Protein AF-A0A350QZM6-F1 (afdb_monomer_lite)

Foldseek 3Di:
DPPVVVLVVLVVVLPDDPQLVVQLVPEDPVLNVVLSVDDSVLSNLQSPQPPDHNQLSVLLVVEDPVLNVLLSLAHSVSSSVVSVVSDDNVVSVVCSDPVNSVCRPPCNPPPNDPPDPLRVLVVVLCVLCVVQVNNVLVVVLCVVVVNDDDDPVSSLLSVLLSLAAGAAELLVPVPGFGDKDKPVSQLPRPNRPLQNVQVVVCVVVVVDDDIAIETEYQEYEYEAQSVQCVLVNDDDDPHEYEYEHAAEYEYYAEYEHAPDQRSEYEYEYEYAHYYYYDALYEYEHQRYEYEYEYQDEAEYHNYEDAYEAEYEYEYQAEYEYHLYEYHHAAEYEYYHAAEYEYANYYYPHAYQEYEYDYQFYEYYNDEHEQNHQYEYAWAVKADVQFHFAAEQPDPPVNRGRTYHDHYNYYYNNQDCRDPVSCVVGVPSYGIHHDPPD

Radius of gyration: 38.15 Å; chains: 1; bounding box: 66×37×126 Å

pLDDT: mean 85.32, std 14.43, range [37.59, 98.81]

Sequence (437 aa):
MGRLDEMTAVLAKYDLDGRQADLFFSLSAQAQEKLLGESPEVTARVLRMDGLSKANAYTFFTYSDDTRAKILALTDEAAVQALEQGLAESLLTRTLTESNLQGSAPDRLPGNSAPETADKKLLGLVAKLKESGNAFILEELEASSSGAALTDDQIAIAEVADVLASDYSLTGAAGTGPTELKSSQVIGNPFYKEISALYRKLETDQLVAGETTFVGGANLVVPANAQALSPYLSGAGGKTVVLSASGTLVMEGDLSWGDQAADKARLVVMSAGEAKFSPGMTLSSATSDLVLSSRSDLSLDAVKLLVSQEATVQGMRDVSLQNVDFGANAKATVRAARNLNVDGMTFSRPPASVLMEATTLRLSNVNFPATSTIRLNSLKGPIDGKYPNFGTAIPAAQQVGRVNFIQNVSSGGNPINTRHAFDHFGGNLKIGRTGQP

Structure (mmCIF, N/CA/C/O backbone):
data_AF-A0A350QZM6-F1
#
_entry.id   AF-A0A350QZM6-F1
#
loop_
_atom_site.group_PDB
_atom_site.id
_atom_site.type_symbol
_atom_site.label_atom_id
_atom_site.label_alt_id
_atom_site.label_comp_id
_atom_site.label_asym_id
_atom_site.label_entity_id
_atom_site.label_seq_id
_atom_site.pdbx_PDB_ins_code
_atom_site.Cartn_x
_atom_site.Cartn_y
_atom_site.Cartn_z
_atom_site.occupancy
_atom_site.B_iso_or_equiv
_atom_site.auth_seq_id
_atom_site.auth_comp_id
_atom_site.auth_asym_id
_atom_site.auth_atom_id
_atom_site.pdbx_PDB_model_num
ATOM 1 N N . MET A 1 1 ? -28.811 10.700 97.708 1.00 41.97 1 MET A N 1
ATOM 2 C CA . MET A 1 1 ? -29.535 11.076 96.475 1.00 41.97 1 MET A CA 1
ATOM 3 C C . MET A 1 1 ? -28.968 12.407 95.999 1.00 41.97 1 MET A C 1
ATOM 5 O O . MET A 1 1 ? -29.336 13.411 96.577 1.00 41.97 1 MET A O 1
ATOM 9 N N . GLY A 1 2 ? -27.994 12.422 95.080 1.00 42.34 2 GLY A N 1
ATOM 10 C CA . GLY A 1 2 ? -27.328 13.688 94.706 1.00 42.34 2 GLY A CA 1
ATOM 11 C C . GLY A 1 2 ? -26.380 13.674 93.498 1.00 42.34 2 GLY A C 1
ATOM 12 O O . GLY A 1 2 ? -25.942 14.734 93.092 1.00 42.34 2 GLY A O 1
ATOM 13 N N . ARG A 1 3 ? -26.071 12.515 92.893 1.00 44.81 3 ARG A N 1
ATOM 14 C CA . ARG A 1 3 ? -25.295 12.444 91.632 1.00 44.81 3 ARG A CA 1
ATOM 15 C C . ARG A 1 3 ? -26.158 12.307 90.373 1.00 44.81 3 ARG A C 1
ATOM 17 O O . ARG A 1 3 ? -25.735 12.736 89.308 1.00 44.81 3 ARG A O 1
ATOM 24 N N . LEU A 1 4 ? -27.358 11.727 90.491 1.00 47.09 4 LEU A N 1
ATOM 25 C CA . LEU A 1 4 ? -28.274 11.575 89.354 1.00 47.09 4 LEU A CA 1
ATOM 26 C C . LEU A 1 4 ? -28.870 12.918 88.895 1.00 47.09 4 LEU A C 1
ATOM 28 O O . LEU A 1 4 ? -29.010 13.112 87.694 1.00 47.09 4 LEU A O 1
ATOM 32 N N . ASP A 1 5 ? -29.158 13.857 89.804 1.00 52.06 5 ASP A N 1
ATOM 33 C CA . ASP A 1 5 ? -29.774 15.150 89.446 1.00 52.06 5 ASP A CA 1
ATOM 34 C C . ASP A 1 5 ? -28.839 16.069 88.638 1.00 52.06 5 ASP A C 1
ATOM 36 O O . ASP A 1 5 ? -29.277 16.700 87.678 1.00 52.06 5 ASP A O 1
ATOM 40 N N . GLU A 1 6 ? -27.538 16.108 88.953 1.00 55.41 6 GLU A N 1
ATOM 41 C CA . GLU A 1 6 ? -26.574 16.934 88.206 1.00 55.41 6 GLU A CA 1
ATOM 42 C C . GLU A 1 6 ? -26.288 16.374 86.804 1.00 55.41 6 GLU A C 1
ATOM 44 O O . GLU A 1 6 ? -26.274 17.125 85.829 1.00 55.41 6 GLU A O 1
ATOM 49 N N . MET A 1 7 ? -26.121 15.052 86.666 1.00 56.84 7 MET A N 1
ATOM 50 C CA . MET A 1 7 ? -25.910 14.414 85.356 1.00 56.84 7 MET A CA 1
ATOM 51 C C . MET A 1 7 ? -27.143 14.521 84.452 1.00 56.84 7 MET A C 1
ATOM 53 O O . MET A 1 7 ? -26.997 14.738 83.251 1.00 56.84 7 MET A O 1
ATOM 57 N N . THR A 1 8 ? -28.352 14.438 85.012 1.00 56.44 8 THR A N 1
ATOM 58 C CA . THR A 1 8 ? -29.599 14.591 84.241 1.00 56.44 8 THR A CA 1
ATOM 59 C C . THR A 1 8 ? -29.735 16.011 83.672 1.00 56.44 8 THR A C 1
ATOM 61 O O . THR A 1 8 ? -30.160 16.182 82.530 1.00 56.44 8 THR A O 1
ATOM 64 N N . ALA A 1 9 ? -29.278 17.034 84.404 1.00 57.19 9 ALA A N 1
ATOM 65 C CA . ALA A 1 9 ? -29.249 18.418 83.922 1.00 57.19 9 ALA A CA 1
ATOM 66 C C . ALA A 1 9 ? -28.199 18.668 82.819 1.00 57.19 9 ALA A C 1
ATOM 68 O O . ALA A 1 9 ? -28.403 19.519 81.951 1.00 57.19 9 ALA A O 1
ATOM 69 N N . VAL A 1 10 ? -27.080 17.933 82.825 1.00 57.78 10 VAL A N 1
ATOM 70 C CA . VAL A 1 10 ? -26.064 17.995 81.759 1.00 57.78 10 VAL A CA 1
ATOM 71 C C . VAL A 1 10 ? -26.573 17.319 80.484 1.00 57.78 10 VAL A C 1
ATOM 73 O O . VAL A 1 10 ? -26.396 17.867 79.398 1.00 57.78 10 VAL A O 1
ATOM 76 N N . LEU A 1 11 ? -27.274 16.189 80.613 1.00 60.28 11 LEU A N 1
ATOM 77 C CA . LEU A 1 11 ? -27.829 15.443 79.479 1.00 60.28 11 LEU A CA 1
ATOM 78 C C . LEU A 1 11 ? -28.974 16.173 78.766 1.00 60.28 11 LEU A C 1
ATOM 80 O O . LEU A 1 11 ? -29.120 16.042 77.552 1.00 60.28 11 LEU A O 1
ATOM 84 N N . ALA A 1 12 ? -29.730 17.006 79.490 1.00 61.91 12 ALA A N 1
ATOM 85 C CA . ALA A 1 12 ? -30.802 17.832 78.931 1.00 61.91 12 ALA A CA 1
ATOM 86 C C . ALA A 1 12 ? -30.328 18.807 77.830 1.00 61.91 12 ALA A C 1
ATOM 88 O O . ALA A 1 12 ? -31.142 19.300 77.054 1.00 61.91 12 ALA A O 1
ATOM 89 N N . LYS A 1 13 ? -29.017 19.076 77.730 1.00 65.38 13 LYS A N 1
ATOM 90 C CA . LYS A 1 13 ? -28.426 19.935 76.690 1.00 65.38 13 LYS A CA 1
ATOM 91 C C . LYS A 1 13 ? -28.277 19.255 75.325 1.00 65.38 13 LYS A C 1
ATOM 93 O O . LYS A 1 13 ? -28.030 19.955 74.349 1.00 65.38 13 LYS A O 1
ATOM 98 N N . TYR A 1 14 ? -28.402 17.929 75.252 1.00 65.69 14 TYR A N 1
ATOM 99 C CA . TYR A 1 14 ? -28.117 17.149 74.039 1.00 65.69 14 TYR A CA 1
ATOM 100 C C . TYR A 1 14 ? -29.374 16.620 73.327 1.00 65.69 14 TYR A C 1
ATOM 102 O O . TYR A 1 14 ? -29.242 15.881 72.352 1.00 65.69 14 TYR A O 1
ATOM 110 N N . ASP A 1 15 ? -30.570 17.009 73.791 1.00 65.44 15 ASP A N 1
ATOM 111 C CA . ASP A 1 15 ? -31.874 16.618 73.220 1.00 65.44 15 ASP A CA 1
ATOM 112 C C . ASP A 1 15 ? -31.976 15.100 72.975 1.00 65.44 15 ASP A C 1
ATOM 114 O O . ASP A 1 15 ? -32.235 14.630 71.866 1.00 65.44 15 ASP A O 1
ATOM 118 N N . LEU A 1 16 ? -31.641 14.326 74.013 1.00 68.56 16 LEU A N 1
ATOM 119 C CA . LEU A 1 16 ? -31.624 12.866 73.964 1.00 68.56 16 LEU A CA 1
ATOM 120 C C . LEU A 1 16 ? -33.025 12.306 74.200 1.00 68.56 16 LEU A C 1
ATOM 122 O O . LEU A 1 16 ? -33.733 12.748 75.108 1.00 68.56 16 LEU A O 1
ATOM 126 N N . ASP A 1 17 ? -33.401 11.285 73.432 1.00 69.56 17 ASP A N 1
ATOM 127 C CA . ASP A 1 17 ? -34.626 10.534 73.703 1.00 69.56 17 ASP A CA 1
ATOM 128 C C . ASP A 1 17 ? -34.464 9.578 74.904 1.00 69.56 17 ASP A C 1
ATOM 130 O O . ASP A 1 17 ? -33.368 9.356 75.427 1.00 69.56 17 ASP A O 1
ATOM 134 N N . GLY A 1 18 ? -35.576 8.989 75.358 1.00 66.88 18 GLY A N 1
ATOM 135 C CA . GLY A 1 18 ? -35.571 8.091 76.517 1.00 66.88 18 GLY A CA 1
ATOM 136 C C . GLY A 1 18 ? -34.646 6.876 76.360 1.00 66.88 18 GLY A C 1
ATOM 137 O O . GLY A 1 18 ? -34.012 6.471 77.328 1.00 66.88 18 GLY A O 1
ATOM 138 N N . ARG A 1 19 ? -34.493 6.332 75.144 1.00 69.94 19 ARG A N 1
ATOM 139 C CA . ARG A 1 19 ? -33.606 5.183 74.892 1.00 69.94 19 ARG A CA 1
ATOM 140 C C . ARG A 1 19 ? -32.137 5.594 74.935 1.00 69.94 19 ARG A C 1
ATOM 142 O O . ARG A 1 19 ? -31.308 4.845 75.442 1.00 69.94 19 ARG A O 1
ATOM 149 N N . GLN A 1 20 ? -31.817 6.779 74.428 1.00 73.12 20 GLN A N 1
ATOM 150 C CA . GLN A 1 20 ? -30.462 7.333 74.418 1.00 73.12 20 GLN A CA 1
ATOM 151 C C . GLN A 1 20 ? -29.996 7.701 75.831 1.00 73.12 20 GLN A C 1
ATOM 153 O O . GLN A 1 20 ? -28.849 7.437 76.201 1.00 73.12 20 GLN A O 1
ATOM 158 N N . ALA A 1 21 ? -30.899 8.254 76.645 1.00 72.12 21 ALA A N 1
ATOM 159 C CA . ALA A 1 21 ? -30.647 8.506 78.058 1.00 72.12 21 ALA A CA 1
ATOM 160 C C . ALA A 1 21 ? -30.411 7.194 78.828 1.00 72.12 21 ALA A C 1
ATOM 162 O O . ALA A 1 21 ? -29.424 7.080 79.559 1.00 72.12 21 ALA A O 1
ATOM 163 N N . ASP A 1 22 ? -31.252 6.178 78.610 1.00 74.44 22 ASP A N 1
ATOM 164 C CA . ASP A 1 22 ? -31.091 4.854 79.223 1.00 74.44 22 ASP A CA 1
ATOM 165 C C . ASP A 1 22 ? -29.765 4.190 78.816 1.00 74.44 22 ASP A C 1
ATOM 167 O O . ASP A 1 22 ? -29.056 3.634 79.662 1.00 74.44 22 ASP A O 1
ATOM 171 N N . LEU A 1 23 ? -29.377 4.302 77.539 1.00 76.19 23 LEU A N 1
ATOM 172 C CA . LEU A 1 23 ? -28.091 3.809 77.049 1.00 76.19 23 LEU A CA 1
ATOM 173 C C . LEU A 1 23 ? -26.933 4.502 77.768 1.00 76.19 23 LEU A C 1
ATOM 175 O O . LEU A 1 23 ? -26.068 3.808 78.302 1.00 76.19 23 LEU A O 1
ATOM 179 N N . PHE A 1 24 ? -26.938 5.835 77.856 1.00 78.38 24 PHE A N 1
ATOM 180 C CA . PHE A 1 24 ? -25.908 6.600 78.560 1.00 78.38 24 PHE A CA 1
ATOM 181 C C . PHE A 1 24 ? -25.760 6.160 80.023 1.00 78.38 24 PHE A C 1
ATOM 183 O O . PHE A 1 24 ? -24.652 5.857 80.477 1.00 78.38 24 PHE A O 1
ATOM 190 N N . PHE A 1 25 ? -26.870 6.054 80.761 1.00 79.00 25 PHE A N 1
ATOM 191 C CA . PHE A 1 25 ? -26.841 5.632 82.163 1.00 79.00 25 PHE A CA 1
ATOM 192 C C . PHE A 1 25 ? -26.424 4.166 82.346 1.00 79.00 25 PHE A C 1
ATOM 194 O O . PHE A 1 25 ? -25.905 3.807 83.404 1.00 79.00 25 PHE A O 1
ATOM 201 N N . SER A 1 26 ? -26.580 3.329 81.317 1.00 75.81 26 SER A N 1
ATOM 202 C CA . SER A 1 26 ? -26.128 1.932 81.334 1.00 75.81 26 SER A CA 1
ATOM 203 C C . SER A 1 26 ? -24.606 1.759 81.164 1.00 75.81 26 SER A C 1
ATOM 205 O O . SER A 1 26 ? -24.067 0.694 81.511 1.00 75.81 26 SER A O 1
ATOM 207 N N . LEU A 1 27 ? -23.904 2.780 80.648 1.00 76.75 27 LEU A N 1
ATOM 208 C CA . LEU A 1 27 ? -22.450 2.780 80.451 1.00 76.75 27 LEU A CA 1
ATOM 209 C C . LEU A 1 27 ? -21.685 2.782 81.788 1.00 76.75 27 LEU A C 1
ATOM 211 O O . LEU A 1 27 ? -22.236 3.035 82.857 1.00 76.75 27 LEU A O 1
ATOM 215 N N . SER A 1 28 ? -20.388 2.461 81.751 1.00 77.69 28 SER A N 1
ATOM 216 C CA . SER A 1 28 ? -19.534 2.581 82.940 1.00 77.69 28 SER A CA 1
ATOM 217 C C . SER A 1 28 ? -19.307 4.054 83.302 1.00 77.69 28 SER A C 1
ATOM 219 O O . SER A 1 28 ? -19.299 4.913 82.423 1.00 77.69 28 SER A O 1
ATOM 221 N N . ALA A 1 29 ? -19.046 4.350 84.581 1.00 77.56 29 ALA A N 1
ATOM 222 C CA . ALA A 1 29 ? -18.769 5.719 85.036 1.00 77.56 29 ALA A CA 1
ATOM 223 C C . ALA A 1 29 ? -17.615 6.381 84.253 1.00 77.56 29 ALA A C 1
ATOM 225 O O . ALA A 1 29 ? -17.680 7.560 83.925 1.00 77.56 29 ALA A O 1
ATOM 226 N N . GLN A 1 30 ? -16.599 5.596 83.882 1.00 74.50 30 GLN A N 1
ATOM 227 C CA . GLN A 1 30 ? -15.475 6.058 83.068 1.00 74.50 30 GLN A CA 1
ATOM 228 C C . GLN A 1 30 ? -15.884 6.385 81.621 1.00 74.50 30 GLN A C 1
ATOM 230 O O . GLN A 1 30 ? -15.379 7.341 81.042 1.00 74.50 30 GLN A O 1
ATOM 235 N N . ALA A 1 31 ? -16.788 5.605 81.021 1.00 72.62 31 ALA A N 1
ATOM 236 C CA . ALA A 1 31 ? -17.292 5.876 79.675 1.00 72.62 31 ALA A CA 1
ATOM 237 C C . ALA A 1 31 ? -18.240 7.086 79.655 1.00 72.62 31 ALA A C 1
ATOM 239 O O . ALA A 1 31 ? -18.191 7.877 78.721 1.00 72.62 31 ALA A O 1
ATOM 240 N N . GLN A 1 32 ? -19.046 7.267 80.706 1.00 77.88 32 GLN A N 1
ATOM 241 C CA . GLN A 1 32 ? -19.887 8.455 80.885 1.00 77.88 32 GLN A CA 1
ATOM 242 C C . GLN A 1 32 ? -19.039 9.725 80.994 1.00 77.88 32 GLN A C 1
ATOM 244 O O . GLN A 1 32 ? -19.317 10.703 80.309 1.00 77.88 32 GLN A O 1
ATOM 249 N N . GLU A 1 33 ? -17.978 9.697 81.805 1.00 79.94 33 GLU A N 1
ATOM 250 C CA . GLU A 1 33 ? -17.049 10.823 81.953 1.00 79.94 33 GLU A CA 1
ATOM 251 C C . GLU A 1 33 ? -16.338 11.157 80.635 1.00 79.94 33 GLU A C 1
ATOM 253 O O . GLU A 1 33 ? -16.301 12.319 80.240 1.00 79.94 33 GLU A O 1
ATOM 258 N N . LYS A 1 34 ? -15.843 10.142 79.911 1.00 78.31 34 LYS A N 1
ATOM 259 C CA . LYS A 1 34 ? -15.218 10.342 78.596 1.00 78.31 34 LYS A CA 1
ATOM 260 C C . LYS A 1 34 ? -16.188 10.930 77.574 1.00 78.31 34 LYS A C 1
ATOM 262 O O . LYS A 1 34 ? -15.826 11.880 76.895 1.00 78.31 34 LYS A O 1
ATOM 267 N N . LEU A 1 35 ? -17.414 10.414 77.491 1.00 77.31 35 LEU A N 1
ATOM 268 C CA . LEU A 1 35 ? -18.426 10.913 76.558 1.00 77.31 35 LEU A CA 1
ATOM 269 C C . LEU A 1 35 ? -18.842 12.362 76.870 1.00 77.31 35 LEU A C 1
ATOM 271 O O . LEU A 1 35 ? -19.131 13.119 75.950 1.00 77.31 35 LEU A O 1
ATOM 275 N N . LEU A 1 36 ? -18.868 12.756 78.147 1.00 77.75 36 LEU A N 1
ATOM 276 C CA . LEU A 1 36 ? -19.141 14.138 78.561 1.00 77.75 36 LEU A CA 1
ATOM 277 C C . LEU A 1 36 ? -17.954 15.089 78.327 1.00 77.75 36 LEU A C 1
ATOM 279 O O . LEU A 1 36 ? -18.146 16.303 78.337 1.00 77.75 36 LEU A O 1
ATOM 283 N N . GLY A 1 37 ? -16.747 14.551 78.138 1.00 76.31 37 GLY A N 1
ATOM 284 C CA . GLY A 1 37 ? -15.552 15.308 77.763 1.00 76.31 37 GLY A CA 1
ATOM 285 C C . GLY A 1 37 ? -15.412 15.570 76.259 1.00 76.31 37 GLY A C 1
ATOM 286 O O . GLY A 1 37 ? -14.549 16.353 75.870 1.00 76.31 37 GLY A O 1
ATOM 287 N N . GLU A 1 38 ? -16.235 14.932 75.424 1.00 79.62 38 GLU A N 1
ATOM 288 C CA . GLU A 1 38 ? -16.268 15.133 73.970 1.00 79.62 38 GLU A CA 1
ATOM 289 C C . GLU A 1 38 ? -17.079 16.378 73.574 1.00 79.62 38 GLU A C 1
ATOM 291 O O . GLU A 1 38 ? -17.797 16.975 74.383 1.00 79.62 38 GLU A O 1
ATOM 296 N N . SER A 1 39 ? -16.987 16.777 72.299 1.00 78.75 39 SER A N 1
ATOM 297 C CA . SER A 1 39 ? -17.841 17.848 71.779 1.00 78.75 39 SER A CA 1
ATOM 298 C C . SER A 1 39 ?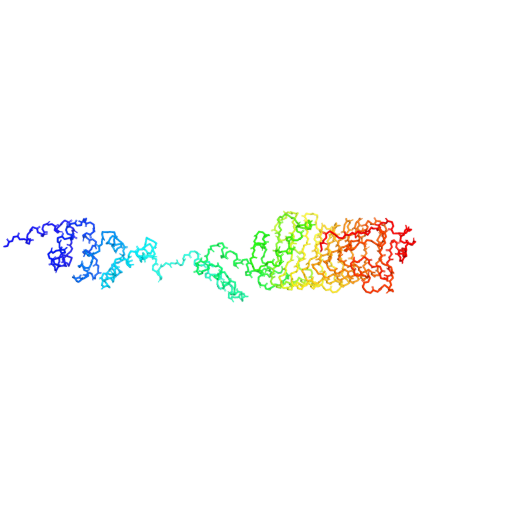 -19.320 17.424 71.783 1.00 78.75 39 SER A C 1
ATOM 300 O O . SER A 1 39 ? -19.626 16.241 71.598 1.00 78.75 39 SER A O 1
ATOM 302 N N . PRO A 1 40 ? -20.266 18.371 71.928 1.00 72.50 40 PRO A N 1
ATOM 303 C CA . PRO A 1 40 ? -21.692 18.058 71.919 1.00 72.50 40 PRO A CA 1
ATOM 304 C C . PRO A 1 40 ? -22.175 17.274 70.700 1.00 72.50 40 PRO A C 1
ATOM 306 O O . PRO A 1 40 ? -23.048 16.415 70.820 1.00 72.50 40 PRO A O 1
ATOM 309 N N . GLU A 1 41 ? -21.591 17.542 69.535 1.00 75.38 41 GLU A N 1
ATOM 310 C CA . GLU A 1 41 ? -21.907 16.871 68.279 1.00 75.38 41 GLU A CA 1
ATOM 311 C C . GLU A 1 41 ? -21.466 15.404 68.306 1.00 75.38 41 GLU A C 1
ATOM 313 O O . GLU A 1 41 ? -22.219 14.527 67.883 1.00 75.38 41 GLU A O 1
ATOM 318 N N . VAL A 1 42 ? -20.277 15.126 68.850 1.00 79.81 42 VAL A N 1
ATOM 319 C CA . VAL A 1 42 ? -19.735 13.769 69.004 1.00 79.81 42 VAL A CA 1
ATOM 320 C C . VAL A 1 42 ? -20.552 12.982 70.022 1.00 79.81 42 VAL A C 1
ATOM 322 O O . VAL A 1 42 ? -20.984 11.865 69.730 1.00 79.81 42 VAL A O 1
ATOM 325 N N . THR A 1 43 ? -20.835 13.577 71.183 1.00 78.44 43 THR A N 1
ATOM 326 C CA . THR A 1 43 ? -21.667 12.966 72.226 1.00 78.44 43 THR A CA 1
ATOM 327 C C . THR A 1 43 ? -23.045 12.586 71.686 1.00 78.44 43 THR A C 1
ATOM 329 O O . THR A 1 43 ? -23.488 11.450 71.862 1.00 78.44 43 THR A O 1
ATOM 332 N N . ALA A 1 44 ? -23.703 13.504 70.970 1.00 77.00 44 ALA A N 1
ATOM 333 C CA . ALA A 1 44 ? -25.003 13.245 70.367 1.00 77.00 44 ALA A CA 1
ATOM 334 C C . ALA A 1 44 ? -24.925 12.181 69.260 1.00 77.00 44 ALA A C 1
ATOM 336 O O . ALA A 1 44 ? -25.769 11.290 69.215 1.00 77.00 44 ALA A O 1
ATOM 337 N N . ARG A 1 45 ? -23.910 12.229 68.386 1.00 83.75 45 ARG A N 1
ATOM 338 C CA . ARG A 1 45 ? -23.729 11.261 67.290 1.00 83.75 45 ARG A CA 1
ATOM 339 C C . ARG A 1 45 ? -23.536 9.835 67.800 1.00 83.75 45 ARG A C 1
ATOM 341 O O . ARG A 1 45 ? -24.133 8.923 67.234 1.00 83.75 45 ARG A O 1
ATOM 348 N N . VAL A 1 46 ? -22.718 9.652 68.839 1.00 83.06 46 VAL A N 1
ATOM 349 C CA . VAL A 1 46 ? -22.455 8.339 69.448 1.00 83.06 46 VAL A CA 1
ATOM 350 C C . VAL A 1 46 ? -23.724 7.792 70.092 1.00 83.06 46 VAL A C 1
ATOM 352 O O . VAL A 1 46 ? -24.090 6.653 69.837 1.00 83.06 46 VAL A O 1
ATOM 355 N N . LEU A 1 47 ? -24.432 8.601 70.885 1.00 81.06 47 LEU A N 1
ATOM 356 C CA . LEU A 1 47 ? -25.646 8.144 71.569 1.00 81.06 47 LEU A CA 1
ATOM 357 C C . LEU A 1 47 ? -26.812 7.868 70.616 1.00 81.06 47 LEU A C 1
ATOM 359 O O . LEU A 1 47 ? -27.648 7.027 70.926 1.00 81.06 47 LEU A O 1
ATOM 363 N N . ARG A 1 48 ? -26.857 8.546 69.465 1.00 82.56 48 ARG A N 1
ATOM 364 C CA . ARG A 1 48 ? -27.860 8.329 68.411 1.00 82.56 48 ARG A CA 1
ATOM 365 C C . ARG A 1 48 ? -27.566 7.134 67.508 1.00 82.56 48 ARG A C 1
ATOM 367 O O . ARG A 1 48 ? -28.399 6.835 66.667 1.00 82.56 48 ARG A O 1
ATOM 374 N N . MET A 1 49 ? -26.401 6.501 67.639 1.00 84.12 49 MET A N 1
ATOM 375 C CA . MET A 1 49 ? -25.993 5.416 66.753 1.00 84.12 49 MET A CA 1
ATOM 376 C C . MET A 1 49 ? -26.878 4.183 66.961 1.00 84.12 49 MET A C 1
ATOM 378 O O . MET A 1 49 ? -26.847 3.552 68.024 1.00 84.12 49 MET A O 1
ATOM 382 N N . ASP A 1 50 ? -27.647 3.829 65.934 1.00 79.00 50 ASP A N 1
ATOM 383 C CA . ASP A 1 50 ? -28.533 2.670 65.973 1.00 79.00 50 ASP A CA 1
ATOM 384 C C . ASP A 1 50 ? -27.726 1.370 66.133 1.00 79.00 50 ASP A C 1
ATOM 386 O O . ASP A 1 50 ? -26.812 1.080 65.365 1.00 79.00 50 ASP A O 1
ATOM 390 N N . GLY A 1 51 ? -28.065 0.570 67.150 1.00 74.81 51 GLY A N 1
ATOM 391 C CA . GLY A 1 51 ? -27.389 -0.701 67.448 1.00 74.81 51 GLY A CA 1
ATOM 392 C C . GLY A 1 51 ? -26.180 -0.596 68.385 1.00 74.81 51 GLY A C 1
ATOM 393 O O . GLY A 1 51 ? -25.570 -1.617 68.708 1.00 74.81 51 GLY A O 1
ATOM 394 N N . LEU A 1 52 ? -25.842 0.599 68.885 1.00 80.12 52 LEU A N 1
ATOM 395 C CA . LEU A 1 52 ? -24.752 0.756 69.846 1.00 80.12 52 LEU A CA 1
ATOM 396 C C . LEU A 1 52 ? -25.056 0.028 71.168 1.00 80.12 52 LEU A C 1
ATOM 398 O O . LEU A 1 52 ? -26.019 0.330 71.873 1.00 80.12 52 LEU A O 1
ATOM 402 N N . SER A 1 53 ? -24.193 -0.921 71.533 1.00 76.81 53 SER A N 1
ATOM 403 C CA . SER A 1 53 ? -24.292 -1.678 72.783 1.00 76.81 53 SER A CA 1
ATOM 404 C C . SER A 1 53 ? -23.292 -1.190 73.834 1.00 76.81 53 SER A C 1
ATOM 406 O O . SER A 1 53 ? -22.276 -0.563 73.524 1.00 76.81 53 SER A O 1
ATOM 408 N N . LYS A 1 54 ? -23.524 -1.559 75.100 1.00 72.19 54 LYS A N 1
ATOM 409 C CA . LYS A 1 54 ? -22.598 -1.279 76.211 1.00 72.19 54 LYS A CA 1
ATOM 410 C C . LYS A 1 54 ? -21.179 -1.809 75.966 1.00 72.19 54 LYS A C 1
ATOM 412 O O . LYS A 1 54 ? -20.218 -1.172 76.391 1.00 72.19 54 LYS A O 1
ATOM 417 N N . ALA A 1 55 ? -21.047 -2.967 75.316 1.00 68.25 55 ALA A N 1
ATOM 418 C CA . ALA A 1 55 ? -19.747 -3.571 75.026 1.00 68.25 55 ALA A CA 1
ATOM 419 C C . ALA A 1 55 ? -18.975 -2.752 73.978 1.00 68.25 55 ALA A C 1
ATOM 421 O O . ALA A 1 55 ? -17.789 -2.482 74.155 1.00 68.25 55 ALA A O 1
ATOM 422 N N . ASN A 1 56 ? -19.675 -2.272 72.951 1.00 76.94 56 ASN A N 1
ATOM 423 C CA . ASN A 1 56 ? -19.074 -1.601 71.796 1.00 76.94 56 ASN A CA 1
ATOM 424 C C . ASN A 1 56 ? -18.804 -0.112 72.071 1.00 76.94 56 ASN A C 1
ATOM 426 O O . ASN A 1 56 ? -17.828 0.453 71.578 1.00 76.94 56 ASN A O 1
ATOM 430 N N . ALA A 1 57 ? -19.621 0.514 72.924 1.00 75.12 57 ALA A N 1
ATOM 431 C CA . ALA A 1 57 ? -19.418 1.888 73.377 1.00 75.12 57 ALA A CA 1
ATOM 432 C C . ALA A 1 57 ? -18.090 2.061 74.131 1.00 75.12 57 ALA A C 1
ATOM 434 O O . ALA A 1 57 ? -17.442 3.096 74.006 1.00 75.12 57 ALA A O 1
ATOM 435 N N . TYR A 1 58 ? -17.648 1.048 74.888 1.00 74.19 58 TYR A N 1
ATOM 436 C CA . TYR A 1 58 ? -16.346 1.102 75.555 1.00 74.19 58 TYR A CA 1
ATOM 437 C C . TYR A 1 58 ? -15.190 1.046 74.548 1.00 74.19 58 TYR A C 1
ATOM 439 O O . TYR A 1 58 ? -14.257 1.840 74.660 1.00 74.19 58 TYR A O 1
ATOM 447 N N . THR A 1 59 ? -15.279 0.167 73.543 1.00 79.38 59 THR A N 1
ATOM 448 C CA . THR A 1 59 ? -14.281 0.031 72.470 1.00 79.38 59 THR A CA 1
ATOM 449 C C . THR A 1 59 ? -14.043 1.355 71.748 1.00 79.38 59 THR A C 1
ATOM 451 O O . THR A 1 59 ? -12.892 1.728 71.528 1.00 79.38 59 THR A O 1
ATOM 454 N N . PHE A 1 60 ? -15.102 2.122 71.471 1.00 83.81 60 PHE A N 1
ATOM 455 C CA . PHE A 1 60 ? -14.996 3.434 70.825 1.00 83.81 60 PHE A CA 1
ATOM 456 C C . PHE A 1 60 ? -14.004 4.359 71.546 1.00 83.81 60 PHE A C 1
ATOM 458 O O . PHE A 1 60 ? -13.133 4.949 70.916 1.00 83.81 60 PHE A O 1
ATOM 465 N N . PHE A 1 61 ? -14.050 4.401 72.880 1.00 80.00 61 PHE A N 1
ATOM 466 C CA . PHE A 1 61 ? -13.177 5.243 73.706 1.00 80.00 61 PHE A CA 1
ATOM 467 C C . PHE A 1 61 ? -11.766 4.696 73.947 1.00 80.00 61 PHE A C 1
ATOM 469 O O . PHE A 1 61 ? -10.999 5.301 74.711 1.00 80.00 61 PHE A O 1
ATOM 476 N N . THR A 1 62 ? -11.435 3.541 73.370 1.00 81.56 62 THR A N 1
ATOM 477 C CA . THR A 1 62 ? -10.067 3.005 73.378 1.00 81.56 62 THR A CA 1
ATOM 478 C C . THR A 1 62 ? -9.242 3.488 72.187 1.00 81.56 62 THR A C 1
ATOM 480 O O . THR A 1 62 ? -8.018 3.458 72.263 1.00 81.56 62 THR A O 1
ATOM 483 N N . TYR A 1 63 ? -9.896 3.985 71.134 1.00 83.19 63 TYR A N 1
ATOM 484 C CA . TYR A 1 63 ? -9.247 4.542 69.950 1.00 83.19 63 TYR A CA 1
ATOM 485 C C . TYR A 1 63 ? -8.849 6.008 70.137 1.00 83.19 63 TYR A C 1
ATOM 487 O O . TYR A 1 63 ? -9.477 6.724 70.920 1.00 83.19 63 TYR A O 1
ATOM 495 N N . SER A 1 64 ? -7.835 6.472 69.397 1.00 83.50 64 SER A N 1
ATOM 496 C CA . SER A 1 64 ? -7.451 7.889 69.366 1.00 83.50 64 SER A CA 1
ATOM 497 C C . SER A 1 64 ? -8.525 8.771 68.726 1.00 83.50 64 SER A C 1
ATOM 499 O O . SER A 1 64 ? -9.405 8.292 68.011 1.00 83.50 64 SER A O 1
ATOM 501 N N . ASP A 1 65 ? -8.439 10.077 68.973 1.00 81.31 65 ASP A N 1
ATOM 502 C CA . ASP A 1 65 ? -9.425 11.067 68.525 1.00 81.31 65 ASP A CA 1
ATOM 503 C C . ASP A 1 65 ? -9.606 11.054 66.993 1.00 81.31 65 ASP A C 1
ATOM 505 O O . ASP A 1 65 ? -10.733 11.115 66.503 1.00 81.31 65 ASP A O 1
ATOM 509 N N . ASP A 1 66 ? -8.515 10.877 66.236 1.00 77.69 66 ASP A N 1
ATOM 510 C CA . ASP A 1 66 ? -8.532 10.777 64.767 1.00 77.69 66 ASP A CA 1
ATOM 511 C C . ASP A 1 66 ? -9.286 9.527 64.281 1.00 77.69 66 ASP A C 1
ATOM 513 O O . ASP A 1 66 ? -10.137 9.592 63.391 1.00 77.69 66 ASP A O 1
ATOM 517 N N . THR A 1 67 ? -9.028 8.380 64.910 1.00 80.19 67 THR A N 1
ATOM 518 C CA . THR A 1 67 ? -9.717 7.126 64.587 1.00 80.19 67 THR A CA 1
ATOM 519 C C . THR A 1 67 ? -11.197 7.199 64.962 1.00 80.19 67 THR A C 1
ATOM 521 O O . THR A 1 67 ? -12.046 6.751 64.191 1.00 80.19 67 THR A O 1
ATOM 524 N N . ARG A 1 68 ? -11.533 7.811 66.106 1.00 86.00 68 ARG A N 1
ATOM 525 C CA . ARG A 1 68 ? -12.928 8.032 66.516 1.00 86.00 68 ARG A CA 1
ATOM 526 C C . ARG A 1 68 ? -13.668 8.902 65.502 1.00 86.00 68 ARG A C 1
ATOM 528 O O . ARG A 1 68 ? -14.756 8.520 65.082 1.00 86.00 68 ARG A O 1
ATOM 535 N N . ALA A 1 69 ? -13.066 9.995 65.032 1.00 82.38 69 ALA A N 1
ATOM 536 C CA . ALA A 1 69 ? -13.662 10.844 63.999 1.00 82.38 69 ALA A CA 1
ATOM 537 C C . ALA A 1 69 ? -13.955 10.072 62.697 1.00 82.38 69 ALA A C 1
ATOM 539 O O . ALA A 1 69 ? -15.036 10.211 62.125 1.00 82.38 69 ALA A O 1
ATOM 540 N N . LYS A 1 70 ? -13.035 9.196 62.269 1.00 81.69 70 LYS A N 1
ATOM 541 C CA . LYS A 1 70 ? -13.218 8.331 61.089 1.00 81.69 70 LYS A CA 1
ATOM 542 C C . LYS A 1 70 ? -14.333 7.302 61.268 1.00 81.69 70 LYS A C 1
ATOM 544 O O . LYS A 1 70 ? -15.085 7.067 60.330 1.00 81.69 70 LYS A O 1
ATOM 549 N N . ILE A 1 71 ? -14.469 6.716 62.459 1.00 83.25 71 ILE A N 1
ATOM 550 C CA . ILE A 1 71 ? -15.570 5.791 62.775 1.00 83.25 71 ILE A CA 1
ATOM 551 C C . ILE A 1 71 ? -16.916 6.525 62.730 1.00 83.25 71 ILE A C 1
ATOM 553 O O . ILE A 1 71 ? -17.879 5.999 62.184 1.00 83.25 71 ILE A O 1
ATOM 557 N N . LEU A 1 72 ? -16.995 7.752 63.254 1.00 85.00 72 LEU A N 1
ATOM 558 C CA . LEU A 1 72 ? -18.240 8.533 63.261 1.00 85.00 72 LEU A CA 1
ATOM 559 C C . LEU A 1 72 ? -18.685 9.014 61.875 1.00 85.00 72 LEU A C 1
ATOM 561 O O . LEU A 1 72 ? -19.865 9.330 61.703 1.00 85.00 72 LEU A O 1
ATOM 565 N N . ALA A 1 73 ? -17.762 9.060 60.910 1.00 81.56 73 ALA A N 1
ATOM 566 C CA . ALA A 1 73 ? -18.050 9.359 59.510 1.00 81.56 73 ALA A CA 1
ATOM 567 C C . ALA A 1 73 ? -18.702 8.180 58.757 1.00 81.56 73 ALA A C 1
ATOM 569 O O . ALA A 1 73 ? -19.182 8.366 57.641 1.00 81.56 73 ALA A O 1
ATOM 570 N N . LEU A 1 74 ? -18.726 6.980 59.348 1.00 81.38 74 LEU A N 1
ATOM 571 C CA . LEU A 1 74 ? -19.418 5.816 58.797 1.00 81.38 74 LEU A CA 1
ATOM 572 C C . LEU A 1 74 ? -20.933 5.881 59.050 1.00 81.38 74 LEU A C 1
ATOM 574 O O . LEU A 1 74 ? -21.423 6.613 59.919 1.00 81.38 74 LEU A O 1
ATOM 578 N N . THR A 1 75 ? -21.677 5.058 58.307 1.00 82.75 75 THR A N 1
ATOM 579 C CA . THR A 1 75 ? -23.074 4.738 58.632 1.00 82.75 75 THR A CA 1
ATOM 580 C C . THR A 1 75 ? -23.157 4.016 59.979 1.00 82.75 75 THR A C 1
ATOM 582 O O . THR A 1 75 ? -22.195 3.378 60.404 1.00 82.75 75 THR A O 1
ATOM 585 N N . ASP A 1 76 ? -24.306 4.102 60.651 1.00 81.50 76 ASP A N 1
ATOM 586 C CA . ASP A 1 76 ? -24.510 3.517 61.987 1.00 81.50 76 ASP A CA 1
ATOM 587 C C . ASP A 1 76 ? -24.171 2.026 62.020 1.00 81.50 76 ASP A C 1
ATOM 589 O O . ASP A 1 76 ? -23.394 1.588 62.864 1.00 81.50 76 ASP A O 1
ATOM 593 N N . GLU A 1 77 ? -24.657 1.266 61.038 1.00 80.31 77 GLU A N 1
ATOM 594 C CA . GLU A 1 77 ? -24.391 -0.169 60.927 1.00 80.31 77 GLU A CA 1
ATOM 595 C C . GLU A 1 77 ? -22.891 -0.477 60.777 1.00 80.31 77 GLU A C 1
ATOM 597 O O . GLU A 1 77 ? -22.356 -1.337 61.479 1.00 80.31 77 GLU A O 1
ATOM 602 N N . ALA A 1 78 ? -22.183 0.255 59.911 1.00 78.12 78 ALA A N 1
ATOM 603 C CA . ALA A 1 78 ? -20.755 0.047 59.680 1.00 78.12 78 ALA A CA 1
ATOM 604 C C . ALA A 1 78 ? -19.902 0.487 60.881 1.00 78.12 78 ALA A C 1
ATOM 606 O O . ALA A 1 78 ? -18.925 -0.181 61.229 1.00 78.12 78 ALA A O 1
ATOM 607 N N . ALA A 1 79 ? -20.283 1.582 61.543 1.00 83.12 79 ALA A N 1
ATOM 608 C CA . ALA A 1 79 ? -19.638 2.040 62.765 1.00 83.12 79 ALA A CA 1
ATOM 609 C C . ALA A 1 79 ? -19.800 1.008 63.892 1.00 83.12 79 ALA A C 1
ATOM 611 O O . ALA A 1 79 ? -18.815 0.644 64.535 1.00 83.12 79 ALA A O 1
ATOM 612 N N . VAL A 1 80 ? -21.012 0.478 64.093 1.00 84.00 80 VAL A N 1
ATOM 613 C CA . VAL A 1 80 ? -21.275 -0.555 65.104 1.00 84.00 80 VAL A CA 1
ATOM 614 C C . VAL A 1 80 ? -20.494 -1.830 64.802 1.00 84.00 80 VAL A C 1
ATOM 616 O O . VAL A 1 80 ? -19.824 -2.333 65.700 1.00 84.00 80 VAL A O 1
ATOM 619 N N . GLN A 1 81 ? -20.477 -2.311 63.555 1.00 80.69 81 GLN A N 1
ATOM 620 C CA . GLN A 1 81 ? -19.689 -3.494 63.184 1.00 80.69 81 GLN A CA 1
ATOM 621 C C . GLN A 1 81 ? -18.185 -3.300 63.422 1.00 80.69 81 GLN A C 1
ATOM 623 O O . GLN A 1 81 ? -17.519 -4.204 63.930 1.00 80.69 81 GLN A O 1
ATOM 628 N N . ALA A 1 82 ? -17.636 -2.124 63.103 1.00 79.94 82 ALA A N 1
ATOM 629 C CA . ALA A 1 82 ? -16.229 -1.823 63.365 1.00 79.94 82 ALA A CA 1
ATOM 630 C C . ALA A 1 82 ? -15.906 -1.864 64.871 1.00 79.94 82 ALA A C 1
ATOM 632 O O . ALA A 1 82 ? -14.853 -2.371 65.268 1.00 79.94 82 ALA A O 1
ATOM 633 N N . LEU A 1 83 ? -16.827 -1.375 65.709 1.00 85.06 83 LEU A N 1
ATOM 634 C CA . LEU A 1 83 ? -16.701 -1.404 67.166 1.00 85.06 83 LEU A CA 1
ATOM 635 C C . LEU A 1 83 ? -16.895 -2.807 67.760 1.00 85.06 83 LEU A C 1
ATOM 637 O O . LEU A 1 83 ? -16.213 -3.148 68.726 1.00 85.06 83 LEU A O 1
ATOM 641 N N . GLU A 1 84 ? -17.777 -3.626 67.183 1.00 83.31 84 GLU A N 1
ATOM 642 C CA . GLU A 1 84 ? -17.993 -5.029 67.574 1.00 83.31 84 GLU A CA 1
ATOM 643 C C . GLU A 1 84 ? -16.780 -5.903 67.298 1.00 83.31 84 GLU A C 1
ATOM 645 O O . GLU A 1 84 ? -16.407 -6.741 68.118 1.00 83.31 84 GLU A O 1
ATOM 650 N N . GLN A 1 85 ? -16.145 -5.697 66.146 1.00 80.06 85 GLN A N 1
ATOM 651 C CA . GLN A 1 85 ? -14.976 -6.473 65.748 1.00 80.06 85 GLN A CA 1
ATOM 652 C C . GLN A 1 85 ? -13.731 -6.138 66.578 1.00 80.06 85 GLN A C 1
ATOM 654 O O . GLN A 1 85 ? -12.765 -6.902 66.545 1.00 80.06 85 GLN A O 1
ATOM 659 N N . GLY A 1 86 ? -13.729 -5.018 67.314 1.00 77.38 86 GLY A N 1
ATOM 660 C CA . GLY A 1 86 ? -12.621 -4.628 68.190 1.00 77.38 86 GLY A CA 1
ATOM 661 C C . GLY A 1 86 ? -11.282 -4.543 67.454 1.00 77.38 86 GLY A C 1
ATOM 662 O O . GLY A 1 86 ? -10.248 -4.945 67.991 1.00 77.38 86 GLY A O 1
ATOM 663 N N . LEU A 1 87 ? -11.302 -4.083 66.198 1.00 78.44 87 LEU A N 1
ATOM 664 C CA . LEU A 1 87 ? -10.135 -4.092 65.319 1.00 78.44 87 LEU A CA 1
ATOM 665 C C . LEU A 1 87 ? -8.987 -3.257 65.898 1.00 78.44 87 LEU A C 1
ATOM 667 O O . LEU A 1 87 ? -9.200 -2.229 66.541 1.00 78.44 87 LEU A O 1
ATOM 671 N N . ALA A 1 88 ? -7.748 -3.668 65.625 1.00 76.81 88 ALA A N 1
ATOM 672 C CA . ALA A 1 88 ? -6.579 -2.879 65.998 1.00 76.81 88 ALA A CA 1
ATOM 673 C C . ALA A 1 88 ? -6.596 -1.513 65.290 1.00 76.81 88 ALA A C 1
ATOM 675 O O . ALA A 1 88 ? -6.895 -1.419 64.099 1.00 76.81 88 ALA A O 1
ATOM 676 N N . GLU A 1 89 ? -6.204 -0.453 65.997 1.00 78.00 89 GLU A N 1
ATOM 677 C CA . GLU A 1 89 ? -6.230 0.920 65.475 1.00 78.00 89 GLU A CA 1
ATOM 678 C C . GLU A 1 89 ? -5.401 1.099 64.188 1.00 78.00 89 GLU A C 1
ATOM 680 O O . GLU A 1 89 ? -5.788 1.821 63.269 1.00 78.00 89 GLU A O 1
ATOM 685 N N . SER A 1 90 ? -4.290 0.372 64.064 1.00 69.00 90 SER A N 1
ATOM 686 C CA . SER A 1 90 ? -3.455 0.362 62.856 1.00 69.00 90 SER A CA 1
ATOM 687 C C . SER A 1 90 ? -4.156 -0.231 61.627 1.00 69.00 90 SER A C 1
ATOM 689 O O . SER A 1 90 ? -3.809 0.113 60.498 1.00 69.00 90 SER A O 1
ATOM 691 N N . LEU A 1 91 ? -5.141 -1.112 61.823 1.00 68.88 91 LEU A N 1
ATOM 692 C CA . LEU A 1 91 ? -5.960 -1.665 60.744 1.00 68.88 91 LEU A CA 1
ATOM 693 C C . LEU A 1 91 ? -7.085 -0.700 60.373 1.00 68.88 91 LEU A C 1
ATOM 695 O O . LEU A 1 91 ? -7.313 -0.466 59.186 1.00 68.88 91 LEU A O 1
ATOM 699 N N . LEU A 1 92 ? -7.730 -0.082 61.366 1.00 74.12 92 LEU A N 1
ATOM 700 C CA . LEU A 1 92 ? -8.771 0.922 61.136 1.00 74.12 92 LEU A CA 1
ATOM 701 C C . LEU A 1 92 ? -8.222 2.136 60.384 1.00 74.12 92 LEU A C 1
ATOM 703 O O . LEU A 1 92 ? -8.807 2.554 59.395 1.00 74.12 92 LEU A O 1
ATOM 707 N N . THR A 1 93 ? -7.056 2.648 60.771 1.00 70.62 93 THR A N 1
ATOM 708 C CA . THR A 1 93 ? -6.425 3.804 60.107 1.00 70.62 93 THR A CA 1
ATOM 709 C C . THR A 1 93 ? -5.976 3.519 58.672 1.00 70.62 93 THR A C 1
ATOM 711 O O . THR A 1 93 ? -5.991 4.425 57.843 1.00 70.62 93 THR A O 1
ATOM 714 N N . ARG A 1 94 ? -5.619 2.267 58.350 1.00 66.69 94 ARG A N 1
ATOM 715 C CA . ARG A 1 94 ? -5.306 1.832 56.975 1.00 66.69 94 ARG A CA 1
ATOM 716 C C . ARG A 1 94 ? -6.546 1.603 56.116 1.00 66.69 94 ARG A C 1
ATOM 718 O O . ARG A 1 94 ? -6.463 1.740 54.901 1.00 66.69 94 ARG A O 1
ATOM 725 N N . THR A 1 95 ? -7.660 1.230 56.736 1.00 66.81 95 THR A N 1
ATOM 726 C CA . THR A 1 95 ? -8.894 0.854 56.030 1.00 66.81 95 THR A CA 1
ATOM 727 C C . THR A 1 95 ? -9.834 2.046 55.867 1.00 66.81 95 THR A C 1
ATOM 729 O O . THR A 1 95 ? -10.443 2.209 54.818 1.00 66.81 95 THR A O 1
ATOM 732 N N . LEU A 1 96 ? -9.910 2.929 56.862 1.00 74.62 96 LEU A N 1
ATOM 733 C CA . LEU A 1 96 ? -10.748 4.129 56.874 1.00 74.62 96 LEU A CA 1
ATOM 734 C C . LEU A 1 96 ? -9.971 5.340 56.342 1.00 74.62 96 LEU A C 1
ATOM 736 O O . LEU A 1 96 ? -9.769 6.340 57.034 1.00 74.62 96 LEU A O 1
ATOM 740 N N . THR A 1 97 ? -9.481 5.224 55.108 1.00 72.00 97 THR A N 1
ATOM 741 C CA . THR A 1 97 ? -8.913 6.362 54.377 1.00 72.00 97 THR A CA 1
ATOM 742 C C . THR A 1 97 ? -10.031 7.290 53.908 1.00 72.00 97 THR A C 1
ATOM 744 O O . THR A 1 97 ? -11.174 6.869 53.738 1.00 72.00 97 THR A O 1
ATOM 747 N N . GLU A 1 98 ? -9.706 8.558 53.656 1.00 66.19 98 GLU A N 1
ATOM 748 C CA . GLU A 1 98 ? -10.672 9.550 53.164 1.00 66.19 98 GLU A CA 1
ATOM 749 C C . GLU A 1 98 ? -11.380 9.083 51.878 1.00 66.19 98 GLU A C 1
ATOM 751 O O . GLU A 1 98 ? -12.592 9.232 51.742 1.00 66.19 98 GLU A O 1
ATOM 756 N N . SER A 1 99 ? -10.649 8.402 50.989 1.00 61.00 99 SER A N 1
ATOM 757 C CA . SER A 1 99 ? -11.203 7.800 49.772 1.00 61.00 99 SER A CA 1
ATOM 758 C C . SER A 1 99 ? -12.213 6.682 50.066 1.00 61.00 99 SER A C 1
ATOM 760 O O . SER A 1 99 ? -13.252 6.623 49.411 1.00 61.00 99 SER A O 1
ATOM 762 N N . ASN A 1 100 ? -11.951 5.820 51.054 1.00 64.25 100 ASN A N 1
ATOM 763 C CA . ASN A 1 100 ? -12.851 4.717 51.409 1.00 64.25 100 ASN A CA 1
ATOM 764 C C . ASN A 1 100 ? -14.103 5.211 52.151 1.00 64.25 100 ASN A C 1
ATOM 766 O O . ASN A 1 100 ? -15.194 4.675 51.950 1.00 64.25 100 ASN A O 1
ATOM 770 N N . LEU A 1 101 ? -13.968 6.266 52.961 1.00 65.62 101 LEU A N 1
ATOM 771 C CA . LEU A 1 101 ? -15.095 6.921 53.630 1.00 65.62 101 LEU A CA 1
ATOM 772 C C . LEU A 1 101 ? -16.031 7.593 52.615 1.00 65.62 101 LEU A C 1
ATOM 774 O O . LEU A 1 101 ? -17.243 7.411 52.689 1.00 65.62 101 LEU A O 1
ATOM 778 N N . GLN A 1 102 ? -15.483 8.279 51.605 1.00 64.50 102 GLN A N 1
ATOM 779 C CA . GLN A 1 102 ? -16.274 8.856 50.510 1.00 64.50 102 GLN A CA 1
ATOM 780 C C . GLN A 1 102 ? -16.950 7.802 49.616 1.00 64.50 102 GLN A C 1
ATOM 782 O O . GLN A 1 102 ? -17.978 8.093 49.000 1.00 64.50 102 GLN A O 1
ATOM 787 N N . GLY A 1 103 ? -16.383 6.596 49.517 1.00 59.91 103 GLY A N 1
ATOM 788 C CA . GLY A 1 103 ? -16.978 5.467 48.794 1.00 59.91 103 GLY A CA 1
ATOM 789 C C . GLY A 1 103 ? -18.098 4.748 49.557 1.00 59.91 103 GLY A C 1
ATOM 790 O O . GLY A 1 103 ? -18.885 4.043 48.939 1.00 59.91 103 GLY A O 1
ATOM 791 N N . SER A 1 104 ? -18.199 4.944 50.877 1.00 56.56 104 SER A N 1
ATOM 792 C CA . SER A 1 104 ? -19.156 4.246 51.757 1.00 56.56 104 SER A CA 1
ATOM 793 C C . SER A 1 104 ? -20.424 5.056 52.058 1.00 56.56 104 SER A C 1
ATOM 795 O O . SER A 1 104 ? -21.227 4.665 52.908 1.00 56.56 104 SER A O 1
ATOM 797 N N . ALA A 1 105 ? -20.600 6.205 51.401 1.00 59.72 105 ALA A N 1
ATOM 798 C CA . ALA A 1 105 ? -21.768 7.053 51.591 1.00 59.72 105 ALA A CA 1
ATOM 799 C C . ALA A 1 105 ? -23.058 6.328 51.121 1.00 59.72 105 ALA A C 1
ATOM 801 O O . ALA A 1 105 ? -23.012 5.586 50.134 1.00 59.72 105 ALA A O 1
ATOM 802 N N . PRO A 1 106 ? -24.211 6.499 51.806 1.00 54.09 106 PRO A N 1
ATOM 803 C CA . PRO A 1 106 ? -25.440 5.738 51.532 1.00 54.09 106 PRO A CA 1
ATOM 804 C C . PRO A 1 106 ? -25.968 5.859 50.090 1.00 54.09 106 PRO A C 1
ATOM 806 O O . PRO A 1 106 ? -26.671 4.979 49.599 1.00 54.09 106 PRO A O 1
ATOM 809 N N . ASP A 1 107 ? -25.628 6.949 49.408 1.00 54.28 107 ASP A N 1
ATOM 810 C CA . ASP A 1 107 ? -25.940 7.276 48.015 1.00 54.28 107 ASP A CA 1
ATOM 811 C C . ASP A 1 107 ? -25.026 6.575 46.984 1.00 54.28 107 ASP A C 1
ATOM 813 O O . ASP A 1 107 ? -25.301 6.606 45.780 1.00 54.28 107 ASP A O 1
ATOM 817 N N . ARG A 1 108 ? -23.976 5.891 47.453 1.00 50.81 108 ARG A N 1
ATOM 818 C CA . ARG A 1 108 ? -22.974 5.163 46.652 1.00 50.81 108 ARG A CA 1
ATOM 819 C C . ARG A 1 108 ? -22.949 3.653 46.920 1.00 50.81 108 ARG A C 1
ATOM 821 O O . ARG A 1 108 ? -22.049 2.955 46.459 1.00 50.81 108 ARG A O 1
ATOM 828 N N . LEU A 1 109 ? -23.950 3.131 47.634 1.00 48.69 109 LEU A N 1
ATOM 829 C CA . LEU A 1 109 ? -24.145 1.689 47.796 1.00 48.69 109 LEU A CA 1
ATOM 830 C C . LEU A 1 109 ? -24.455 1.028 46.433 1.00 48.69 109 LEU A C 1
ATOM 832 O O . LEU A 1 109 ? -25.317 1.536 45.703 1.00 48.69 109 LEU A O 1
ATOM 836 N N . PRO A 1 110 ? -23.836 -0.124 46.092 1.00 42.19 110 PRO A N 1
ATOM 837 C CA . PRO A 1 110 ? -24.142 -0.850 44.862 1.00 42.19 110 PRO A CA 1
ATOM 838 C C . PRO A 1 110 ? -25.601 -1.324 44.892 1.00 42.19 110 PRO A C 1
ATOM 840 O O . PRO A 1 110 ? -25.947 -2.279 45.584 1.00 42.19 110 PRO A O 1
ATOM 843 N N . GLY A 1 111 ? -26.473 -0.616 44.172 1.00 45.06 111 GLY A N 1
ATOM 844 C CA . GLY A 1 111 ? -27.904 -0.921 44.090 1.00 45.06 111 GLY A CA 1
ATOM 845 C C . GLY A 1 111 ? -28.817 0.294 43.921 1.00 45.06 111 GLY A C 1
ATOM 846 O O . GLY A 1 111 ? -29.890 0.136 43.349 1.00 45.06 111 GLY A O 1
ATOM 847 N N . ASN A 1 112 ? -28.398 1.495 44.347 1.00 38.25 112 ASN A N 1
ATOM 848 C CA . ASN A 1 112 ? -29.236 2.708 44.273 1.00 38.25 112 ASN A CA 1
ATOM 849 C C . ASN A 1 112 ? -28.651 3.869 43.459 1.00 38.25 112 ASN A C 1
ATOM 85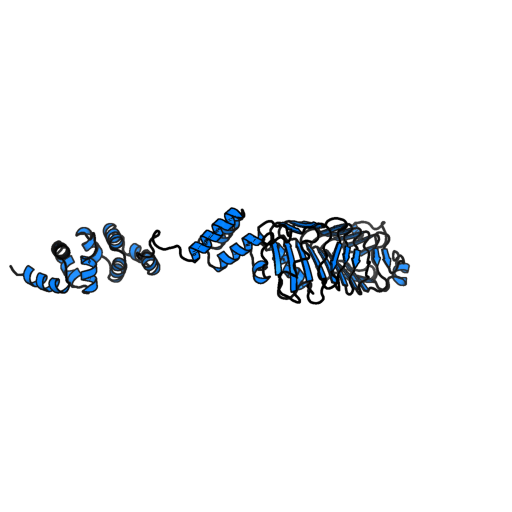1 O O . ASN A 1 112 ? -29.359 4.836 43.177 1.00 38.25 112 ASN A O 1
ATOM 855 N N . SER A 1 113 ? -27.400 3.780 43.025 1.00 39.75 113 SER A N 1
ATOM 856 C CA . SER A 1 113 ? -26.846 4.717 42.055 1.00 39.75 113 SER A CA 1
ATOM 857 C C . SER A 1 113 ? -27.217 4.211 40.660 1.00 39.75 113 SER A C 1
ATOM 859 O O . SER A 1 113 ? -26.838 3.104 40.273 1.00 39.75 113 SER A O 1
ATOM 861 N N . ALA A 1 114 ? -27.973 4.994 39.882 1.00 41.00 114 ALA A N 1
ATOM 862 C CA . ALA A 1 114 ? -27.989 4.779 38.436 1.00 41.00 114 ALA A CA 1
ATOM 863 C C . ALA A 1 114 ? -26.518 4.746 37.982 1.00 41.00 114 ALA A C 1
ATOM 865 O O . ALA A 1 114 ? -25.786 5.635 38.418 1.00 41.00 114 ALA A O 1
ATOM 866 N N . PRO A 1 115 ? -26.073 3.756 37.179 1.00 43.34 115 PRO A N 1
ATOM 867 C CA . PRO A 1 115 ? -24.653 3.599 36.885 1.00 43.34 115 PRO A CA 1
ATOM 868 C C . PRO A 1 115 ? -24.096 4.935 36.406 1.00 43.34 115 PRO A C 1
ATOM 870 O O . PRO A 1 115 ? -24.739 5.600 35.573 1.00 43.34 115 PRO A O 1
ATOM 873 N N . GLU A 1 116 ? -22.962 5.345 36.985 1.00 54.47 116 GLU A N 1
ATOM 874 C CA . GLU A 1 116 ? -22.277 6.563 36.570 1.00 54.47 116 GLU A CA 1
ATOM 875 C C . GLU A 1 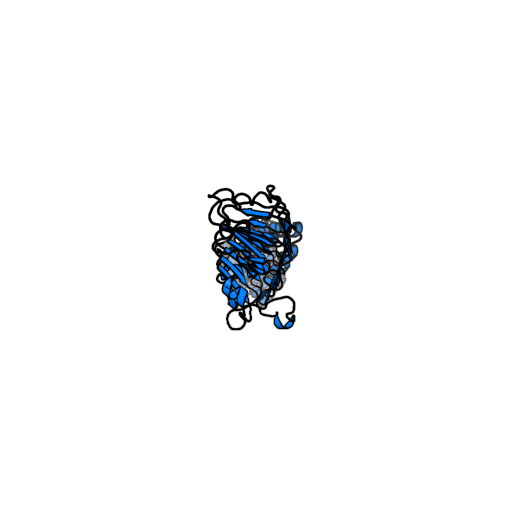116 ? -22.086 6.508 35.046 1.00 54.47 116 GLU A C 1
ATOM 877 O O . GLU A 1 116 ? -22.055 5.441 34.425 1.00 54.47 116 GLU A O 1
ATOM 882 N N . THR A 1 117 ? -22.028 7.659 34.382 1.00 57.81 117 THR A N 1
ATOM 883 C CA . THR A 1 117 ? -21.921 7.703 32.914 1.00 57.81 117 THR A CA 1
ATOM 884 C C . THR A 1 117 ? -20.732 6.889 32.385 1.00 57.81 117 THR A C 1
ATOM 886 O O . THR A 1 117 ? -20.843 6.319 31.301 1.00 57.81 117 THR A O 1
ATOM 889 N N . ALA A 1 118 ? -19.650 6.774 33.163 1.00 58.16 118 ALA A N 1
ATOM 890 C CA . ALA A 1 118 ? -18.503 5.910 32.887 1.00 58.16 118 ALA A CA 1
ATOM 891 C C . ALA A 1 118 ? -18.860 4.410 32.916 1.00 58.16 118 ALA A C 1
ATOM 893 O O . ALA A 1 118 ? -18.560 3.701 31.955 1.00 58.16 118 ALA A O 1
ATOM 894 N N . ASP A 1 119 ? -19.596 3.943 33.929 1.00 66.69 119 ASP A N 1
ATOM 895 C CA . ASP A 1 119 ? -20.069 2.553 34.019 1.00 66.69 119 ASP A CA 1
ATOM 896 C C . ASP A 1 119 ? -21.016 2.203 32.867 1.00 66.69 119 ASP A C 1
ATOM 898 O O . ASP A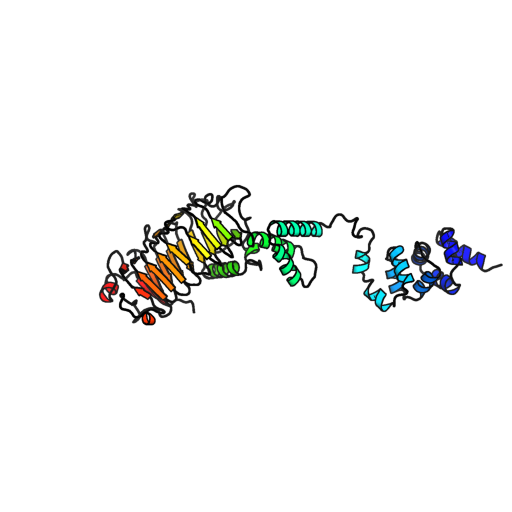 1 119 ? -20.947 1.112 32.303 1.00 66.69 119 ASP A O 1
ATOM 902 N N . LYS A 1 120 ? -21.873 3.143 32.445 1.00 74.00 120 LYS A N 1
ATOM 903 C CA . LYS A 1 120 ? -22.741 2.943 31.272 1.00 74.00 120 LYS A CA 1
ATOM 904 C C . LYS A 1 120 ? -21.949 2.814 29.972 1.00 74.00 120 LYS A C 1
ATOM 906 O O . LYS A 1 120 ? -22.292 1.966 29.150 1.00 74.00 120 LYS A O 1
ATOM 911 N N . LYS A 1 121 ? -20.911 3.636 29.775 1.00 77.62 121 LYS A N 1
ATOM 912 C CA . LYS A 1 121 ? -20.029 3.540 28.600 1.00 77.62 121 LYS A CA 1
ATOM 913 C C . LYS A 1 121 ? -19.261 2.224 28.592 1.00 77.62 121 LYS A C 1
ATOM 915 O O . LYS A 1 121 ? -19.248 1.550 27.569 1.00 77.62 121 LYS A O 1
ATOM 920 N N . LEU A 1 122 ? -18.682 1.833 29.729 1.00 80.69 122 LEU A N 1
ATOM 921 C CA . LEU A 1 122 ? -17.948 0.578 29.856 1.00 80.69 122 LEU A CA 1
ATOM 922 C C . LEU A 1 122 ? -18.857 -0.630 29.596 1.00 80.69 122 LEU A C 1
ATOM 924 O O . LEU A 1 122 ? -18.502 -1.501 28.811 1.00 80.69 122 LEU A O 1
ATOM 928 N N . LEU A 1 123 ? -20.062 -0.661 30.174 1.00 80.44 123 LEU A N 1
ATOM 929 C CA . LEU A 1 123 ? -21.041 -1.720 29.906 1.00 80.44 123 LEU A CA 1
ATOM 930 C C . LEU A 1 123 ? -21.466 -1.758 28.430 1.00 80.44 123 LEU A C 1
ATOM 932 O O . LEU A 1 123 ? -21.590 -2.842 27.859 1.00 80.44 123 LEU A O 1
ATOM 936 N N . GLY A 1 124 ? -21.655 -0.591 27.804 1.00 83.19 124 GLY A N 1
ATOM 937 C CA . GLY A 1 124 ? -21.942 -0.476 26.373 1.00 83.19 124 GLY A CA 1
ATOM 938 C C . GLY A 1 124 ? -20.805 -1.017 25.502 1.00 83.19 124 GLY A C 1
ATOM 939 O O . GLY A 1 124 ? -21.053 -1.802 24.588 1.00 83.19 124 GLY A O 1
ATOM 940 N N . LEU A 1 125 ? -19.559 -0.670 25.829 1.00 86.56 125 LEU A N 1
ATOM 941 C CA . LEU A 1 125 ? -18.361 -1.186 25.170 1.00 86.56 125 LEU A CA 1
ATOM 942 C C . LEU A 1 125 ? -18.243 -2.708 25.332 1.00 86.56 125 LEU A C 1
ATOM 944 O O . LEU A 1 125 ? -18.029 -3.407 24.347 1.00 86.56 125 LEU A O 1
ATOM 948 N N . VAL A 1 126 ? -18.431 -3.240 26.544 1.00 83.50 126 VAL A N 1
ATOM 949 C CA . VAL A 1 126 ? -18.391 -4.689 26.813 1.00 83.50 126 VAL A CA 1
ATOM 950 C C . VAL A 1 126 ? -19.439 -5.430 25.985 1.00 83.50 126 VAL A C 1
ATOM 952 O O . VAL A 1 126 ? -19.142 -6.486 25.427 1.00 83.50 126 VAL A O 1
ATOM 955 N N . ALA A 1 127 ? -20.660 -4.898 25.893 1.00 84.38 127 ALA A N 1
ATOM 956 C CA . ALA A 1 127 ? -21.707 -5.485 25.063 1.00 84.38 127 ALA A CA 1
ATOM 957 C C . ALA A 1 127 ? -21.307 -5.484 23.580 1.00 84.38 127 ALA A C 1
ATOM 959 O O . ALA A 1 127 ? -21.375 -6.529 22.934 1.00 84.38 127 ALA A O 1
ATOM 960 N N . LYS A 1 128 ? -20.807 -4.347 23.079 1.00 88.12 128 LYS A N 1
ATOM 961 C CA . LYS A 1 128 ? -20.361 -4.189 21.690 1.00 88.12 128 LYS A CA 1
ATOM 962 C C . LYS A 1 128 ? -19.225 -5.150 21.333 1.00 88.12 128 LYS A C 1
ATOM 964 O O . LYS A 1 128 ? -19.315 -5.844 20.331 1.00 88.12 128 LYS A O 1
ATOM 969 N N . LEU A 1 129 ? -18.203 -5.251 22.185 1.00 89.19 129 LEU A N 1
ATOM 970 C CA . LEU A 1 129 ? -17.053 -6.138 21.980 1.00 89.19 129 LEU A CA 1
ATOM 971 C C . LEU A 1 129 ? -17.431 -7.621 22.019 1.00 89.19 129 LEU A C 1
ATOM 973 O O . LEU A 1 129 ? -16.825 -8.439 21.333 1.00 89.19 129 LEU A O 1
ATOM 977 N N . LYS A 1 130 ? -18.432 -7.996 22.820 1.00 84.06 130 LYS A N 1
ATOM 978 C CA . LYS A 1 130 ? -18.969 -9.363 22.803 1.00 84.06 130 LYS A CA 1
ATOM 979 C C . LYS A 1 130 ? -19.731 -9.648 21.513 1.00 84.06 130 LYS A C 1
ATOM 981 O O . LYS A 1 130 ? -19.588 -10.737 20.970 1.00 84.06 130 LYS A O 1
ATOM 986 N N . GLU A 1 131 ? -20.521 -8.689 21.038 1.00 88.31 131 GLU A N 1
ATOM 987 C CA . GLU A 1 131 ? -21.286 -8.810 19.794 1.00 88.31 131 GLU A CA 1
ATOM 988 C C . GLU A 1 131 ? -20.375 -8.893 18.562 1.00 88.31 131 GLU A C 1
ATOM 990 O O . GLU A 1 131 ? -20.600 -9.733 17.694 1.00 88.31 131 GLU A O 1
ATOM 995 N N . SER A 1 132 ? -19.314 -8.085 18.512 1.00 86.75 132 SER A N 1
ATOM 996 C CA . SER A 1 132 ? -18.325 -8.100 17.428 1.00 86.75 132 SER A CA 1
ATOM 997 C C . SER A 1 132 ? -17.332 -9.265 17.507 1.00 86.75 132 SER A C 1
ATOM 999 O O . SER A 1 132 ? -16.586 -9.498 16.559 1.00 86.75 132 SER A O 1
ATOM 1001 N N . GLY A 1 133 ? -17.305 -10.008 18.620 1.00 88.00 133 GLY A N 1
ATOM 1002 C CA . GLY A 1 133 ? -16.329 -11.074 18.862 1.00 88.00 133 GLY A CA 1
ATOM 1003 C C . GLY A 1 133 ? -14.940 -10.573 19.281 1.00 88.00 133 GLY A C 1
ATOM 1004 O O . GLY A 1 133 ? -14.015 -11.373 19.409 1.00 88.00 133 GLY A O 1
ATOM 1005 N N . ASN A 1 134 ? -14.791 -9.277 19.562 1.00 91.56 134 ASN A N 1
ATOM 1006 C CA . ASN A 1 134 ? -13.531 -8.620 19.912 1.00 91.56 134 ASN A CA 1
ATOM 1007 C C . ASN A 1 134 ? -13.297 -8.491 21.431 1.00 91.56 134 ASN A C 1
ATOM 1009 O O . ASN A 1 134 ? -12.610 -7.579 21.890 1.00 91.56 134 ASN A O 1
ATOM 1013 N N . ALA A 1 135 ? -13.843 -9.402 22.244 1.00 88.06 135 ALA A N 1
ATOM 1014 C CA . ALA A 1 135 ? -13.725 -9.353 23.709 1.00 88.06 135 ALA A CA 1
ATOM 1015 C C . ALA A 1 135 ? -12.267 -9.347 24.219 1.00 88.06 135 ALA A C 1
ATOM 1017 O O . ALA A 1 135 ? -11.991 -8.769 25.269 1.00 88.06 135 ALA A O 1
ATOM 1018 N N . PHE A 1 136 ? -11.331 -9.903 23.441 1.00 87.50 136 PHE A N 1
ATOM 1019 C CA . PHE A 1 136 ? -9.893 -9.892 23.737 1.00 87.50 136 PHE A CA 1
ATOM 1020 C C . PHE A 1 136 ? -9.311 -8.473 23.903 1.00 87.50 136 PHE A C 1
ATOM 1022 O O . PHE A 1 136 ? -8.290 -8.299 24.562 1.00 87.50 136 PHE A O 1
ATOM 1029 N N . ILE A 1 137 ? -9.951 -7.446 23.327 1.00 90.06 137 ILE A N 1
ATOM 1030 C CA . ILE A 1 137 ? -9.518 -6.046 23.450 1.00 90.06 137 ILE A CA 1
ATOM 1031 C C . ILE A 1 137 ? -9.584 -5.580 24.907 1.00 90.06 137 ILE A C 1
ATOM 1033 O O . ILE A 1 137 ? -8.691 -4.863 25.358 1.00 90.06 137 ILE A O 1
ATOM 1037 N N . LEU A 1 138 ? -10.612 -5.998 25.655 1.00 84.75 138 LEU A N 1
ATOM 1038 C CA . LEU A 1 138 ? -10.725 -5.668 27.078 1.00 84.75 138 LEU A CA 1
ATOM 1039 C C . LEU A 1 138 ? -9.640 -6.362 27.886 1.00 84.75 138 LEU A C 1
ATOM 1041 O O . LEU A 1 138 ? -8.990 -5.707 28.691 1.00 84.75 138 LEU A O 1
ATOM 1045 N N . GLU A 1 139 ? -9.406 -7.648 27.624 1.00 81.94 139 GLU A N 1
ATOM 1046 C CA . GLU A 1 139 ? -8.381 -8.429 28.322 1.00 81.94 139 GLU A CA 1
ATOM 1047 C C . GLU A 1 139 ? -6.992 -7.789 28.161 1.00 81.94 139 GLU A C 1
ATOM 1049 O O . GLU A 1 139 ? -6.265 -7.610 29.138 1.00 81.94 139 GLU A O 1
ATOM 1054 N N . GLU A 1 140 ? -6.646 -7.360 26.945 1.00 83.94 140 GLU A N 1
ATOM 1055 C CA . GLU A 1 140 ? -5.366 -6.705 26.651 1.00 83.94 140 GLU A CA 1
ATOM 1056 C C . GLU A 1 140 ? -5.252 -5.313 27.310 1.00 83.94 140 GLU A C 1
ATOM 1058 O O . GLU A 1 140 ? -4.179 -4.916 27.784 1.00 83.94 140 GLU A O 1
ATOM 1063 N N . LEU A 1 141 ? -6.352 -4.554 27.378 1.00 82.12 141 LEU A N 1
ATOM 1064 C CA . LEU A 1 141 ? -6.370 -3.237 28.024 1.00 82.12 141 LEU A CA 1
ATOM 1065 C C . LEU A 1 141 ? -6.333 -3.329 29.553 1.00 82.12 141 LEU A C 1
ATOM 1067 O O . LEU A 1 141 ? -5.622 -2.541 30.174 1.00 82.12 141 LEU A O 1
ATOM 1071 N N . GLU A 1 142 ? -7.026 -4.295 30.155 1.00 79.25 142 GLU A N 1
ATOM 1072 C CA . GLU A 1 142 ? -6.980 -4.578 31.597 1.00 79.25 142 GLU A CA 1
ATOM 1073 C C . GLU A 1 142 ? -5.598 -5.082 32.027 1.00 79.25 142 GLU A C 1
ATOM 1075 O O . GLU A 1 142 ? -5.053 -4.657 33.052 1.00 79.25 142 GLU A O 1
ATOM 1080 N N . ALA A 1 143 ? -4.979 -5.937 31.207 1.00 79.19 143 ALA A N 1
ATOM 1081 C CA . ALA A 1 143 ? -3.595 -6.353 31.408 1.00 79.19 143 ALA A CA 1
ATOM 1082 C C . ALA A 1 143 ? -2.644 -5.144 31.373 1.00 79.19 143 ALA A C 1
ATOM 1084 O O . ALA A 1 143 ? -1.740 -5.029 32.203 1.00 79.19 143 ALA A O 1
ATOM 1085 N N . SER A 1 144 ? -2.887 -4.200 30.459 1.00 76.62 144 SER A N 1
ATOM 1086 C CA . SER A 1 144 ? -2.105 -2.965 30.337 1.00 76.62 144 SER A CA 1
ATOM 1087 C C . SER A 1 144 ? -2.378 -1.956 31.462 1.00 76.62 144 SER A C 1
ATOM 1089 O O . SER A 1 144 ? -1.492 -1.168 31.796 1.00 76.62 144 SER A O 1
ATOM 1091 N N . SER A 1 145 ? -3.567 -1.973 32.078 1.00 71.69 145 SER A N 1
ATOM 1092 C CA . SER A 1 145 ? -3.934 -1.093 33.199 1.00 71.69 145 SER A CA 1
ATOM 1093 C C . SER A 1 145 ? -3.487 -1.622 34.567 1.00 71.69 145 SER A C 1
ATOM 1095 O O . SER A 1 145 ? -3.716 -0.961 35.579 1.00 71.69 145 SER A O 1
ATOM 1097 N N . SER A 1 146 ? -2.824 -2.786 34.623 1.00 71.62 146 SER A N 1
ATOM 1098 C CA . SER A 1 146 ? -2.391 -3.434 35.875 1.00 71.62 146 SER A CA 1
ATOM 1099 C C . SER A 1 146 ? -3.540 -3.646 36.875 1.00 71.62 146 SER A C 1
ATOM 1101 O O . SER A 1 146 ? -3.344 -3.542 38.086 1.00 71.62 146 SER A O 1
ATOM 1103 N N . GLY A 1 147 ? -4.750 -3.920 36.373 1.00 62.00 147 GLY A N 1
ATOM 1104 C CA . GLY A 1 147 ? -5.944 -4.135 37.196 1.00 62.00 147 GLY A CA 1
ATOM 1105 C C . GLY A 1 147 ? -6.618 -2.858 37.713 1.00 62.00 147 GLY A C 1
ATOM 1106 O O . GLY A 1 147 ? -7.544 -2.952 38.517 1.00 62.00 147 GLY A O 1
ATOM 1107 N N . ALA A 1 148 ? -6.184 -1.671 37.272 1.00 69.44 148 ALA A N 1
ATOM 1108 C CA . ALA A 1 148 ? -6.919 -0.430 37.501 1.00 69.44 148 ALA A CA 1
ATOM 1109 C C . ALA A 1 148 ? -8.140 -0.329 36.570 1.00 69.44 148 ALA A C 1
ATOM 1111 O O . ALA A 1 148 ? -8.125 -0.854 35.451 1.00 69.44 148 ALA A O 1
ATOM 1112 N N . ALA A 1 149 ? -9.174 0.386 37.023 1.00 73.25 149 ALA A N 1
ATOM 1113 C CA . ALA A 1 149 ? -10.340 0.704 36.204 1.00 73.25 149 ALA A CA 1
ATOM 1114 C C . ALA A 1 149 ? -9.924 1.448 34.923 1.00 73.25 149 ALA A C 1
ATOM 1116 O O . ALA A 1 149 ? -9.034 2.303 34.956 1.00 73.25 149 ALA A O 1
ATOM 1117 N N . LEU A 1 150 ? -10.573 1.120 33.803 1.00 78.12 150 LEU A N 1
ATOM 1118 C CA . LEU A 1 150 ? -10.278 1.741 32.513 1.00 78.12 150 LEU A CA 1
ATOM 1119 C C . LEU A 1 150 ? -10.657 3.227 32.523 1.00 78.12 150 LEU A C 1
ATOM 1121 O O . LEU A 1 150 ? -11.754 3.598 32.938 1.00 78.12 150 LEU A O 1
ATOM 1125 N N . THR A 1 151 ? -9.754 4.075 32.035 1.00 83.75 151 THR A N 1
ATOM 1126 C CA . THR A 1 151 ? -10.017 5.509 31.856 1.00 83.75 151 THR A CA 1
ATOM 1127 C C . THR A 1 151 ? -10.902 5.767 30.631 1.00 83.75 151 THR A C 1
ATOM 1129 O O . THR A 1 151 ? -10.969 4.938 29.722 1.00 83.75 151 THR A O 1
ATOM 1132 N N . ASP A 1 152 ? -11.537 6.945 30.549 1.00 83.50 152 ASP A N 1
ATOM 1133 C CA . ASP A 1 152 ? -12.293 7.366 29.352 1.00 83.50 152 ASP A CA 1
ATOM 1134 C C . ASP A 1 152 ? -11.437 7.286 28.066 1.00 83.50 152 ASP A C 1
ATOM 1136 O O . ASP A 1 152 ? -11.934 6.880 27.016 1.00 83.50 152 ASP A O 1
ATOM 1140 N N . ASP A 1 153 ? -10.140 7.606 28.150 1.00 85.62 153 ASP A N 1
ATOM 1141 C CA . ASP A 1 153 ? -9.207 7.501 27.020 1.00 85.62 153 ASP A CA 1
ATOM 1142 C C . ASP A 1 153 ? -8.989 6.043 26.591 1.00 85.62 153 ASP A C 1
ATOM 1144 O O . ASP A 1 153 ? -8.954 5.739 25.398 1.00 85.62 153 ASP A O 1
ATOM 1148 N N . GLN A 1 154 ? -8.863 5.120 27.550 1.00 86.00 154 GLN A N 1
ATOM 1149 C CA . GLN A 1 154 ? -8.724 3.690 27.259 1.00 86.00 154 GLN A CA 1
ATOM 1150 C C . GLN A 1 154 ? -10.009 3.110 26.666 1.00 86.00 154 GLN A C 1
ATOM 1152 O O . GLN A 1 154 ? -9.936 2.303 25.739 1.00 86.00 154 GLN A O 1
ATOM 1157 N N . ILE A 1 155 ? -11.175 3.560 27.139 1.00 88.12 155 ILE A N 1
ATOM 1158 C CA . ILE A 1 155 ? -12.476 3.211 26.556 1.00 88.12 155 ILE A CA 1
ATOM 1159 C C . ILE A 1 155 ? -12.545 3.697 25.101 1.00 88.12 155 ILE A C 1
ATOM 1161 O O . ILE A 1 155 ? -12.882 2.914 24.216 1.00 88.12 155 ILE A O 1
ATOM 1165 N N . ALA A 1 156 ? -12.142 4.939 24.812 1.00 90.00 156 ALA A N 1
ATOM 1166 C CA . ALA A 1 156 ? -12.111 5.460 23.443 1.00 90.00 156 ALA A CA 1
ATOM 1167 C C . ALA A 1 156 ? -11.124 4.695 22.535 1.00 90.00 156 ALA A C 1
ATOM 1169 O O . ALA A 1 156 ? -11.423 4.422 21.371 1.00 90.00 156 ALA A O 1
ATOM 1170 N N . ILE A 1 157 ? -9.955 4.301 23.059 1.00 91.88 157 ILE A N 1
ATOM 1171 C CA . ILE A 1 157 ? -9.005 3.435 22.340 1.00 91.88 157 ILE A CA 1
ATOM 1172 C C . ILE A 1 157 ? -9.649 2.084 22.014 1.00 91.88 157 ILE A C 1
ATOM 1174 O O . ILE A 1 157 ? -9.476 1.597 20.895 1.00 91.88 157 ILE A O 1
ATOM 1178 N N . ALA A 1 158 ? -10.391 1.497 22.956 1.00 92.00 158 ALA A N 1
ATOM 1179 C CA . ALA A 1 158 ? -11.087 0.228 22.771 1.00 92.00 158 ALA A CA 1
ATOM 1180 C C . ALA A 1 158 ? -12.194 0.319 21.711 1.00 92.00 158 ALA A C 1
ATOM 1182 O O . ALA A 1 158 ? -12.315 -0.572 20.877 1.00 92.00 158 ALA A O 1
ATOM 1183 N N . GLU A 1 159 ? -12.966 1.409 21.693 1.00 93.06 159 GLU A N 1
ATOM 1184 C CA . GLU A 1 159 ? -14.003 1.643 20.678 1.00 93.06 159 GLU A CA 1
ATOM 1185 C C . GLU A 1 159 ? -13.416 1.719 19.264 1.00 93.06 159 GLU A C 1
ATOM 1187 O O . GLU A 1 159 ? -13.984 1.167 18.321 1.00 93.06 159 GLU A O 1
ATOM 1192 N N . VAL A 1 160 ? -12.266 2.383 19.115 1.00 95.62 160 VAL A N 1
ATOM 1193 C CA . VAL A 1 160 ? -11.531 2.432 17.844 1.00 95.62 160 VAL A CA 1
ATOM 1194 C C . VAL A 1 160 ? -10.929 1.066 17.515 1.00 95.62 160 VAL A C 1
ATOM 1196 O O . VAL A 1 160 ? -10.985 0.634 16.367 1.00 95.62 160 VAL A O 1
ATOM 1199 N N . ALA A 1 161 ? -10.372 0.373 18.507 1.00 95.56 161 ALA A N 1
ATOM 1200 C CA . ALA A 1 161 ? -9.784 -0.948 18.326 1.00 95.56 161 ALA A CA 1
ATOM 1201 C C . ALA A 1 161 ? -10.823 -1.974 17.855 1.00 95.56 161 ALA A C 1
ATOM 1203 O O . ALA A 1 161 ? -10.515 -2.779 16.987 1.00 95.56 161 ALA A O 1
ATOM 1204 N N . ASP A 1 162 ? -12.056 -1.899 18.358 1.00 95.38 162 ASP A N 1
ATOM 1205 C CA . ASP A 1 162 ? -13.172 -2.734 17.915 1.00 95.38 162 ASP A CA 1
ATOM 1206 C C . ASP A 1 162 ? -13.459 -2.570 16.418 1.00 95.38 162 ASP A C 1
ATOM 1208 O O . ASP A 1 162 ? -13.618 -3.555 15.700 1.00 95.38 162 ASP A O 1
ATOM 1212 N N . VAL A 1 163 ? -13.455 -1.326 15.922 1.00 94.94 163 VAL A N 1
ATOM 1213 C CA . VAL A 1 163 ? -13.564 -1.062 14.480 1.00 94.94 163 VAL A CA 1
ATOM 1214 C C . VAL A 1 163 ? -12.372 -1.689 13.755 1.00 94.94 163 VAL A C 1
ATOM 1216 O O . VAL A 1 163 ? -12.544 -2.466 12.828 1.00 94.94 163 VAL A O 1
ATOM 1219 N N . LEU A 1 164 ? -11.148 -1.429 14.208 1.00 96.06 164 LEU A N 1
ATOM 1220 C CA . LEU A 1 164 ? -9.931 -1.897 13.534 1.00 96.06 164 LEU A CA 1
ATOM 1221 C C . LEU A 1 164 ? -9.716 -3.423 13.589 1.00 96.06 164 LEU A C 1
ATOM 1223 O O . LEU A 1 164 ? -8.962 -3.949 12.772 1.00 96.06 164 LEU A O 1
ATOM 1227 N N . ALA A 1 165 ? -10.361 -4.124 14.521 1.00 95.31 165 ALA A N 1
ATOM 1228 C CA . ALA A 1 165 ? -10.317 -5.579 14.668 1.00 95.31 165 ALA A CA 1
ATOM 1229 C C . ALA A 1 165 ? -11.464 -6.302 13.943 1.00 95.31 165 ALA A C 1
ATOM 1231 O O . ALA A 1 165 ? -11.429 -7.522 13.814 1.00 95.31 165 ALA A O 1
ATOM 1232 N N . SER A 1 166 ? -12.465 -5.567 13.458 1.00 94.75 166 SER A N 1
ATOM 1233 C CA . SER A 1 166 ? -13.634 -6.137 12.786 1.00 94.75 166 SER A CA 1
ATOM 1234 C C . SER A 1 166 ? -13.402 -6.374 11.292 1.00 94.75 166 SER A C 1
ATOM 1236 O O . SER A 1 166 ? -12.585 -5.707 10.652 1.00 94.75 166 SER A O 1
ATOM 1238 N N . ASP A 1 167 ? -14.167 -7.302 10.721 1.00 95.06 167 ASP A N 1
ATOM 1239 C CA . ASP A 1 167 ? -14.163 -7.610 9.291 1.00 95.06 167 ASP A CA 1
ATOM 1240 C C . ASP A 1 167 ? -15.234 -6.816 8.539 1.00 95.06 167 ASP A C 1
ATOM 1242 O O . ASP A 1 167 ? -16.384 -6.729 8.974 1.00 95.06 167 ASP A O 1
ATOM 1246 N N . TYR A 1 168 ? -14.878 -6.276 7.372 1.00 93.62 168 TYR A N 1
ATOM 1247 C CA . TYR A 1 168 ? -15.771 -5.425 6.590 1.00 93.62 168 TYR A CA 1
ATOM 1248 C C . TYR A 1 168 ? -15.782 -5.733 5.094 1.00 93.62 168 TYR A C 1
ATOM 1250 O O . TYR A 1 168 ? -14.789 -6.135 4.487 1.00 93.62 168 TYR A O 1
ATOM 1258 N N . SER A 1 169 ? -16.921 -5.415 4.478 1.00 92.06 169 SER A N 1
ATOM 1259 C CA . SER A 1 169 ? -17.072 -5.275 3.032 1.00 92.06 169 SER A CA 1
ATOM 1260 C C . SER A 1 169 ? -17.608 -3.881 2.703 1.00 92.06 169 SER A C 1
ATOM 1262 O O . SER A 1 169 ? -18.666 -3.481 3.194 1.00 92.06 169 SER A O 1
ATOM 1264 N N . LEU A 1 170 ? -16.876 -3.129 1.878 1.00 87.81 170 LEU A N 1
ATOM 1265 C CA . LEU A 1 170 ? -17.186 -1.756 1.480 1.00 87.81 170 LEU A CA 1
ATOM 1266 C C . LEU A 1 170 ? -18.232 -1.737 0.352 1.00 87.81 170 LEU A C 1
ATOM 1268 O O . LEU A 1 170 ? -17.980 -1.271 -0.753 1.00 87.81 170 LEU A O 1
ATOM 1272 N N . THR A 1 171 ? -19.421 -2.278 0.610 1.00 78.25 171 THR A N 1
ATOM 1273 C CA . THR A 1 171 ? -20.495 -2.347 -0.402 1.00 78.25 171 THR A CA 1
ATOM 1274 C C . THR A 1 171 ? -21.143 -0.987 -0.685 1.00 78.25 171 THR A C 1
ATOM 1276 O O . THR A 1 171 ? -21.856 -0.839 -1.677 1.00 78.25 171 THR A O 1
ATOM 1279 N N . GLY A 1 172 ? -20.883 0.002 0.181 1.00 64.25 172 GLY A N 1
ATOM 1280 C CA . GLY A 1 172 ? -21.358 1.384 0.118 1.00 64.25 172 GLY A CA 1
ATOM 1281 C C . GLY A 1 172 ? -22.813 1.592 0.561 1.00 64.25 172 GLY A C 1
ATOM 1282 O O . GLY A 1 172 ? -23.278 2.727 0.611 1.00 64.25 172 GLY A O 1
ATOM 1283 N N . ALA A 1 173 ? -23.550 0.539 0.930 1.00 61.12 173 ALA A N 1
ATOM 1284 C CA . ALA A 1 173 ? -24.853 0.732 1.558 1.00 61.12 173 ALA A CA 1
ATOM 1285 C C . ALA A 1 173 ? -24.706 1.456 2.916 1.00 61.12 173 ALA A C 1
ATOM 1287 O O . ALA A 1 173 ? -23.733 1.280 3.655 1.00 61.12 173 ALA A O 1
ATOM 1288 N N . ALA A 1 174 ? -25.665 2.329 3.234 1.00 58.44 174 ALA A N 1
ATOM 1289 C CA . ALA A 1 174 ? -25.639 3.096 4.476 1.00 58.44 174 ALA A CA 1
ATOM 1290 C C . ALA A 1 174 ? -25.652 2.147 5.685 1.00 58.44 174 ALA A C 1
ATOM 1292 O O . ALA A 1 174 ? -26.493 1.252 5.767 1.00 58.44 174 ALA A O 1
ATOM 1293 N N . GLY A 1 175 ? -24.710 2.337 6.611 1.00 60.19 175 GLY A N 1
ATOM 1294 C CA . GLY A 1 175 ? -24.533 1.455 7.768 1.00 60.19 175 GLY A CA 1
ATOM 1295 C C . GLY A 1 175 ? -23.813 0.135 7.465 1.00 60.19 175 GLY A C 1
ATOM 1296 O O . GLY A 1 175 ? -23.670 -0.682 8.368 1.00 60.19 175 GLY A O 1
ATOM 1297 N N . THR A 1 176 ? -23.335 -0.079 6.234 1.00 60.28 176 THR A N 1
ATOM 1298 C CA . THR A 1 176 ? -22.539 -1.257 5.862 1.00 60.28 176 THR A CA 1
ATOM 1299 C C . THR A 1 176 ? -21.131 -0.821 5.449 1.00 60.28 176 THR A C 1
ATOM 1301 O O . THR A 1 176 ? -20.885 -0.430 4.308 1.00 60.28 176 THR A O 1
ATOM 1304 N N . GLY A 1 177 ? -20.205 -0.836 6.402 1.00 73.94 177 GLY A N 1
ATOM 1305 C CA . GLY A 1 177 ? -18.806 -0.467 6.196 1.00 73.94 177 GLY A CA 1
ATOM 1306 C C . GLY A 1 177 ? -18.142 -0.018 7.500 1.00 73.94 177 GLY A C 1
ATOM 1307 O O . GLY A 1 177 ? -18.846 0.211 8.486 1.00 73.94 177 GLY A O 1
ATOM 1308 N N . PRO A 1 178 ? -16.805 0.103 7.526 1.00 83.06 178 PRO A N 1
ATOM 1309 C CA . PRO A 1 178 ? -16.106 0.617 8.695 1.00 83.06 178 PRO A CA 1
ATOM 1310 C C . PRO A 1 178 ? -16.478 2.080 8.936 1.00 83.06 178 PRO A C 1
ATOM 1312 O O . PRO A 1 178 ? -16.625 2.852 7.986 1.00 83.06 178 PRO A O 1
ATOM 1315 N N . THR A 1 179 ? -16.560 2.477 10.205 1.00 88.12 179 THR A N 1
ATOM 1316 C CA . THR A 1 179 ? -16.631 3.895 10.571 1.00 88.12 179 THR A CA 1
ATOM 1317 C C . THR A 1 179 ? -15.350 4.605 10.136 1.00 88.12 179 THR A C 1
ATOM 1319 O O . THR A 1 179 ? -14.253 4.064 10.271 1.00 88.12 179 THR A O 1
ATOM 1322 N N . GLU A 1 180 ? -15.482 5.832 9.641 1.00 89.44 180 GLU A N 1
ATOM 1323 C CA . GLU A 1 180 ? -14.344 6.678 9.294 1.00 89.44 180 GLU A CA 1
ATOM 1324 C C . GLU A 1 180 ? -13.563 7.097 10.539 1.00 89.44 180 GLU A C 1
ATOM 1326 O O . GLU A 1 180 ? -14.128 7.587 11.520 1.00 89.44 180 GLU A O 1
ATOM 1331 N N . LEU A 1 181 ? -12.243 6.953 10.480 1.00 91.50 181 LEU A N 1
ATOM 1332 C CA . LEU A 1 181 ? -11.345 7.289 11.577 1.00 91.50 181 LEU A CA 1
ATOM 1333 C C . LEU A 1 181 ? -10.311 8.315 11.123 1.00 91.50 181 LEU A C 1
ATOM 1335 O O . LEU A 1 181 ? -9.824 8.283 9.995 1.00 91.50 181 LEU A O 1
ATOM 1339 N N . LYS A 1 182 ? -9.923 9.225 12.014 1.00 90.81 182 LYS A N 1
ATOM 1340 C CA . LYS A 1 182 ? -8.802 10.137 11.758 1.00 90.81 182 LYS A CA 1
ATOM 1341 C C . LYS A 1 182 ? -7.473 9.420 11.968 1.00 90.81 182 LYS A C 1
ATOM 1343 O O . LYS A 1 182 ? -7.360 8.547 12.828 1.00 90.81 182 LYS A O 1
ATOM 1348 N N . SER A 1 183 ? -6.427 9.865 11.274 1.00 90.19 183 SER A N 1
ATOM 1349 C CA . SER A 1 183 ? -5.058 9.373 11.492 1.00 90.19 183 SER A CA 1
ATOM 1350 C C . SER A 1 183 ? -4.621 9.405 12.966 1.00 90.19 183 SER A C 1
ATOM 1352 O O . SER A 1 183 ? -3.964 8.472 13.423 1.00 90.19 183 SER A O 1
ATOM 1354 N N . SER A 1 184 ? -5.039 10.408 13.746 1.00 90.31 184 SER A N 1
ATOM 1355 C CA . SER A 1 184 ? -4.744 10.500 15.185 1.00 90.31 184 SER A CA 1
ATOM 1356 C C . SER A 1 184 ? -5.364 9.375 16.022 1.00 90.31 184 SER A C 1
ATOM 1358 O O . SER A 1 184 ? -4.786 8.991 17.035 1.00 90.31 184 SER A O 1
ATOM 1360 N N . GLN A 1 185 ? -6.501 8.822 15.594 1.00 92.38 185 GLN A N 1
ATOM 1361 C CA . GLN A 1 185 ? -7.171 7.704 16.264 1.00 92.38 185 GLN A CA 1
ATOM 1362 C C . GLN A 1 185 ? -6.540 6.361 15.881 1.00 92.38 185 GLN A C 1
ATOM 1364 O O . GLN A 1 185 ? -6.481 5.454 16.705 1.00 92.38 185 GLN A O 1
ATOM 1369 N N . VAL A 1 186 ? -6.048 6.235 14.644 1.00 93.50 186 VAL A N 1
ATOM 1370 C CA . VAL A 1 186 ? -5.531 4.969 14.101 1.00 93.50 186 VAL A CA 1
ATOM 1371 C C . VAL A 1 186 ? -4.047 4.765 14.408 1.00 93.50 186 VAL A C 1
ATOM 1373 O O . VAL A 1 186 ? -3.657 3.714 14.910 1.00 93.50 186 VAL A O 1
ATOM 1376 N N . ILE A 1 187 ? -3.199 5.767 14.154 1.00 91.88 187 ILE A N 1
ATOM 1377 C CA . ILE A 1 187 ? -1.732 5.609 14.189 1.00 91.88 187 ILE A CA 1
ATOM 1378 C C . ILE A 1 187 ? -1.184 5.356 15.604 1.00 91.88 187 ILE A C 1
ATOM 1380 O O . ILE A 1 187 ? -0.098 4.784 15.761 1.00 91.88 187 ILE A O 1
ATOM 1384 N N . GLY A 1 188 ? -1.925 5.777 16.632 1.00 90.31 188 GLY A N 1
ATOM 1385 C CA . GLY A 1 188 ? -1.619 5.520 18.040 1.00 90.31 188 GLY A CA 1
ATOM 1386 C C . GLY A 1 188 ? -2.258 4.251 18.608 1.00 90.31 188 GLY A C 1
ATOM 1387 O O . GLY A 1 188 ? -1.917 3.865 19.723 1.00 90.31 188 GLY A O 1
ATOM 1388 N N . ASN A 1 189 ? -3.164 3.596 17.874 1.00 93.94 189 ASN A N 1
ATOM 1389 C CA . ASN A 1 189 ? -3.925 2.477 18.414 1.00 93.94 189 ASN A CA 1
ATOM 1390 C C . ASN A 1 189 ? -3.047 1.209 18.527 1.00 93.94 189 ASN A C 1
ATOM 1392 O O . ASN A 1 189 ? -2.460 0.775 17.527 1.00 93.94 189 ASN A O 1
ATOM 1396 N N . PRO A 1 190 ? -2.939 0.587 19.719 1.00 91.62 190 PRO A N 1
ATOM 1397 C CA . PRO A 1 190 ? -2.061 -0.561 19.934 1.00 91.62 190 PRO A CA 1
ATOM 1398 C C . PRO A 1 190 ? -2.512 -1.838 19.210 1.00 91.62 190 PRO A C 1
ATOM 1400 O O . PRO A 1 190 ? -1.692 -2.746 19.064 1.00 91.62 190 PRO A O 1
ATOM 1403 N N . PHE A 1 191 ? -3.751 -1.894 18.718 1.00 92.94 191 PHE A N 1
ATOM 1404 C CA . PHE A 1 191 ? -4.319 -3.037 17.997 1.00 92.94 191 PHE A CA 1
ATOM 1405 C C . PHE A 1 191 ? -4.138 -2.946 16.468 1.00 92.94 191 PHE A C 1
ATOM 1407 O O . PHE A 1 191 ? -4.600 -3.816 15.739 1.00 92.94 191 PHE A O 1
ATOM 1414 N N . TYR A 1 192 ? -3.447 -1.913 15.964 1.00 95.38 192 TYR A N 1
ATOM 1415 C CA . TYR A 1 192 ? -3.256 -1.676 14.522 1.00 95.38 192 TYR A CA 1
ATOM 1416 C C . TYR A 1 192 ? -1.809 -1.290 14.155 1.00 95.38 192 TYR A C 1
ATOM 1418 O O . TYR A 1 192 ? -1.543 -0.565 13.191 1.00 95.38 192 TYR A O 1
ATOM 1426 N N . LYS A 1 193 ? -0.845 -1.764 14.957 1.00 95.00 193 LYS A N 1
ATOM 1427 C CA . LYS A 1 193 ? 0.578 -1.368 14.936 1.00 95.00 193 LYS A CA 1
ATOM 1428 C C . LYS A 1 193 ? 1.241 -1.545 13.572 1.00 95.00 193 LYS A C 1
ATOM 1430 O O . LYS A 1 193 ? 2.063 -0.719 13.173 1.00 95.00 193 LYS A O 1
ATOM 1435 N N . GLU A 1 194 ? 0.912 -2.607 12.852 1.00 96.19 194 GLU A N 1
ATOM 1436 C CA . GLU A 1 194 ? 1.527 -2.955 11.577 1.00 96.19 194 GLU A CA 1
ATOM 1437 C C . GLU A 1 194 ? 1.153 -1.953 10.484 1.00 96.19 194 GLU A C 1
ATOM 1439 O O . GLU A 1 194 ? 2.040 -1.483 9.759 1.00 96.19 194 GLU A O 1
ATOM 1444 N N . ILE A 1 195 ? -0.130 -1.586 10.399 1.00 97.25 195 ILE A N 1
ATOM 1445 C CA . ILE A 1 195 ? -0.598 -0.535 9.492 1.00 97.25 195 ILE A CA 1
ATOM 1446 C C . ILE A 1 195 ? -0.024 0.814 9.912 1.00 97.25 195 ILE A C 1
ATOM 1448 O O . ILE A 1 195 ? 0.480 1.537 9.053 1.00 97.25 195 ILE A O 1
ATOM 1452 N N . SER A 1 196 ? 0.017 1.121 11.210 1.00 95.94 196 SER A N 1
ATOM 1453 C CA . SER A 1 196 ? 0.640 2.348 11.719 1.00 95.94 196 SER A CA 1
ATOM 1454 C C . SER A 1 196 ? 2.113 2.464 11.312 1.00 95.94 196 SER A C 1
ATOM 1456 O O . SER A 1 196 ? 2.565 3.522 10.875 1.00 95.94 196 SER A O 1
ATOM 1458 N N . ALA A 1 197 ? 2.873 1.369 11.385 1.00 95.62 197 ALA A N 1
ATOM 1459 C CA . ALA A 1 197 ? 4.260 1.332 10.932 1.00 95.62 197 ALA A CA 1
ATOM 1460 C C . ALA A 1 197 ? 4.386 1.489 9.406 1.00 95.62 197 ALA A C 1
ATOM 1462 O O . ALA A 1 197 ? 5.281 2.195 8.937 1.00 95.62 197 ALA A O 1
ATOM 1463 N N . LEU A 1 198 ? 3.494 0.862 8.628 1.00 96.38 198 LEU A N 1
ATOM 1464 C CA . LEU A 1 198 ? 3.465 1.027 7.171 1.00 96.38 198 LEU A CA 1
ATOM 1465 C C . LEU A 1 198 ? 3.134 2.476 6.787 1.00 96.38 198 LEU A C 1
ATOM 1467 O O . LEU A 1 198 ? 3.780 3.035 5.906 1.00 96.38 198 LEU A O 1
ATOM 1471 N N . TYR A 1 199 ? 2.185 3.108 7.476 1.00 96.12 199 TYR A N 1
ATOM 1472 C CA . TYR A 1 199 ? 1.788 4.491 7.223 1.00 96.12 199 TYR A CA 1
ATOM 1473 C C . TYR A 1 199 ? 2.948 5.461 7.468 1.00 96.12 199 TYR A C 1
ATOM 1475 O O . TYR A 1 199 ? 3.283 6.253 6.591 1.00 96.12 199 TYR A O 1
ATOM 1483 N N . ARG A 1 200 ? 3.654 5.318 8.599 1.00 95.00 200 ARG A N 1
ATOM 1484 C CA . ARG A 1 200 ? 4.848 6.127 8.916 1.00 95.00 200 ARG A CA 1
ATOM 1485 C C . ARG A 1 200 ? 5.953 5.986 7.866 1.00 95.00 200 ARG A C 1
ATOM 1487 O O . ARG A 1 200 ? 6.683 6.941 7.588 1.00 95.00 200 ARG A O 1
ATOM 1494 N N . LYS A 1 201 ? 6.083 4.805 7.246 1.00 94.12 201 LYS A N 1
ATOM 1495 C CA . LYS A 1 201 ? 7.003 4.617 6.114 1.00 94.12 201 LYS A CA 1
ATOM 1496 C C . LYS A 1 201 ? 6.572 5.442 4.902 1.00 94.12 201 LYS A C 1
ATOM 1498 O O . LYS A 1 201 ? 7.426 6.068 4.278 1.00 94.12 201 LYS A O 1
ATOM 1503 N N . LEU A 1 202 ? 5.278 5.455 4.583 1.00 95.12 202 LEU A N 1
ATOM 1504 C CA . LEU A 1 202 ? 4.736 6.259 3.486 1.00 95.12 202 LEU A CA 1
ATOM 1505 C C . LEU A 1 202 ? 4.874 7.766 3.753 1.00 95.12 202 LEU A C 1
ATOM 1507 O O . LEU A 1 202 ? 5.168 8.506 2.818 1.00 95.12 202 LEU A O 1
ATOM 1511 N N . GLU A 1 203 ? 4.733 8.216 5.004 1.00 94.06 203 GLU A N 1
ATOM 1512 C CA . GLU A 1 203 ? 5.004 9.610 5.400 1.00 94.06 203 GLU A CA 1
ATOM 1513 C C . GLU A 1 203 ? 6.474 9.975 5.178 1.00 94.06 203 GLU A C 1
ATOM 1515 O O . GLU A 1 203 ? 6.783 10.988 4.553 1.00 94.06 203 GLU A O 1
ATOM 1520 N N . THR A 1 204 ? 7.391 9.109 5.624 1.00 93.12 204 THR A N 1
ATOM 1521 C CA . THR A 1 204 ? 8.841 9.289 5.425 1.00 93.12 204 THR A CA 1
ATOM 1522 C C . THR A 1 204 ? 9.195 9.379 3.939 1.00 93.12 204 THR A C 1
ATOM 1524 O O . THR A 1 204 ? 10.054 10.164 3.541 1.00 93.12 204 THR A O 1
ATOM 1527 N N . ASP A 1 205 ? 8.503 8.602 3.106 1.00 91.25 205 ASP A N 1
ATOM 1528 C CA . ASP A 1 205 ? 8.681 8.600 1.655 1.00 91.25 205 ASP A CA 1
ATOM 1529 C C . ASP A 1 205 ? 7.923 9.727 0.937 1.00 91.25 205 ASP A C 1
ATOM 1531 O O . ASP A 1 205 ? 7.992 9.801 -0.293 1.00 91.25 205 ASP A O 1
ATOM 1535 N N . GLN A 1 206 ? 7.230 10.596 1.683 1.00 92.00 206 GLN A N 1
ATOM 1536 C CA . GLN A 1 206 ? 6.423 11.711 1.177 1.00 92.00 206 GLN A CA 1
ATOM 1537 C C . GLN A 1 206 ? 5.291 11.267 0.234 1.00 92.00 206 GLN A C 1
ATOM 1539 O O . GLN A 1 206 ? 4.887 11.991 -0.676 1.00 92.00 206 GLN A O 1
ATOM 1544 N N . LEU A 1 207 ? 4.771 10.056 0.440 1.00 91.50 207 LEU A N 1
ATOM 1545 C CA . LEU A 1 207 ? 3.657 9.496 -0.330 1.00 91.50 207 LEU A CA 1
ATOM 1546 C C . LEU A 1 207 ? 2.300 9.803 0.299 1.00 91.50 207 LEU A C 1
ATOM 1548 O O . LEU A 1 207 ? 1.286 9.799 -0.398 1.00 91.50 207 LEU A O 1
ATOM 1552 N N . VAL A 1 208 ? 2.288 10.119 1.588 1.00 90.56 208 VAL A N 1
ATOM 1553 C CA . VAL A 1 208 ? 1.122 10.613 2.321 1.00 90.56 208 VAL A CA 1
ATOM 1554 C C . VAL A 1 208 ? 1.551 11.804 3.173 1.00 90.56 208 VAL A C 1
ATOM 1556 O O . VAL A 1 208 ? 2.707 11.886 3.589 1.00 90.56 208 VAL A O 1
ATOM 1559 N N . ALA A 1 209 ? 0.642 12.750 3.386 1.00 82.56 209 ALA A N 1
ATOM 1560 C CA . ALA A 1 209 ? 0.882 13.936 4.197 1.00 82.56 209 ALA A CA 1
ATOM 1561 C C . ALA A 1 209 ? -0.443 14.510 4.710 1.00 82.56 209 ALA A C 1
ATOM 1563 O O . ALA A 1 209 ? -1.494 14.300 4.099 1.00 82.56 209 ALA A O 1
ATOM 1564 N N . GLY A 1 210 ? -0.361 15.292 5.789 1.00 81.56 210 GLY A N 1
ATOM 1565 C CA . GLY A 1 210 ? -1.504 15.989 6.375 1.00 81.56 210 GLY A CA 1
ATOM 1566 C C . GLY A 1 210 ? -2.462 15.068 7.130 1.00 81.56 210 GLY A C 1
ATOM 1567 O O . GLY A 1 210 ? -2.144 13.919 7.438 1.00 81.56 210 GLY A O 1
ATOM 1568 N N . GLU A 1 211 ? -3.639 15.598 7.456 1.00 81.31 211 GLU A N 1
ATOM 1569 C CA . GLU A 1 211 ? -4.715 14.795 8.033 1.00 81.31 211 GLU A CA 1
ATOM 1570 C C . GLU A 1 211 ? -5.287 13.836 6.988 1.00 81.31 211 GLU A C 1
ATOM 1572 O O . GLU A 1 211 ? -5.547 14.214 5.841 1.00 81.31 211 GLU A O 1
ATOM 1577 N N . THR A 1 212 ? -5.491 12.588 7.401 1.00 88.81 212 THR A N 1
ATOM 1578 C CA . THR A 1 212 ? -5.971 11.519 6.527 1.00 88.81 212 THR A CA 1
ATOM 1579 C C . THR A 1 212 ? -7.141 10.792 7.164 1.00 88.81 212 THR A C 1
ATOM 1581 O O . THR A 1 212 ? -7.215 10.646 8.390 1.00 88.81 212 THR A O 1
ATOM 1584 N N . THR A 1 213 ? -8.070 10.370 6.310 1.00 89.88 213 THR A N 1
ATOM 1585 C CA . THR A 1 213 ? -9.240 9.589 6.708 1.00 89.88 213 THR A CA 1
ATOM 1586 C C . THR A 1 213 ? -8.937 8.120 6.476 1.00 89.88 213 THR A C 1
ATOM 1588 O O . THR A 1 213 ? -8.585 7.727 5.365 1.00 89.88 213 THR A O 1
ATOM 1591 N N . PHE A 1 214 ? -9.079 7.316 7.520 1.00 92.31 214 PHE A N 1
ATOM 1592 C CA . PHE A 1 214 ? -8.912 5.875 7.494 1.00 92.31 214 PHE A CA 1
ATOM 1593 C C . PHE A 1 214 ? -10.261 5.178 7.435 1.00 92.31 214 PHE A C 1
ATOM 1595 O O . PHE A 1 214 ? -11.179 5.493 8.189 1.00 92.31 214 PHE A O 1
ATOM 1602 N N . VAL A 1 215 ? -10.320 4.170 6.577 1.00 92.75 215 VAL A N 1
ATOM 1603 C CA . VAL A 1 215 ? -11.372 3.165 6.520 1.00 92.75 215 VAL A CA 1
ATOM 1604 C C . VAL A 1 215 ? -10.664 1.820 6.517 1.00 92.75 215 VAL A C 1
ATOM 1606 O O . VAL A 1 215 ? -9.883 1.518 5.612 1.00 92.75 215 VAL A O 1
ATOM 1609 N N . GLY A 1 216 ? -10.858 1.032 7.567 1.00 93.50 216 GLY A N 1
ATOM 1610 C CA . GLY A 1 216 ? -10.143 -0.227 7.705 1.00 93.50 216 GLY A CA 1
ATOM 1611 C C . GLY A 1 216 ? -10.619 -1.094 8.852 1.00 93.50 216 GLY A C 1
ATOM 1612 O O . GLY A 1 216 ? -11.467 -0.682 9.638 1.00 93.50 216 GLY A O 1
ATOM 1613 N N . GLY A 1 217 ? -10.064 -2.298 8.903 1.00 95.69 217 GLY A N 1
ATOM 1614 C CA . GLY A 1 217 ? -10.432 -3.353 9.840 1.00 95.69 217 GLY A CA 1
ATOM 1615 C C . GLY A 1 217 ? -9.417 -4.493 9.823 1.00 95.69 217 GLY A C 1
ATOM 1616 O O . GLY A 1 217 ? -8.327 -4.360 9.254 1.00 95.69 217 GLY A O 1
ATOM 1617 N N . ALA A 1 218 ? -9.783 -5.632 10.403 1.00 96.44 218 ALA A N 1
ATOM 1618 C CA . ALA A 1 218 ? -8.968 -6.836 10.336 1.00 96.44 218 ALA A CA 1
ATOM 1619 C C . ALA A 1 218 ? -8.910 -7.353 8.900 1.00 96.44 218 ALA A C 1
ATOM 1621 O O . ALA A 1 218 ? -7.830 -7.458 8.319 1.00 96.44 218 ALA A O 1
ATOM 1622 N N . ASN A 1 219 ? -10.066 -7.581 8.283 1.00 97.19 219 ASN A N 1
ATOM 1623 C CA . ASN A 1 219 ? -10.166 -7.871 6.860 1.00 97.19 219 ASN A CA 1
ATOM 1624 C C . ASN A 1 219 ? -11.067 -6.846 6.162 1.00 97.19 219 ASN A C 1
ATOM 1626 O O . ASN A 1 219 ? -12.107 -6.451 6.687 1.00 97.19 219 ASN A O 1
ATOM 1630 N N . LEU A 1 220 ? -10.671 -6.416 4.963 1.00 96.25 220 LEU A N 1
ATOM 1631 C CA . LEU A 1 220 ? -11.409 -5.440 4.164 1.00 96.25 220 LEU A CA 1
ATOM 1632 C C . LEU A 1 220 ? -11.582 -5.946 2.733 1.00 96.25 220 LEU A C 1
ATOM 1634 O O . LEU A 1 220 ? -10.607 -6.111 2.000 1.00 96.25 220 LEU A O 1
ATOM 1638 N N . VAL A 1 221 ? -12.832 -6.124 2.320 1.00 96.00 221 VAL A N 1
ATOM 1639 C CA . VAL A 1 221 ? -13.200 -6.390 0.926 1.00 96.00 221 VAL A CA 1
ATOM 1640 C C . VAL A 1 221 ? -13.739 -5.108 0.301 1.00 96.00 221 VAL A C 1
ATOM 1642 O O . VAL A 1 221 ? -14.685 -4.512 0.809 1.00 96.00 221 VAL A O 1
ATOM 1645 N N . VAL A 1 222 ? -13.148 -4.686 -0.810 1.00 94.31 222 VAL A N 1
ATOM 1646 C CA . VAL A 1 222 ? -13.566 -3.545 -1.625 1.00 94.31 222 VAL A CA 1
ATOM 1647 C C . VAL A 1 222 ? -14.151 -4.106 -2.924 1.00 94.31 222 VAL A C 1
ATOM 1649 O O . VAL A 1 222 ? -13.387 -4.431 -3.836 1.00 94.31 222 VAL A O 1
ATOM 1652 N N . PRO A 1 223 ? -15.481 -4.283 -3.001 1.00 91.81 223 PRO A N 1
ATOM 1653 C CA . PRO A 1 223 ? -16.132 -4.835 -4.182 1.00 91.81 223 PRO A CA 1
ATOM 1654 C C . PRO A 1 223 ? -16.041 -3.890 -5.392 1.00 91.81 223 PRO A C 1
ATOM 1656 O O . PRO A 1 223 ? -15.708 -2.707 -5.261 1.00 91.81 223 PRO A O 1
ATOM 1659 N N . ALA A 1 224 ? -16.390 -4.405 -6.575 1.00 87.50 224 ALA A N 1
ATOM 1660 C CA . ALA A 1 224 ? -16.380 -3.635 -7.819 1.00 87.50 224 ALA A CA 1
ATOM 1661 C C . ALA A 1 224 ? -17.214 -2.359 -7.685 1.00 87.50 224 ALA A C 1
ATOM 1663 O O . ALA A 1 224 ? -18.371 -2.407 -7.264 1.00 87.50 224 ALA A O 1
ATOM 1664 N N . ASN A 1 225 ? -16.612 -1.226 -8.062 1.00 76.81 225 ASN A N 1
ATOM 1665 C CA . ASN A 1 225 ? -17.192 0.104 -7.928 1.00 76.81 225 ASN A CA 1
ATOM 1666 C C . ASN A 1 225 ? -17.789 0.356 -6.524 1.00 76.81 225 ASN A C 1
ATOM 1668 O O . ASN A 1 225 ? -18.980 0.649 -6.449 1.00 76.81 225 ASN A O 1
ATOM 1672 N N . ALA A 1 226 ? -16.993 0.215 -5.443 1.00 76.94 226 ALA A N 1
ATOM 1673 C CA . ALA A 1 226 ? -17.360 0.307 -4.007 1.00 76.94 226 ALA A CA 1
ATOM 1674 C C . ALA A 1 226 ? -17.953 1.671 -3.557 1.00 76.94 226 ALA A C 1
ATOM 1676 O O . ALA A 1 226 ? -17.455 2.370 -2.678 1.00 76.94 226 ALA A O 1
ATOM 1677 N N . GLN A 1 227 ? -19.024 2.037 -4.251 1.00 69.88 227 GLN A N 1
ATOM 1678 C CA . GLN A 1 227 ? -19.731 3.303 -4.394 1.00 69.88 227 GLN A CA 1
ATOM 1679 C C . GLN A 1 227 ? -18.805 4.508 -4.551 1.00 69.88 227 GLN A C 1
ATOM 1681 O O . GLN A 1 227 ? -18.900 5.481 -3.811 1.00 69.88 227 GLN A O 1
ATOM 1686 N N . ALA A 1 228 ? -17.888 4.395 -5.528 1.00 73.19 228 ALA A N 1
ATOM 1687 C CA . ALA A 1 228 ? -16.941 5.420 -5.995 1.00 73.19 228 ALA A CA 1
ATOM 1688 C C . ALA A 1 228 ? -16.381 6.305 -4.867 1.00 73.19 228 ALA A C 1
ATOM 1690 O O . ALA A 1 228 ? -16.302 7.527 -4.975 1.00 73.19 228 ALA A O 1
ATOM 1691 N N . LEU A 1 229 ? -16.039 5.642 -3.759 1.00 70.94 229 LEU A N 1
ATOM 1692 C CA . LEU A 1 229 ? -15.465 6.194 -2.534 1.00 70.94 229 LEU A CA 1
ATOM 1693 C C . LEU A 1 229 ? -16.208 7.432 -1.987 1.00 70.94 229 LEU A C 1
ATOM 1695 O O . LEU A 1 229 ? -15.593 8.313 -1.393 1.00 70.94 229 LEU A O 1
ATOM 1699 N N . SER A 1 230 ? -17.531 7.456 -2.189 1.00 67.81 230 SER A N 1
ATOM 1700 C CA . SER A 1 230 ? -18.578 8.328 -1.639 1.00 67.81 230 SER A CA 1
ATOM 1701 C C . SER A 1 230 ? -18.180 9.798 -1.367 1.00 67.81 230 SER A C 1
ATOM 1703 O O . SER A 1 230 ? -18.233 10.268 -0.236 1.00 67.81 230 SER A O 1
ATOM 1705 N N . PRO A 1 231 ? -17.851 10.579 -2.411 1.00 61.72 231 PRO A N 1
ATOM 1706 C CA . PRO A 1 231 ? -17.142 11.872 -2.364 1.00 61.72 231 PRO A CA 1
ATOM 1707 C C . PRO A 1 231 ? -16.046 12.074 -1.303 1.00 61.72 231 PRO A C 1
ATOM 1709 O O . PRO A 1 231 ? -15.885 13.157 -0.738 1.00 61.72 231 PRO A O 1
ATOM 1712 N N . TYR A 1 232 ? -15.253 11.025 -1.085 1.00 67.94 232 TYR A N 1
ATOM 1713 C CA . TYR A 1 232 ? -14.089 10.908 -0.188 1.00 67.94 232 TYR A CA 1
ATOM 1714 C C . TYR A 1 232 ? -14.429 10.999 1.288 1.00 67.94 232 TYR A C 1
ATOM 1716 O O . TYR A 1 232 ? -13.585 11.393 2.097 1.00 67.94 232 TYR A O 1
ATOM 1724 N N . LEU A 1 233 ? -15.646 10.535 1.594 1.00 66.94 233 LEU A N 1
ATOM 1725 C CA . LEU A 1 233 ? -16.141 10.281 2.939 1.00 66.94 233 LEU A CA 1
ATOM 1726 C C . LEU A 1 233 ? -16.479 11.617 3.672 1.00 66.94 233 LEU A C 1
ATOM 1728 O O . LEU A 1 233 ? -16.034 11.924 4.767 1.00 66.94 233 LEU A O 1
ATOM 1732 N N . SER A 1 234 ? -17.183 12.488 2.923 1.00 56.59 234 SER A N 1
ATOM 1733 C CA . SER A 1 234 ? -17.827 13.806 3.185 1.00 56.59 234 SER A CA 1
ATOM 1734 C C . SER A 1 234 ? -17.432 14.645 4.433 1.00 56.59 234 SER A C 1
ATOM 1736 O O . SER A 1 234 ? -17.925 14.408 5.527 1.00 56.59 234 SER A O 1
ATOM 1738 N N . GLY A 1 235 ? -16.701 15.771 4.360 1.00 49.97 235 GLY A N 1
ATOM 1739 C CA . GLY A 1 235 ? -16.711 16.793 3.301 1.00 49.97 235 GLY A CA 1
ATOM 1740 C C . GLY A 1 235 ? -15.372 17.507 3.041 1.00 49.97 235 GLY A C 1
ATOM 1741 O O . GLY A 1 235 ? -14.527 17.661 3.929 1.00 49.97 235 GLY A O 1
ATOM 1742 N N . ALA A 1 236 ? -15.219 17.880 1.768 1.00 43.28 236 ALA A N 1
ATOM 1743 C CA . ALA A 1 236 ? -14.021 18.170 0.969 1.00 43.28 236 ALA A CA 1
ATOM 1744 C C . ALA A 1 236 ? -13.191 19.415 1.379 1.00 43.28 236 ALA A C 1
ATOM 1746 O O . ALA A 1 236 ? -13.707 20.325 2.014 1.00 43.28 236 ALA A O 1
ATOM 1747 N N . GLY A 1 237 ? -11.899 19.534 1.034 1.00 48.16 237 GLY A N 1
ATOM 1748 C CA . GLY A 1 237 ? -11.151 18.837 -0.024 1.00 48.16 237 GLY A CA 1
ATOM 1749 C C . GLY A 1 237 ? -9.633 18.740 0.208 1.00 48.16 237 GLY A C 1
ATOM 1750 O O . GLY A 1 237 ? -9.133 19.088 1.274 1.00 48.16 237 GLY A O 1
ATOM 1751 N N . GLY A 1 238 ? -8.908 18.207 -0.787 1.00 56.50 238 GLY A N 1
ATOM 1752 C CA . GLY A 1 238 ? -7.451 17.995 -0.739 1.00 56.50 238 GLY A CA 1
ATOM 1753 C C . GLY A 1 238 ? -6.987 16.850 0.173 1.00 56.50 238 GLY A C 1
ATOM 1754 O O . GLY A 1 238 ? -5.853 16.878 0.645 1.00 56.50 238 GLY A O 1
ATOM 1755 N N . LYS A 1 239 ? -7.856 15.870 0.458 1.00 73.94 239 LYS A N 1
ATOM 1756 C CA . LYS A 1 239 ? -7.628 14.836 1.482 1.00 73.94 239 LYS A CA 1
ATOM 1757 C C . LYS A 1 239 ? -6.990 13.564 0.918 1.00 73.94 239 LYS A C 1
ATOM 1759 O O . LYS A 1 239 ? -7.229 13.176 -0.225 1.00 73.94 239 LYS A O 1
ATOM 1764 N N . THR A 1 240 ? -6.200 12.893 1.751 1.00 88.19 240 THR A N 1
ATOM 1765 C CA . THR A 1 240 ? -5.750 11.518 1.501 1.00 88.19 240 THR A CA 1
ATOM 1766 C C . THR A 1 240 ? -6.716 10.558 2.196 1.00 88.19 240 THR A C 1
ATOM 1768 O O . THR A 1 240 ? -6.945 10.688 3.400 1.00 88.19 240 THR A O 1
ATOM 1771 N N . VAL A 1 241 ? -7.273 9.607 1.446 1.00 90.69 241 VAL A N 1
ATOM 1772 C CA . VAL A 1 241 ? -8.124 8.528 1.969 1.00 90.69 241 VAL A CA 1
ATOM 1773 C C . VAL A 1 241 ? -7.308 7.247 2.010 1.00 90.69 241 VAL A C 1
ATOM 1775 O O . VAL A 1 241 ? -6.695 6.870 1.011 1.00 90.69 241 VAL A O 1
ATOM 1778 N N . VAL A 1 242 ? -7.308 6.585 3.162 1.00 94.50 242 VAL A N 1
ATOM 1779 C CA . VAL A 1 242 ? -6.569 5.351 3.409 1.00 94.50 242 VAL A CA 1
ATOM 1780 C C . VAL A 1 242 ? -7.551 4.199 3.583 1.00 94.50 242 VAL A C 1
ATOM 1782 O O . VAL A 1 242 ? -8.247 4.118 4.592 1.00 94.50 242 VAL A O 1
ATOM 1785 N N . LEU A 1 243 ? -7.570 3.286 2.616 1.00 95.75 243 LEU A N 1
ATOM 1786 C CA . LEU A 1 243 ? -8.179 1.969 2.761 1.00 95.75 243 LEU A CA 1
ATOM 1787 C C . LEU A 1 243 ? -7.133 1.039 3.367 1.00 95.75 243 LEU A C 1
ATOM 1789 O O . LEU A 1 243 ? -6.040 0.908 2.809 1.00 95.75 243 LEU A O 1
ATOM 1793 N N . SER A 1 244 ? -7.430 0.419 4.508 1.00 97.31 244 SER A N 1
ATOM 1794 C CA . SER A 1 244 ? -6.445 -0.409 5.206 1.00 97.31 244 SER A CA 1
ATOM 1795 C C . SER A 1 244 ? -6.999 -1.709 5.774 1.00 97.31 244 SER A C 1
ATOM 1797 O O . SER A 1 244 ? -8.157 -1.760 6.171 1.00 97.31 244 SER A O 1
ATOM 1799 N N . ALA A 1 245 ? -6.160 -2.744 5.838 1.00 98.00 245 ALA A N 1
ATOM 1800 C CA . ALA A 1 245 ? -6.467 -3.971 6.571 1.00 98.00 245 ALA A CA 1
ATOM 1801 C C . ALA A 1 245 ? -5.241 -4.512 7.318 1.00 98.00 245 ALA A C 1
ATOM 1803 O O . ALA A 1 245 ? -4.153 -4.604 6.737 1.00 98.00 245 ALA A O 1
ATOM 1804 N N . SER A 1 246 ? -5.400 -4.901 8.587 1.00 97.38 246 SER A N 1
ATOM 1805 C CA . SER A 1 246 ? -4.310 -5.540 9.344 1.00 97.38 246 SER A CA 1
ATOM 1806 C C . SER A 1 246 ? -4.053 -6.986 8.892 1.00 97.38 246 SER A C 1
ATOM 1808 O O . SER A 1 246 ? -2.906 -7.429 8.863 1.00 97.38 246 SER A O 1
ATOM 1810 N N . GLY A 1 247 ? -5.106 -7.689 8.476 1.00 97.50 247 GLY A N 1
ATOM 1811 C CA . GLY A 1 247 ? -5.099 -9.022 7.883 1.00 97.50 247 GLY A CA 1
ATOM 1812 C C . GLY A 1 247 ? -5.145 -8.966 6.357 1.00 97.50 247 GLY A C 1
ATOM 1813 O O . GLY A 1 247 ? -4.124 -8.750 5.710 1.00 97.50 247 GLY A O 1
ATOM 1814 N N . THR A 1 248 ? -6.311 -9.204 5.761 1.00 97.81 248 THR A N 1
ATOM 1815 C CA . THR A 1 248 ? -6.461 -9.321 4.302 1.00 97.81 248 THR A CA 1
ATOM 1816 C C . THR A 1 248 ? -7.183 -8.117 3.715 1.00 97.81 248 THR A C 1
ATOM 1818 O O . THR A 1 248 ? -8.281 -7.777 4.147 1.00 97.81 248 THR A O 1
ATOM 1821 N N . LEU A 1 249 ? -6.609 -7.522 2.669 1.00 98.12 249 LEU A N 1
ATOM 1822 C CA . LEU A 1 249 ? -7.274 -6.535 1.823 1.00 98.12 249 LEU A CA 1
ATOM 1823 C C . LEU A 1 249 ? -7.563 -7.148 0.451 1.00 98.12 249 LEU A C 1
ATOM 1825 O O . LEU A 1 249 ? -6.648 -7.653 -0.200 1.00 98.12 249 LEU A O 1
ATOM 1829 N N . VAL A 1 250 ? -8.812 -7.086 -0.003 1.00 97.81 250 VAL A N 1
ATOM 1830 C CA . VAL A 1 250 ? -9.245 -7.610 -1.307 1.00 97.81 250 VAL A CA 1
ATOM 1831 C C . VAL A 1 250 ? -9.872 -6.490 -2.126 1.00 97.81 250 VAL A C 1
ATOM 1833 O O . VAL A 1 250 ? -10.820 -5.865 -1.671 1.00 97.81 250 VAL A O 1
ATOM 1836 N N . MET A 1 251 ? -9.363 -6.251 -3.333 1.00 96.88 251 MET A N 1
ATOM 1837 C CA . MET A 1 251 ? -9.946 -5.351 -4.329 1.00 96.88 251 MET A CA 1
ATOM 1838 C C . MET A 1 251 ? -10.570 -6.184 -5.453 1.00 96.88 251 MET A C 1
ATOM 1840 O O . MET A 1 251 ? -9.870 -6.922 -6.162 1.00 96.88 251 MET A O 1
ATOM 1844 N N . GLU A 1 252 ? -11.883 -6.070 -5.620 1.00 94.62 252 GLU A N 1
ATOM 1845 C CA . GLU A 1 252 ? -12.643 -6.828 -6.609 1.00 94.62 252 GLU A CA 1
ATOM 1846 C C . GLU A 1 252 ? -13.102 -5.929 -7.754 1.00 94.62 252 GLU A C 1
ATOM 1848 O O . GLU A 1 252 ? -13.628 -4.849 -7.519 1.00 94.62 252 GLU A O 1
ATOM 1853 N N . GLY A 1 253 ? -12.931 -6.392 -8.994 1.00 92.06 253 GLY A N 1
ATOM 1854 C CA . GLY A 1 253 ? -13.402 -5.699 -10.199 1.00 92.06 253 GLY A CA 1
ATOM 1855 C C . GLY A 1 253 ? -12.874 -4.272 -10.398 1.00 92.06 253 GLY A C 1
ATOM 1856 O O . GLY A 1 253 ? -11.943 -3.819 -9.738 1.00 92.06 253 GLY A O 1
ATOM 1857 N N . ASP A 1 254 ? -13.451 -3.568 -11.369 1.00 95.38 254 ASP A N 1
ATOM 1858 C CA . ASP A 1 254 ? -13.027 -2.210 -11.717 1.00 95.38 254 ASP A CA 1
ATOM 1859 C C . ASP A 1 254 ? -13.492 -1.183 -10.669 1.00 95.38 254 ASP A C 1
ATOM 1861 O O . ASP A 1 254 ? -14.611 -1.254 -10.152 1.00 95.38 254 ASP A O 1
ATOM 1865 N N . LEU A 1 255 ? -12.647 -0.186 -10.388 1.00 93.50 255 LEU A N 1
ATOM 1866 C CA . LEU A 1 255 ? -12.941 0.931 -9.490 1.00 93.50 255 LEU A CA 1
ATOM 1867 C C . LEU A 1 255 ? -12.517 2.253 -10.139 1.00 93.50 255 LEU A C 1
ATOM 1869 O O . LEU A 1 255 ? -11.331 2.478 -10.387 1.00 93.50 255 LEU A O 1
ATOM 1873 N N . SER A 1 256 ? -13.486 3.148 -10.343 1.00 92.12 256 SER A N 1
ATOM 1874 C CA . SER A 1 256 ? -13.254 4.515 -10.819 1.00 92.12 256 SER A CA 1
ATOM 1875 C C . SER A 1 256 ? -13.728 5.542 -9.790 1.00 92.12 256 SER A C 1
ATOM 1877 O O . SER A 1 256 ? -14.816 5.392 -9.238 1.00 92.12 256 SER A O 1
ATOM 1879 N N . TRP A 1 257 ? -12.922 6.573 -9.522 1.00 89.75 257 TRP A N 1
ATOM 1880 C CA . TRP A 1 257 ? -13.241 7.667 -8.590 1.00 89.75 257 TRP A CA 1
ATOM 1881 C C . TRP A 1 257 ? -12.679 9.011 -9.085 1.00 89.75 257 TRP A C 1
ATOM 1883 O O . TRP A 1 257 ? -11.852 9.052 -9.993 1.00 89.75 257 TRP A O 1
ATOM 1893 N N . GLY A 1 258 ? -13.043 10.136 -8.466 1.00 77.62 258 GLY A N 1
ATOM 1894 C CA . GLY A 1 258 ? -12.414 11.433 -8.771 1.00 77.62 258 GLY A CA 1
ATOM 1895 C C . GLY A 1 258 ? -12.871 12.060 -10.084 1.00 77.62 258 GLY A C 1
ATOM 1896 O O . GLY A 1 258 ? -12.038 12.605 -10.810 1.00 77.62 258 GLY A O 1
ATOM 1897 N N . ASP A 1 259 ? -14.165 11.987 -10.399 1.00 70.56 259 ASP A N 1
ATOM 1898 C CA . ASP A 1 259 ? -14.702 12.471 -11.679 1.00 70.56 259 ASP A CA 1
ATOM 1899 C C . ASP A 1 259 ? -14.922 13.999 -11.726 1.00 70.56 259 ASP A C 1
ATOM 1901 O O . ASP A 1 259 ? -15.074 14.568 -12.806 1.00 70.56 259 ASP A O 1
ATOM 1905 N N . GLN A 1 260 ? -14.911 14.687 -10.576 1.00 73.88 260 GLN A N 1
ATOM 1906 C CA . GLN A 1 260 ? -15.060 16.146 -10.476 1.00 73.88 260 GLN A CA 1
ATOM 1907 C C . GLN A 1 260 ? -13.767 16.815 -9.987 1.00 73.88 260 GLN A C 1
ATOM 1909 O O . GLN A 1 260 ? -13.043 16.288 -9.150 1.00 73.88 260 GLN A O 1
ATOM 1914 N N . ALA A 1 261 ? -13.468 18.029 -10.459 1.00 69.06 261 ALA A N 1
ATOM 1915 C CA . ALA A 1 261 ? -12.259 18.750 -10.030 1.00 69.06 261 ALA A CA 1
ATOM 1916 C C . ALA A 1 261 ? -12.277 19.140 -8.537 1.00 69.06 261 ALA A C 1
ATOM 1918 O O . ALA A 1 261 ? -11.223 19.220 -7.907 1.00 69.06 261 ALA A O 1
ATOM 1919 N N . ALA A 1 262 ? -13.471 19.359 -7.972 1.00 69.50 262 ALA A N 1
ATOM 1920 C CA . ALA A 1 262 ? -13.674 19.646 -6.547 1.00 69.50 262 ALA A CA 1
ATOM 1921 C C . ALA A 1 262 ? -13.313 18.457 -5.632 1.00 69.50 262 ALA A C 1
ATOM 1923 O O . ALA A 1 262 ? -13.081 18.630 -4.437 1.00 69.50 262 ALA A O 1
ATOM 1924 N N . ASP A 1 263 ? -13.192 17.276 -6.229 1.00 67.75 263 ASP A N 1
ATOM 1925 C CA . ASP A 1 263 ? -13.131 15.969 -5.591 1.00 67.75 263 ASP A CA 1
ATOM 1926 C C . ASP A 1 263 ? -11.710 15.380 -5.621 1.00 67.75 263 ASP A C 1
ATOM 1928 O O . ASP A 1 263 ? -11.501 14.170 -5.543 1.00 67.75 263 ASP A O 1
ATOM 1932 N N . LYS A 1 264 ? -10.690 16.244 -5.726 1.00 77.25 264 LYS A N 1
ATOM 1933 C CA . LYS A 1 264 ? -9.292 15.809 -5.725 1.00 77.25 264 LYS A CA 1
ATOM 1934 C C . LYS A 1 264 ? -8.916 15.195 -4.372 1.00 77.25 264 LYS A C 1
ATOM 1936 O O . LYS A 1 264 ? -8.734 15.908 -3.380 1.00 77.25 264 LYS A O 1
ATOM 1941 N N . ALA A 1 265 ? -8.700 13.884 -4.380 1.00 81.31 265 ALA A N 1
ATOM 1942 C CA . ALA A 1 265 ? -8.159 13.120 -3.258 1.00 81.31 265 ALA A CA 1
ATOM 1943 C C . ALA A 1 265 ? -6.952 12.266 -3.676 1.00 81.31 265 ALA A C 1
ATOM 1945 O O . ALA A 1 265 ? -6.789 11.953 -4.852 1.00 81.31 265 ALA A O 1
ATOM 1946 N N . ARG A 1 266 ? -6.112 11.853 -2.726 1.00 91.12 266 ARG A N 1
ATOM 1947 C CA . ARG A 1 266 ? -5.144 10.762 -2.941 1.00 91.12 266 ARG A CA 1
ATOM 1948 C C . ARG A 1 266 ? -5.715 9.486 -2.336 1.00 91.12 266 ARG A C 1
ATOM 1950 O O . ARG A 1 266 ? -6.005 9.472 -1.143 1.00 91.12 266 ARG A O 1
ATOM 1957 N N . LEU A 1 267 ? -5.864 8.435 -3.141 1.00 94.12 267 LEU A N 1
ATOM 1958 C CA . LEU A 1 267 ? -6.268 7.122 -2.645 1.00 94.12 267 LEU A CA 1
ATOM 1959 C C . LEU A 1 267 ? -5.028 6.327 -2.244 1.00 94.12 267 LEU A C 1
ATOM 1961 O O . LEU A 1 267 ? -4.105 6.151 -3.039 1.00 94.12 267 LEU A O 1
ATOM 1965 N N . VAL A 1 268 ? -5.019 5.836 -1.012 1.00 96.69 268 VAL A N 1
ATOM 1966 C CA . VAL A 1 268 ? -3.953 5.007 -0.460 1.00 96.69 268 VAL A CA 1
ATOM 1967 C C . VAL A 1 268 ? -4.567 3.684 -0.035 1.00 96.69 268 VAL A C 1
ATOM 1969 O O . VAL A 1 268 ? -5.464 3.653 0.797 1.00 96.69 268 VAL A O 1
ATOM 1972 N N . VAL A 1 269 ? -4.087 2.588 -0.605 1.00 97.94 269 VAL A N 1
ATOM 1973 C CA . VAL A 1 269 ? -4.519 1.229 -0.274 1.00 97.94 269 VAL A CA 1
ATOM 1974 C C . VAL A 1 269 ? -3.370 0.540 0.442 1.00 97.94 269 VAL A C 1
ATOM 1976 O O . VAL A 1 269 ? -2.266 0.462 -0.097 1.00 97.94 269 VAL A O 1
ATOM 1979 N N . MET A 1 270 ? -3.607 0.073 1.664 1.00 97.81 270 MET A N 1
ATOM 1980 C CA . MET A 1 270 ? -2.579 -0.458 2.555 1.00 97.81 270 MET A CA 1
ATOM 1981 C C . MET A 1 270 ? -2.977 -1.808 3.137 1.00 97.81 270 MET A C 1
ATOM 1983 O O . MET A 1 270 ? -4.020 -1.931 3.766 1.00 97.81 270 MET A O 1
ATOM 1987 N N . SER A 1 271 ? -2.106 -2.804 3.026 1.00 98.06 271 SER A N 1
ATOM 1988 C CA . SER A 1 271 ? -2.284 -4.072 3.739 1.00 98.06 271 SER A CA 1
ATOM 1989 C C . SER A 1 271 ? -1.075 -4.391 4.607 1.00 98.06 271 SER A C 1
ATOM 1991 O O . SER A 1 271 ? 0.074 -4.249 4.173 1.00 98.06 271 SER A O 1
ATOM 1993 N N . ALA A 1 272 ? -1.320 -4.815 5.845 1.00 96.81 272 ALA A N 1
ATOM 1994 C CA . ALA A 1 272 ? -0.276 -5.382 6.687 1.00 96.81 272 ALA A CA 1
ATOM 1995 C C . ALA A 1 272 ? -0.111 -6.892 6.469 1.00 96.81 272 ALA A C 1
ATOM 1997 O O . ALA A 1 272 ? 1.022 -7.374 6.496 1.00 96.81 272 ALA A O 1
ATOM 1998 N N . GLY A 1 273 ? -1.201 -7.620 6.225 1.00 95.19 273 GLY A N 1
ATOM 1999 C CA . GLY A 1 273 ? -1.159 -9.012 5.797 1.00 95.19 273 GLY A CA 1
ATOM 2000 C C . GLY A 1 273 ? -1.185 -9.112 4.275 1.00 95.19 273 GLY A C 1
ATOM 2001 O O . GLY A 1 273 ? -0.289 -8.598 3.604 1.00 95.19 273 GLY A O 1
ATOM 2002 N N . GLU A 1 274 ? -2.160 -9.825 3.721 1.00 95.75 274 GLU A N 1
ATOM 2003 C CA . GLU A 1 274 ? -2.238 -10.112 2.286 1.00 95.75 274 GLU A CA 1
ATOM 2004 C C . GLU A 1 274 ? -2.997 -9.003 1.535 1.00 95.75 274 GLU A C 1
ATOM 2006 O O . GLU A 1 274 ? -3.971 -8.446 2.043 1.00 95.75 274 GLU A O 1
ATOM 2011 N N . ALA A 1 275 ? -2.553 -8.661 0.323 1.00 97.62 275 ALA A N 1
ATOM 2012 C CA . ALA A 1 275 ? -3.250 -7.733 -0.567 1.00 97.62 275 ALA A CA 1
ATOM 2013 C C . ALA A 1 275 ? -3.593 -8.449 -1.877 1.00 97.62 275 ALA A C 1
ATOM 2015 O O . ALA A 1 275 ? -2.692 -8.871 -2.603 1.00 97.62 275 ALA A O 1
ATOM 2016 N N . LYS A 1 276 ? -4.887 -8.587 -2.174 1.00 98.06 276 LYS A N 1
ATOM 2017 C CA . LYS A 1 276 ? -5.408 -9.283 -3.356 1.00 98.06 276 LYS A CA 1
ATOM 2018 C C . LYS A 1 276 ? -6.057 -8.289 -4.302 1.00 98.06 276 LYS A C 1
ATOM 2020 O O . LYS A 1 276 ? -6.936 -7.536 -3.901 1.00 98.06 276 LYS A O 1
ATOM 2025 N N . PHE A 1 277 ? -5.644 -8.334 -5.560 1.00 98.00 277 PHE A N 1
ATOM 2026 C CA . PHE A 1 277 ? -6.203 -7.536 -6.645 1.00 98.00 277 PHE A CA 1
ATOM 2027 C C . PHE A 1 277 ? -6.736 -8.492 -7.704 1.00 98.00 277 PHE A C 1
ATOM 2029 O O . PHE A 1 277 ? -6.039 -9.434 -8.087 1.00 98.00 277 PHE A O 1
ATOM 2036 N N . SER A 1 278 ? -7.972 -8.277 -8.151 1.00 97.31 278 SER A N 1
ATOM 2037 C CA . SER A 1 278 ? -8.563 -9.113 -9.196 1.00 97.31 278 SER A CA 1
ATOM 2038 C C . SER A 1 278 ? -7.761 -9.005 -10.497 1.00 97.31 278 SER A C 1
ATOM 2040 O O . SER A 1 278 ? -7.485 -7.885 -10.938 1.00 97.31 278 SER A O 1
ATOM 2042 N N . PRO A 1 279 ? -7.405 -10.130 -11.143 1.00 97.12 279 PRO A N 1
ATOM 2043 C CA . PRO A 1 279 ? -6.713 -10.083 -12.420 1.00 97.12 279 PRO A CA 1
ATOM 2044 C C . PRO A 1 279 ? -7.508 -9.293 -13.460 1.00 97.12 279 PRO A C 1
ATOM 2046 O O . PRO A 1 279 ? -8.719 -9.471 -13.592 1.00 97.12 279 PRO A O 1
ATOM 2049 N N . GLY A 1 280 ? -6.833 -8.417 -14.201 1.00 97.44 280 GLY A N 1
ATOM 2050 C CA . GLY A 1 280 ? -7.472 -7.615 -15.248 1.00 97.44 280 GLY A CA 1
ATOM 2051 C C . GLY A 1 280 ? -8.204 -6.359 -14.763 1.00 97.44 280 GLY A C 1
ATOM 2052 O O . GLY A 1 280 ? -8.732 -5.629 -15.602 1.00 97.44 280 GLY A O 1
ATOM 2053 N N . MET A 1 281 ? -8.248 -6.093 -13.450 1.00 97.38 281 MET A N 1
ATOM 2054 C CA . MET A 1 281 ? -8.984 -4.945 -12.914 1.00 97.38 281 MET A CA 1
ATOM 2055 C C . MET A 1 281 ? -8.379 -3.601 -13.331 1.00 97.38 281 MET A C 1
ATOM 2057 O O . MET A 1 281 ? -7.164 -3.449 -13.488 1.00 97.38 281 MET A O 1
ATOM 2061 N N . THR A 1 282 ? -9.234 -2.590 -13.423 1.00 97.94 282 THR A N 1
ATOM 2062 C CA . THR A 1 282 ? -8.862 -1.199 -13.671 1.00 97.94 282 THR A CA 1
ATOM 2063 C C . THR A 1 282 ? -9.112 -0.350 -12.429 1.00 97.94 282 THR A C 1
ATOM 2065 O O . THR A 1 282 ? -10.234 -0.264 -11.939 1.00 97.94 282 THR A O 1
ATOM 2068 N N . LEU A 1 283 ? -8.061 0.315 -11.948 1.00 97.38 283 LEU A N 1
ATOM 2069 C CA . LEU A 1 283 ? -8.125 1.377 -10.947 1.00 97.38 283 LEU A CA 1
ATOM 2070 C C . LEU A 1 283 ? -7.941 2.719 -11.656 1.00 97.38 283 LEU A C 1
ATOM 2072 O O . LEU A 1 283 ? -6.845 2.996 -12.154 1.00 97.38 283 LEU A O 1
ATOM 2076 N N . SER A 1 284 ? -8.988 3.545 -11.721 1.00 95.56 284 SER A N 1
ATOM 2077 C CA . SER A 1 284 ? -8.962 4.785 -12.502 1.00 95.56 284 SER A CA 1
ATOM 2078 C C . SER A 1 284 ? -9.427 6.039 -11.768 1.00 95.56 284 SER A C 1
ATOM 2080 O O . SER A 1 284 ? -10.390 6.028 -11.011 1.00 95.56 284 SER A O 1
ATOM 2082 N N . SER A 1 285 ? -8.768 7.163 -12.056 1.00 93.62 285 SER A N 1
ATOM 2083 C CA . SER A 1 285 ? -9.232 8.491 -11.665 1.00 93.62 285 SER A CA 1
ATOM 2084 C C . SER A 1 285 ? -8.710 9.599 -12.576 1.00 93.62 285 SER A C 1
ATOM 2086 O O . SER A 1 285 ? -7.528 9.638 -12.922 1.00 93.62 285 SER A O 1
ATOM 2088 N N . ALA A 1 286 ? -9.571 10.556 -12.929 1.00 90.31 286 ALA A N 1
ATOM 2089 C CA . ALA A 1 286 ? -9.169 11.725 -13.712 1.00 90.31 286 ALA A CA 1
ATOM 2090 C C . ALA A 1 286 ? -8.426 12.784 -12.875 1.00 90.31 286 ALA A C 1
ATOM 2092 O O . ALA A 1 286 ? -7.591 13.528 -13.402 1.00 90.31 286 ALA A O 1
ATOM 2093 N N . THR A 1 287 ? -8.706 12.857 -11.572 1.00 89.38 287 THR A N 1
ATOM 2094 C CA . THR A 1 287 ? -8.235 13.949 -10.701 1.00 89.38 287 THR A CA 1
ATOM 2095 C C . THR A 1 287 ? -7.344 13.489 -9.550 1.00 89.38 287 THR A C 1
ATOM 2097 O O . THR A 1 287 ? -6.532 14.283 -9.067 1.00 89.38 287 THR A O 1
ATOM 2100 N N . SER A 1 288 ? -7.436 12.223 -9.145 1.00 91.56 288 SER A N 1
ATOM 2101 C CA . SER A 1 288 ? -6.702 11.677 -8.006 1.00 91.56 288 SER A CA 1
ATOM 2102 C C . SER A 1 288 ? -5.370 11.035 -8.366 1.00 91.56 288 SER A C 1
ATOM 2104 O O . SER A 1 288 ? -5.136 10.632 -9.505 1.00 91.56 288 SER A O 1
ATOM 2106 N N . ASP A 1 289 ? -4.537 10.889 -7.336 1.00 93.56 289 ASP A N 1
ATOM 2107 C CA . ASP A 1 289 ? -3.351 10.030 -7.330 1.00 93.56 289 ASP A CA 1
ATOM 2108 C C . ASP A 1 289 ? -3.651 8.710 -6.608 1.00 93.56 289 ASP A C 1
ATOM 2110 O O . ASP A 1 289 ? -4.590 8.629 -5.808 1.00 93.56 289 ASP A O 1
ATOM 2114 N N . LEU A 1 290 ? -2.813 7.698 -6.845 1.00 97.12 290 LEU A N 1
ATOM 2115 C CA . LEU A 1 290 ? -2.942 6.370 -6.246 1.00 97.12 290 LEU A CA 1
ATOM 2116 C C . LEU A 1 290 ? -1.631 5.890 -5.624 1.00 97.12 290 LEU A C 1
ATOM 2118 O O . LEU A 1 290 ? -0.568 5.944 -6.247 1.00 97.12 290 LEU A O 1
ATOM 2122 N N . VAL A 1 291 ? -1.735 5.336 -4.418 1.00 98.25 291 VAL A N 1
ATOM 2123 C CA . VAL A 1 291 ? -0.670 4.593 -3.742 1.00 98.25 291 VAL A CA 1
ATOM 2124 C C . VAL A 1 291 ? -1.202 3.219 -3.348 1.00 98.25 291 VAL A C 1
ATOM 2126 O O . VAL A 1 291 ? -2.141 3.117 -2.567 1.00 98.25 291 VAL A O 1
ATOM 2129 N N . LEU A 1 292 ? -0.580 2.160 -3.854 1.00 98.62 292 LEU A N 1
ATOM 2130 C CA . LEU A 1 292 ? -0.784 0.785 -3.407 1.00 98.62 292 LEU A CA 1
ATOM 2131 C C . LEU A 1 292 ? 0.409 0.378 -2.550 1.00 98.62 292 LEU A C 1
ATOM 2133 O O . LEU A 1 292 ? 1.552 0.503 -2.994 1.00 98.62 292 LEU A O 1
ATOM 2137 N N . SER A 1 293 ? 0.165 -0.100 -1.335 1.00 98.12 293 SER A N 1
ATOM 2138 C CA . SER A 1 293 ? 1.222 -0.450 -0.396 1.00 98.12 293 SER A CA 1
ATOM 2139 C C . SER A 1 293 ? 0.917 -1.725 0.380 1.00 98.12 293 SER A C 1
ATOM 2141 O O . SER A 1 293 ? -0.210 -1.953 0.816 1.00 98.12 293 SER A O 1
ATOM 2143 N N . SER A 1 294 ? 1.932 -2.562 0.577 1.00 97.50 294 SER A N 1
ATOM 2144 C CA . SER A 1 294 ? 1.807 -3.796 1.356 1.00 97.50 294 SER A CA 1
ATOM 2145 C C . SER A 1 294 ? 3.054 -4.052 2.193 1.00 97.50 294 SER A C 1
ATOM 2147 O O . SER A 1 294 ? 4.180 -3.823 1.738 1.00 97.50 294 SER A O 1
ATOM 2149 N N . ARG A 1 295 ? 2.872 -4.557 3.419 1.00 96.19 295 ARG A N 1
ATOM 2150 C CA . ARG A 1 295 ? 3.981 -5.119 4.209 1.00 96.19 295 ARG A CA 1
ATOM 2151 C C . ARG A 1 295 ? 4.417 -6.491 3.700 1.00 96.19 295 ARG A C 1
ATOM 2153 O O . ARG A 1 295 ? 5.579 -6.859 3.881 1.00 96.19 295 ARG A O 1
ATOM 2160 N N . SER A 1 296 ? 3.494 -7.234 3.103 1.00 95.19 296 SER A N 1
ATOM 2161 C CA . SER A 1 296 ? 3.754 -8.548 2.525 1.00 95.19 296 SER A CA 1
ATOM 2162 C C . SER A 1 296 ? 4.230 -8.426 1.077 1.00 95.19 296 SER A C 1
ATOM 2164 O O . SER A 1 296 ? 4.537 -7.332 0.591 1.00 95.19 296 SER A O 1
ATOM 2166 N N . ASP A 1 297 ? 4.333 -9.562 0.393 1.00 97.00 297 ASP A N 1
ATOM 2167 C CA . ASP A 1 297 ? 4.566 -9.570 -1.045 1.00 97.00 297 ASP A CA 1
ATOM 2168 C C . ASP A 1 297 ? 3.336 -8.978 -1.760 1.00 97.00 297 ASP A C 1
ATOM 2170 O O . ASP A 1 297 ? 2.198 -9.157 -1.320 1.00 97.00 297 ASP A O 1
ATOM 2174 N N . LEU A 1 298 ? 3.567 -8.231 -2.840 1.00 98.19 298 LEU A N 1
ATOM 2175 C CA . LEU A 1 298 ? 2.518 -7.570 -3.615 1.00 98.19 298 LEU A CA 1
ATOM 2176 C C . LEU A 1 298 ? 2.572 -8.054 -5.061 1.00 98.19 298 LEU A C 1
ATOM 2178 O O . LEU A 1 298 ? 3.590 -7.897 -5.735 1.00 98.19 298 LEU A O 1
ATOM 2182 N N . SER A 1 299 ? 1.471 -8.629 -5.536 1.00 98.25 299 SER A N 1
ATOM 2183 C CA . SER A 1 299 ? 1.353 -9.141 -6.899 1.00 98.25 299 SER A CA 1
ATOM 2184 C C . SER A 1 299 ? 0.211 -8.450 -7.627 1.00 98.25 299 SER A C 1
ATOM 2186 O O . SER A 1 299 ? -0.896 -8.374 -7.097 1.00 98.25 299 SER A O 1
ATOM 2188 N N . LEU A 1 300 ? 0.480 -7.960 -8.835 1.00 98.69 300 LEU A N 1
ATOM 2189 C CA . LEU A 1 300 ? -0.517 -7.388 -9.736 1.00 98.69 300 LEU A CA 1
ATOM 2190 C C . LEU A 1 300 ? -0.469 -8.148 -11.062 1.00 98.69 300 LEU A C 1
ATOM 2192 O O . LEU A 1 300 ? 0.595 -8.228 -11.676 1.00 98.69 300 LEU A O 1
ATOM 2196 N N . ASP A 1 301 ? -1.613 -8.673 -11.496 1.00 98.56 301 ASP A N 1
ATOM 2197 C CA . ASP A 1 301 ? -1.759 -9.414 -12.752 1.00 98.56 301 ASP A CA 1
ATOM 2198 C C . ASP A 1 301 ? -2.801 -8.748 -13.657 1.00 98.56 301 ASP A C 1
ATOM 2200 O O . ASP A 1 301 ? -3.958 -8.569 -13.280 1.00 98.56 301 ASP A O 1
ATOM 2204 N N . ALA A 1 302 ? -2.368 -8.321 -14.840 1.00 98.31 302 ALA A N 1
ATOM 2205 C CA . ALA A 1 302 ? -3.163 -7.607 -15.834 1.00 98.31 302 ALA A CA 1
ATOM 2206 C C . ALA A 1 302 ? -3.877 -6.342 -15.302 1.00 98.31 302 ALA A C 1
ATOM 2208 O O . ALA A 1 302 ? -4.856 -5.882 -15.887 1.00 98.31 302 ALA A O 1
ATOM 2209 N N . VAL A 1 303 ? -3.396 -5.766 -14.196 1.00 98.62 303 VAL A N 1
ATOM 2210 C CA . VAL A 1 303 ? -4.011 -4.597 -13.548 1.00 98.62 303 VAL A CA 1
ATOM 2211 C C . VAL A 1 303 ? -3.673 -3.313 -14.304 1.00 98.62 303 VAL A C 1
ATOM 2213 O O . VAL A 1 303 ? -2.524 -3.094 -14.692 1.00 98.62 303 VAL A O 1
ATOM 2216 N N . LYS A 1 304 ? -4.655 -2.420 -14.456 1.00 98.62 304 LYS A N 1
ATOM 2217 C CA . LYS A 1 304 ? -4.469 -1.081 -15.032 1.00 98.62 304 LYS A CA 1
ATOM 2218 C C . LYS A 1 304 ? -4.565 -0.010 -13.953 1.00 98.62 304 LYS A C 1
ATOM 2220 O O . LYS A 1 304 ? -5.556 0.057 -13.233 1.00 98.62 304 LYS A O 1
ATOM 2225 N N . LEU A 1 305 ? -3.554 0.850 -13.867 1.00 98.56 305 LEU A N 1
ATOM 2226 C CA . LEU A 1 305 ? -3.456 1.951 -12.908 1.00 98.56 305 LEU A CA 1
ATOM 2227 C C . LEU A 1 305 ? -3.519 3.282 -13.670 1.00 98.56 305 LEU A C 1
ATOM 2229 O O . LEU A 1 305 ? -2.500 3.768 -14.160 1.00 98.56 305 LEU A O 1
ATOM 2233 N N . LEU A 1 306 ? -4.716 3.858 -13.808 1.00 97.94 306 LEU A N 1
ATOM 2234 C CA . LEU A 1 306 ? -5.006 4.981 -14.708 1.00 97.94 306 LEU A CA 1
ATOM 2235 C C . LEU A 1 306 ? -5.421 6.240 -13.932 1.00 97.94 306 LEU A C 1
ATOM 2237 O O . LEU A 1 306 ? -6.603 6.514 -13.764 1.00 97.94 306 LEU A O 1
ATOM 2241 N N . VAL A 1 307 ? -4.458 7.042 -13.490 1.00 96.44 307 VAL A N 1
ATOM 2242 C CA . VAL A 1 307 ? -4.666 8.148 -12.535 1.00 96.44 307 VAL A CA 1
ATOM 2243 C C . VAL A 1 307 ? -4.141 9.493 -13.035 1.00 96.44 307 VAL A C 1
ATOM 2245 O O . VAL A 1 307 ? -3.483 9.570 -14.073 1.00 96.44 307 VAL A O 1
ATOM 2248 N N . SER A 1 308 ? -4.426 10.582 -12.320 1.00 94.38 308 SER A N 1
ATOM 2249 C CA . SER A 1 308 ? -4.140 11.935 -12.804 1.00 94.38 308 SER A CA 1
ATOM 2250 C C . SER A 1 308 ? -2.640 12.213 -12.929 1.00 94.38 308 SER A C 1
ATOM 2252 O O . SER A 1 308 ? -2.123 12.353 -14.042 1.00 94.38 308 SER A O 1
ATOM 2254 N N . GLN A 1 309 ? -1.920 12.292 -11.804 1.00 95.00 309 GLN A N 1
ATOM 2255 C CA . GLN A 1 309 ? -0.519 12.720 -11.792 1.00 95.00 309 GLN A CA 1
ATOM 2256 C C . GLN A 1 309 ? 0.418 11.596 -11.375 1.00 95.00 309 GLN A C 1
ATOM 2258 O O . GLN A 1 309 ? 1.408 11.363 -12.073 1.00 95.00 309 GLN A O 1
ATOM 2263 N N . GLU A 1 310 ? 0.114 10.895 -10.283 1.00 96.56 310 GLU A N 1
ATOM 2264 C CA . GLU A 1 310 ? 1.033 9.922 -9.690 1.00 96.56 310 GLU A CA 1
ATOM 2265 C C . GLU A 1 310 ? 0.377 8.566 -9.408 1.00 96.56 310 GLU A C 1
ATOM 2267 O O . GLU A 1 310 ? -0.623 8.475 -8.695 1.00 96.56 310 GLU A O 1
ATOM 2272 N N . ALA A 1 311 ? 0.999 7.499 -9.917 1.00 98.25 311 ALA A N 1
ATOM 2273 C CA . ALA A 1 311 ? 0.702 6.113 -9.561 1.00 98.25 311 ALA A CA 1
ATOM 2274 C C . ALA A 1 311 ? 1.909 5.498 -8.844 1.00 98.25 311 ALA A C 1
ATOM 2276 O O . ALA A 1 311 ? 3.017 5.482 -9.387 1.00 98.25 311 ALA A O 1
ATOM 2277 N N . THR A 1 312 ? 1.705 4.978 -7.635 1.00 98.56 312 THR A N 1
ATOM 2278 C CA . THR A 1 312 ? 2.763 4.352 -6.833 1.00 98.56 312 THR A CA 1
ATOM 2279 C C . THR A 1 312 ? 2.372 2.951 -6.384 1.00 98.56 312 THR A C 1
ATOM 2281 O O . THR A 1 312 ? 1.278 2.741 -5.874 1.00 98.56 312 THR A O 1
ATOM 2284 N N . VAL A 1 313 ? 3.299 2.006 -6.523 1.00 98.62 313 VAL A N 1
ATOM 2285 C CA . VAL A 1 313 ? 3.220 0.641 -5.996 1.00 98.62 313 VAL A CA 1
ATOM 2286 C C . VAL A 1 313 ? 4.414 0.424 -5.070 1.00 98.62 313 VAL A C 1
ATOM 2288 O O . VAL A 1 313 ? 5.555 0.607 -5.492 1.00 98.62 313 VAL A O 1
ATOM 2291 N N . GLN A 1 314 ? 4.181 0.057 -3.811 1.00 96.69 314 GLN A N 1
ATOM 2292 C CA . GLN A 1 314 ? 5.230 -0.063 -2.797 1.00 96.69 314 GLN A CA 1
ATOM 2293 C C . GLN A 1 314 ? 5.068 -1.314 -1.918 1.00 96.69 314 GLN A C 1
ATOM 2295 O O . GLN A 1 314 ? 4.238 -1.361 -1.020 1.00 96.69 314 GLN A O 1
ATOM 2300 N N . GLY A 1 315 ? 5.915 -2.321 -2.125 1.00 96.06 315 GLY A N 1
ATOM 2301 C CA . GLY A 1 315 ? 6.002 -3.502 -1.261 1.00 96.06 315 GLY A CA 1
ATOM 2302 C C . GLY A 1 315 ? 7.156 -3.411 -0.259 1.00 96.06 315 GLY A C 1
ATOM 2303 O O . GLY A 1 315 ? 8.275 -3.050 -0.625 1.00 96.06 315 GLY A O 1
ATOM 2304 N N . MET A 1 316 ? 6.931 -3.795 1.002 1.00 95.25 316 MET A N 1
ATOM 2305 C CA . MET A 1 316 ? 8.006 -3.959 2.005 1.00 95.25 316 MET A CA 1
ATOM 2306 C C . MET A 1 316 ? 8.761 -5.285 1.862 1.00 95.25 316 MET A C 1
ATOM 2308 O O . MET A 1 316 ? 9.678 -5.573 2.634 1.00 95.25 316 MET A O 1
ATOM 2312 N N . ARG A 1 317 ? 8.389 -6.101 0.874 1.00 96.19 317 ARG A N 1
ATOM 2313 C CA . ARG A 1 317 ? 9.062 -7.349 0.521 1.00 96.19 317 ARG A CA 1
ATOM 2314 C C . ARG A 1 317 ? 9.256 -7.439 -0.989 1.00 96.19 317 ARG A C 1
ATOM 2316 O O . ARG A 1 317 ? 9.963 -6.590 -1.536 1.00 96.19 317 ARG A O 1
ATOM 2323 N N . ASP A 1 318 ? 8.693 -8.457 -1.632 1.00 98.19 318 ASP A N 1
ATOM 2324 C CA . ASP A 1 318 ? 8.769 -8.662 -3.069 1.00 98.19 318 ASP A CA 1
ATOM 2325 C C . ASP A 1 318 ? 7.563 -8.021 -3.772 1.00 98.19 318 ASP A C 1
ATOM 2327 O O . ASP A 1 318 ? 6.445 -8.026 -3.261 1.00 98.19 318 ASP A O 1
ATOM 2331 N N . VAL A 1 319 ? 7.796 -7.456 -4.956 1.00 98.75 319 VAL A N 1
ATOM 2332 C CA . VAL A 1 319 ? 6.749 -6.956 -5.851 1.00 98.75 319 VAL A CA 1
ATOM 2333 C C . VAL A 1 319 ? 6.850 -7.699 -7.175 1.00 98.75 319 VAL A C 1
ATOM 2335 O O . VAL A 1 319 ? 7.927 -7.754 -7.775 1.00 98.75 319 VAL A O 1
ATOM 2338 N N . SER A 1 320 ? 5.728 -8.245 -7.636 1.00 98.75 320 SER A N 1
ATOM 2339 C CA . SER A 1 320 ? 5.608 -8.895 -8.940 1.00 98.75 320 SER A CA 1
ATOM 2340 C C . SER A 1 320 ? 4.541 -8.195 -9.773 1.00 98.75 320 SER A C 1
ATOM 2342 O O . SER A 1 320 ? 3.397 -8.067 -9.345 1.00 98.75 320 SER A O 1
ATOM 2344 N N . LEU A 1 321 ? 4.927 -7.713 -10.951 1.00 98.81 321 LEU A N 1
ATOM 2345 C CA . LEU A 1 321 ? 4.036 -7.049 -11.898 1.00 98.81 321 LEU A CA 1
ATOM 2346 C C . LEU A 1 321 ? 3.968 -7.882 -13.172 1.00 98.81 321 LEU A C 1
ATOM 2348 O O . LEU A 1 321 ? 4.976 -8.009 -13.867 1.00 98.81 321 LEU A O 1
ATOM 2352 N N . GLN A 1 322 ? 2.792 -8.415 -13.481 1.00 98.75 322 GLN A N 1
ATOM 2353 C CA . GLN A 1 322 ? 2.529 -9.175 -14.692 1.00 98.75 322 GLN A CA 1
ATOM 2354 C C . GLN A 1 322 ? 1.496 -8.435 -15.540 1.00 98.75 322 GLN A C 1
ATOM 2356 O O . GLN A 1 322 ? 0.391 -8.172 -15.084 1.00 98.75 322 GLN A O 1
ATOM 2361 N N . ASN A 1 323 ? 1.858 -8.058 -16.766 1.00 98.44 323 ASN A N 1
ATOM 2362 C CA . ASN A 1 323 ? 0.985 -7.363 -17.719 1.00 98.44 323 ASN A CA 1
ATOM 2363 C C . ASN A 1 323 ? 0.326 -6.078 -17.169 1.00 98.44 323 ASN A C 1
ATOM 2365 O O . ASN A 1 323 ? -0.809 -5.757 -17.516 1.00 98.44 323 ASN A O 1
ATOM 2369 N N . VAL A 1 324 ? 1.020 -5.352 -16.287 1.00 98.69 324 VAL A N 1
ATOM 2370 C CA . VAL A 1 324 ? 0.482 -4.155 -15.621 1.00 98.69 324 VAL A CA 1
ATOM 2371 C C . VAL A 1 324 ? 0.600 -2.926 -16.522 1.00 98.69 324 VAL A C 1
ATOM 2373 O O . VAL A 1 324 ? 1.658 -2.674 -17.100 1.00 98.69 324 VAL A O 1
ATOM 2376 N N . ASP A 1 325 ? -0.461 -2.128 -16.600 1.00 98.62 325 ASP A N 1
ATOM 2377 C CA . ASP A 1 325 ? -0.482 -0.864 -17.342 1.00 98.62 325 ASP A CA 1
ATOM 2378 C C . ASP A 1 325 ? -0.480 0.343 -16.396 1.00 98.62 325 ASP A C 1
ATOM 2380 O O . ASP A 1 325 ? -1.283 0.418 -15.465 1.00 98.62 325 ASP A O 1
ATOM 2384 N N . PHE A 1 326 ? 0.401 1.308 -16.655 1.00 98.44 326 PHE A N 1
ATOM 2385 C CA . PHE A 1 326 ? 0.465 2.580 -15.939 1.00 98.44 326 PHE A CA 1
ATOM 2386 C C . PHE A 1 326 ? 0.035 3.742 -16.841 1.00 98.44 326 PHE A C 1
ATOM 2388 O O . PHE A 1 326 ? 0.667 4.038 -17.855 1.00 98.44 326 PHE A O 1
ATOM 2395 N N . GLY A 1 327 ? -0.980 4.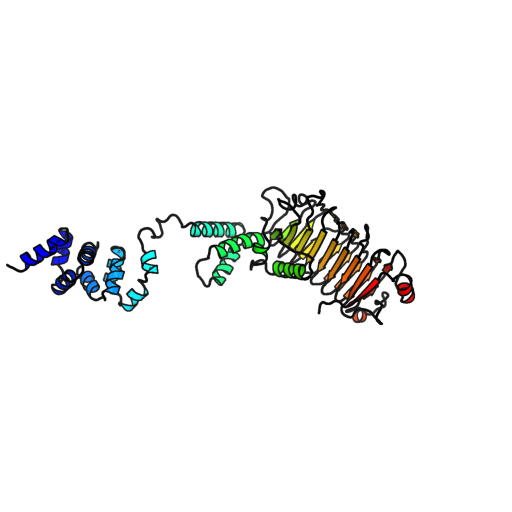485 -16.410 1.00 97.94 327 GLY A N 1
ATOM 2396 C CA . GLY A 1 327 ? -1.390 5.744 -17.020 1.00 97.94 327 GLY A CA 1
ATOM 2397 C C . GLY A 1 327 ? -1.359 6.877 -16.003 1.00 97.94 327 GLY A C 1
ATOM 2398 O O . GLY A 1 327 ? -2.237 6.957 -15.153 1.00 97.94 327 GLY A O 1
ATOM 2399 N N . ALA A 1 328 ? -0.380 7.775 -16.097 1.00 97.06 328 ALA A N 1
ATOM 2400 C CA . ALA A 1 328 ? -0.240 8.934 -15.210 1.00 97.06 328 ALA A CA 1
ATOM 2401 C C . ALA A 1 328 ? 0.516 10.061 -15.927 1.00 97.06 328 ALA A C 1
ATOM 2403 O O . ALA A 1 328 ? 1.316 9.783 -16.813 1.00 97.06 328 ALA A O 1
ATOM 2404 N N . ASN A 1 329 ? 0.283 11.329 -15.570 1.00 96.44 329 ASN A N 1
ATOM 2405 C CA . ASN A 1 329 ? 0.941 12.450 -16.258 1.00 96.44 329 ASN A CA 1
ATOM 2406 C C . ASN A 1 329 ? 2.350 12.742 -15.722 1.00 96.44 329 ASN A C 1
ATOM 2408 O O . ASN A 1 329 ? 3.275 12.996 -16.495 1.00 96.44 329 ASN A O 1
ATOM 2412 N N . ALA A 1 330 ? 2.538 12.707 -14.402 1.00 97.69 330 ALA A N 1
ATOM 2413 C CA . ALA A 1 330 ? 3.785 13.132 -13.778 1.00 97.69 330 ALA A CA 1
ATOM 2414 C C . ALA A 1 330 ? 4.712 11.950 -13.487 1.00 97.69 330 ALA A C 1
ATOM 2416 O O . ALA A 1 330 ? 5.877 11.965 -13.900 1.00 97.69 330 ALA A O 1
ATOM 2417 N N . LYS A 1 331 ? 4.221 10.928 -12.775 1.00 98.00 331 LYS A N 1
ATOM 2418 C CA . LYS A 1 331 ? 5.097 9.898 -12.213 1.00 98.00 331 LYS A CA 1
ATOM 2419 C C . LYS A 1 331 ? 4.454 8.518 -12.099 1.00 98.00 331 LYS A C 1
ATOM 2421 O O . LYS A 1 331 ? 3.358 8.377 -11.567 1.00 98.00 331 LYS A O 1
ATOM 2426 N N . ALA A 1 332 ? 5.204 7.492 -12.493 1.00 98.50 332 ALA A N 1
ATOM 2427 C CA . ALA A 1 332 ? 4.973 6.110 -12.078 1.00 98.50 332 ALA A CA 1
ATOM 2428 C C . ALA A 1 332 ? 6.117 5.659 -11.159 1.00 98.50 332 ALA A C 1
ATOM 2430 O O . ALA A 1 332 ? 7.290 5.786 -11.516 1.00 98.50 332 ALA A O 1
ATOM 2431 N N . THR A 1 333 ? 5.794 5.155 -9.969 1.00 98.44 333 THR A N 1
ATOM 2432 C CA . THR A 1 333 ? 6.783 4.675 -8.994 1.00 98.44 333 THR A CA 1
ATOM 2433 C C . THR A 1 333 ? 6.499 3.230 -8.613 1.00 98.44 333 THR A C 1
ATOM 2435 O O . THR A 1 333 ? 5.391 2.910 -8.201 1.00 98.44 333 THR A O 1
ATOM 2438 N N . VAL A 1 334 ? 7.510 2.367 -8.683 1.00 98.56 334 VAL A N 1
ATOM 2439 C CA . VAL A 1 334 ? 7.431 0.989 -8.192 1.00 98.56 334 VAL A CA 1
ATOM 2440 C C . VAL A 1 334 ? 8.592 0.729 -7.244 1.00 98.56 334 VAL A C 1
ATOM 2442 O O . VAL A 1 334 ? 9.756 0.866 -7.621 1.00 98.56 334 VAL A O 1
ATOM 2445 N N . ARG A 1 335 ? 8.290 0.365 -6.000 1.00 97.75 335 ARG A N 1
ATOM 2446 C CA . ARG A 1 335 ? 9.282 0.077 -4.964 1.00 97.75 335 ARG A CA 1
ATOM 2447 C C . ARG A 1 335 ? 9.048 -1.293 -4.353 1.00 97.75 335 ARG A C 1
ATOM 2449 O O . ARG A 1 335 ? 7.925 -1.617 -3.990 1.00 97.75 335 ARG A O 1
ATOM 2456 N N . ALA A 1 336 ? 10.115 -2.057 -4.182 1.00 97.50 336 ALA A N 1
ATOM 2457 C CA . ALA A 1 336 ? 10.127 -3.289 -3.404 1.00 97.50 336 ALA A CA 1
ATOM 2458 C C . ALA A 1 336 ? 11.317 -3.248 -2.443 1.00 97.50 336 ALA A C 1
ATOM 2460 O O . ALA A 1 336 ? 12.374 -2.755 -2.817 1.00 97.50 336 ALA A O 1
ATOM 2461 N N . ALA A 1 337 ? 11.216 -3.780 -1.228 1.00 95.75 337 ALA A N 1
ATOM 2462 C CA . ALA A 1 337 ? 12.400 -3.867 -0.366 1.00 95.75 337 ALA A CA 1
ATOM 2463 C C . ALA A 1 337 ? 13.403 -4.910 -0.894 1.00 95.75 337 ALA A C 1
ATOM 2465 O O . ALA A 1 337 ? 14.620 -4.730 -0.828 1.00 95.75 337 ALA A O 1
ATOM 2466 N N . ARG A 1 338 ? 12.893 -6.016 -1.450 1.00 96.38 338 ARG A N 1
ATOM 2467 C CA . ARG A 1 338 ? 13.688 -7.182 -1.849 1.00 96.38 338 ARG A CA 1
ATOM 2468 C C . ARG A 1 338 ? 13.772 -7.303 -3.367 1.00 96.38 338 ARG A C 1
ATOM 2470 O O . ARG A 1 338 ? 14.690 -6.761 -3.983 1.00 96.38 338 ARG A O 1
ATOM 2477 N N . ASN A 1 339 ? 12.845 -8.016 -3.990 1.00 98.06 339 ASN A N 1
ATOM 2478 C CA . ASN A 1 339 ? 12.839 -8.233 -5.427 1.00 98.06 339 ASN A CA 1
ATOM 2479 C C . ASN A 1 339 ? 11.692 -7.470 -6.076 1.00 98.06 339 ASN A C 1
ATOM 2481 O O . ASN A 1 339 ? 10.556 -7.539 -5.624 1.00 98.06 339 ASN A O 1
ATOM 2485 N N . LEU A 1 340 ? 11.999 -6.801 -7.180 1.00 98.62 340 LEU A N 1
ATOM 2486 C CA . LEU A 1 340 ? 11.009 -6.307 -8.121 1.00 98.62 340 LEU A CA 1
ATOM 2487 C C . LEU A 1 340 ? 11.118 -7.135 -9.401 1.00 98.62 340 LEU A C 1
ATOM 2489 O O . LEU A 1 340 ? 12.118 -7.041 -10.118 1.00 98.62 340 LEU A O 1
ATOM 2493 N N . ASN A 1 341 ? 10.103 -7.952 -9.663 1.00 98.56 341 ASN A N 1
ATOM 2494 C CA . ASN A 1 341 ? 9.989 -8.749 -10.876 1.00 98.56 341 ASN A CA 1
ATOM 2495 C C . ASN A 1 341 ? 8.899 -8.137 -11.757 1.00 98.56 341 ASN A C 1
ATOM 2497 O O . ASN A 1 341 ? 7.768 -7.955 -11.315 1.00 98.56 341 ASN A O 1
ATOM 2501 N N . VAL A 1 342 ? 9.247 -7.794 -12.990 1.00 98.75 342 VAL A N 1
ATOM 2502 C CA . VAL A 1 342 ? 8.334 -7.156 -13.937 1.00 98.75 342 VAL A CA 1
ATOM 2503 C C . VAL A 1 342 ? 8.330 -7.955 -15.224 1.00 98.75 342 VAL A C 1
ATOM 2505 O O . VAL A 1 342 ? 9.393 -8.180 -15.802 1.00 98.75 342 VAL A O 1
ATOM 2508 N N . ASP A 1 343 ? 7.142 -8.335 -15.675 1.00 98.69 343 ASP A N 1
ATOM 2509 C CA . ASP A 1 343 ? 6.916 -8.987 -16.954 1.00 98.69 343 ASP A CA 1
ATOM 2510 C C . ASP A 1 343 ? 5.713 -8.356 -17.667 1.00 98.69 343 ASP A C 1
ATOM 2512 O O . ASP A 1 343 ? 4.590 -8.438 -17.180 1.00 98.69 343 ASP A O 1
ATOM 2516 N N . GLY A 1 344 ? 5.933 -7.688 -18.801 1.00 97.44 344 GLY A N 1
ATOM 2517 C CA . GLY A 1 344 ? 4.837 -7.141 -19.611 1.00 97.44 344 GLY A CA 1
ATOM 2518 C C . GLY A 1 344 ? 4.302 -5.783 -19.143 1.00 97.44 344 GLY A C 1
ATOM 2519 O O . GLY A 1 344 ? 3.140 -5.468 -19.385 1.00 97.44 344 GLY A O 1
ATOM 2520 N N . MET A 1 345 ? 5.107 -4.964 -18.458 1.00 97.38 345 MET A N 1
ATOM 2521 C CA . MET A 1 345 ? 4.659 -3.633 -18.030 1.00 97.38 345 MET A CA 1
ATOM 2522 C C . MET A 1 345 ? 4.549 -2.661 -19.213 1.00 97.38 345 MET A C 1
ATOM 2524 O O . MET A 1 345 ? 5.491 -2.503 -19.998 1.00 97.38 345 MET A O 1
ATOM 2528 N N . THR A 1 346 ? 3.419 -1.960 -19.290 1.00 97.25 346 THR A N 1
ATOM 2529 C CA . THR A 1 346 ? 3.093 -1.000 -20.352 1.00 97.25 346 THR A CA 1
ATOM 2530 C C . THR A 1 346 ? 2.702 0.370 -19.795 1.00 97.25 346 THR A C 1
ATOM 2532 O O . THR A 1 346 ? 2.504 0.536 -18.591 1.00 97.25 346 THR A O 1
ATOM 2535 N N . PHE A 1 347 ? 2.667 1.370 -20.682 1.00 97.62 347 PHE A N 1
ATOM 2536 C CA . PHE A 1 347 ? 2.285 2.739 -20.347 1.00 97.62 347 PHE A CA 1
ATOM 2537 C C . PHE A 1 347 ? 1.287 3.289 -21.371 1.00 97.62 347 PHE A C 1
ATOM 2539 O O . PHE A 1 347 ? 1.690 3.862 -22.385 1.00 97.62 347 PHE A O 1
ATOM 2546 N N . SER A 1 348 ? -0.011 3.131 -21.117 1.00 96.00 348 SER A N 1
ATOM 2547 C CA . SER A 1 348 ? -1.085 3.677 -21.962 1.00 96.00 348 SER A CA 1
ATOM 2548 C C . SER A 1 348 ? -1.095 5.204 -21.994 1.00 96.00 348 SER A C 1
ATOM 2550 O O . SER A 1 348 ? -1.431 5.807 -23.014 1.00 96.00 348 SER A O 1
ATOM 2552 N N . ARG A 1 349 ? -0.665 5.839 -20.898 1.00 96.12 349 ARG A N 1
ATOM 2553 C CA . ARG A 1 349 ? -0.370 7.273 -20.825 1.00 96.12 349 ARG A CA 1
ATOM 2554 C C . ARG A 1 349 ? 1.011 7.472 -20.188 1.00 96.12 349 ARG A C 1
ATOM 2556 O O . ARG A 1 349 ? 1.113 7.401 -18.962 1.00 96.12 349 ARG A O 1
ATOM 2563 N N . PRO A 1 350 ? 2.066 7.694 -21.000 1.00 95.69 350 PRO A N 1
ATOM 2564 C CA . PRO A 1 350 ? 3.436 7.822 -20.513 1.00 95.69 350 PRO A CA 1
ATOM 2565 C C . PRO A 1 350 ? 3.615 8.969 -19.504 1.00 95.69 350 PRO A C 1
ATOM 2567 O O . PRO A 1 350 ? 3.381 10.124 -19.870 1.00 95.69 350 PRO A O 1
ATOM 2570 N N . PRO A 1 351 ? 4.087 8.697 -18.274 1.00 97.75 351 PRO A N 1
ATOM 2571 C CA . PRO A 1 351 ? 4.386 9.746 -17.303 1.00 97.75 351 PRO A CA 1
ATOM 2572 C C . PRO A 1 351 ? 5.679 10.479 -17.656 1.00 97.75 351 PRO A C 1
ATOM 2574 O O . PRO A 1 351 ? 6.568 9.918 -18.294 1.00 97.75 351 PRO A O 1
ATOM 2577 N N . ALA A 1 352 ? 5.863 11.705 -17.170 1.00 98.38 352 ALA A N 1
ATOM 2578 C CA . ALA A 1 352 ? 7.138 12.414 -17.315 1.00 98.38 352 ALA A CA 1
ATOM 2579 C C . ALA A 1 352 ? 8.322 11.661 -16.664 1.00 98.38 352 ALA A C 1
ATOM 2581 O O . ALA A 1 352 ? 9.462 11.750 -17.132 1.00 98.38 352 ALA A O 1
ATOM 2582 N N . SER A 1 353 ? 8.065 10.899 -15.595 1.00 98.50 353 SER A N 1
ATOM 2583 C CA . SER A 1 353 ? 9.084 10.174 -14.832 1.00 98.50 353 SER A CA 1
ATOM 2584 C C . SER A 1 353 ? 8.638 8.763 -14.441 1.00 98.50 353 SER A C 1
ATOM 2586 O O . SER A 1 353 ? 7.515 8.553 -13.986 1.00 98.50 353 SER A O 1
ATOM 2588 N N . VAL A 1 354 ? 9.544 7.794 -14.564 1.00 98.69 354 VAL A N 1
ATOM 2589 C CA . VAL A 1 354 ? 9.372 6.425 -14.065 1.00 98.69 354 VAL A CA 1
ATOM 2590 C C . VAL A 1 354 ? 10.499 6.124 -13.084 1.00 98.69 354 VAL A C 1
ATOM 2592 O O . VAL A 1 354 ? 11.677 6.209 -13.435 1.00 98.69 354 VAL A O 1
ATOM 2595 N N . LEU A 1 355 ? 10.150 5.751 -11.856 1.00 98.44 355 LEU A N 1
ATOM 2596 C CA . LEU A 1 355 ? 11.097 5.326 -10.829 1.00 98.44 355 LEU A CA 1
ATOM 2597 C C . LEU A 1 355 ? 10.821 3.876 -10.444 1.00 98.44 355 LEU A C 1
ATOM 2599 O O . LEU A 1 355 ? 9.743 3.564 -9.951 1.00 98.44 355 LEU A O 1
ATOM 2603 N N . MET A 1 356 ? 11.821 3.016 -10.589 1.00 98.69 356 MET A N 1
ATOM 2604 C CA . MET A 1 356 ? 11.800 1.665 -10.040 1.00 98.69 356 MET A CA 1
ATOM 2605 C C . MET A 1 356 ? 12.941 1.486 -9.054 1.00 98.69 356 MET A C 1
ATOM 2607 O O . MET A 1 356 ? 14.081 1.843 -9.354 1.00 98.69 356 MET A O 1
ATOM 2611 N N . GLU A 1 357 ? 12.653 0.909 -7.894 1.00 98.06 357 GLU A N 1
ATOM 2612 C CA . GLU A 1 357 ? 13.659 0.693 -6.860 1.00 98.06 357 GLU A CA 1
ATOM 2613 C C . GLU A 1 357 ? 13.432 -0.611 -6.099 1.00 98.06 357 GLU A C 1
ATOM 2615 O O . GLU A 1 357 ? 12.327 -0.881 -5.638 1.00 98.06 357 GLU A O 1
ATOM 2620 N N . ALA A 1 358 ? 14.487 -1.415 -5.967 1.00 98.31 358 ALA A N 1
ATOM 2621 C CA . ALA A 1 358 ? 14.494 -2.624 -5.151 1.00 98.31 358 ALA A CA 1
ATOM 2622 C C . ALA A 1 358 ? 15.915 -3.075 -4.821 1.00 98.31 358 ALA A C 1
ATOM 2624 O O . ALA A 1 358 ? 16.864 -2.582 -5.421 1.00 98.31 358 ALA A O 1
ATOM 2625 N N . THR A 1 359 ? 16.096 -4.063 -3.939 1.00 97.56 359 THR A N 1
ATOM 2626 C CA . THR A 1 359 ? 17.410 -4.718 -3.816 1.00 97.56 359 THR A CA 1
ATOM 2627 C C . THR A 1 359 ? 17.822 -5.316 -5.165 1.00 97.56 359 THR A C 1
ATOM 2629 O O . THR A 1 359 ? 18.927 -5.060 -5.646 1.00 97.56 359 THR A O 1
ATOM 2632 N N . THR A 1 360 ? 16.920 -6.062 -5.812 1.00 97.88 360 THR A N 1
ATOM 2633 C CA . THR A 1 360 ? 17.130 -6.656 -7.143 1.00 97.88 360 THR A CA 1
ATOM 2634 C C . THR A 1 360 ? 15.963 -6.337 -8.070 1.00 97.88 360 THR A C 1
ATOM 2636 O O . THR A 1 360 ? 14.817 -6.573 -7.700 1.00 97.88 360 THR A O 1
ATOM 2639 N N . LEU A 1 361 ? 16.247 -5.863 -9.287 1.00 98.50 361 LEU A N 1
ATOM 2640 C CA . LEU A 1 361 ? 15.240 -5.644 -10.330 1.00 98.50 361 LEU A CA 1
ATOM 2641 C C . LEU A 1 361 ? 15.433 -6.672 -11.442 1.00 98.50 361 LEU A C 1
ATOM 2643 O O . LEU A 1 361 ? 16.552 -6.843 -11.936 1.00 98.50 361 LEU A O 1
ATOM 2647 N N . ARG A 1 362 ? 14.349 -7.319 -11.865 1.00 98.31 362 ARG A N 1
ATOM 2648 C CA . ARG A 1 362 ? 14.309 -8.222 -13.020 1.00 98.31 362 ARG A CA 1
ATOM 2649 C C . ARG A 1 362 ? 13.208 -7.763 -13.954 1.00 98.31 362 ARG A C 1
ATOM 2651 O O . ARG A 1 362 ? 12.047 -7.741 -13.561 1.00 98.31 362 ARG A O 1
ATOM 2658 N N . LEU A 1 363 ? 13.593 -7.366 -15.160 1.00 98.56 363 LEU A N 1
ATOM 2659 C CA . LEU A 1 363 ? 12.690 -6.779 -16.141 1.00 98.56 363 LEU A CA 1
ATOM 2660 C C . LEU A 1 363 ? 12.617 -7.665 -17.384 1.00 98.56 363 LEU A C 1
ATOM 2662 O O . LEU A 1 363 ? 13.648 -7.958 -17.999 1.00 98.56 363 LEU A O 1
ATOM 2666 N N . SER A 1 364 ? 11.396 -8.029 -17.750 1.00 98.31 364 SER A N 1
ATOM 2667 C CA . SER A 1 364 ? 11.035 -8.782 -18.944 1.00 98.31 364 SER A CA 1
ATOM 2668 C C . SER A 1 364 ? 9.900 -8.075 -19.678 1.00 98.31 364 SER A C 1
ATOM 2670 O O . SER A 1 364 ? 8.983 -7.555 -19.049 1.00 98.31 364 SER A O 1
ATOM 2672 N N . ASN A 1 365 ? 9.952 -8.049 -21.009 1.00 98.25 365 ASN A N 1
ATOM 2673 C CA . ASN A 1 365 ? 8.871 -7.528 -21.851 1.00 98.25 365 ASN A CA 1
ATOM 2674 C C . ASN A 1 365 ? 8.428 -6.109 -21.437 1.00 98.25 365 ASN A C 1
ATOM 2676 O O . ASN A 1 365 ? 7.243 -5.832 -21.272 1.00 98.25 365 ASN A O 1
ATOM 2680 N N . VAL A 1 366 ? 9.396 -5.210 -21.234 1.00 98.19 366 VAL A N 1
ATOM 2681 C CA . VAL A 1 366 ? 9.152 -3.817 -20.830 1.00 98.19 366 VAL A CA 1
ATOM 2682 C C . VAL A 1 366 ? 9.581 -2.880 -21.948 1.00 98.19 366 VAL A C 1
ATOM 2684 O O . VAL A 1 366 ? 10.750 -2.873 -22.335 1.00 98.19 366 VAL A O 1
ATOM 2687 N N . ASN A 1 367 ? 8.664 -2.026 -22.401 1.00 97.44 367 ASN A N 1
ATOM 2688 C CA . ASN A 1 367 ? 8.989 -0.921 -23.295 1.00 97.44 367 ASN A CA 1
ATOM 2689 C C . ASN A 1 367 ? 8.898 0.409 -22.546 1.00 97.44 367 ASN A C 1
ATOM 2691 O O . ASN A 1 367 ? 7.809 0.925 -22.295 1.00 97.44 367 ASN A O 1
ATOM 2695 N N . PHE A 1 368 ? 10.050 0.974 -22.194 1.00 98.38 368 PHE A N 1
ATOM 2696 C CA . PHE A 1 368 ? 10.107 2.287 -21.569 1.00 98.38 368 PHE A CA 1
ATOM 2697 C C . PHE A 1 368 ? 9.726 3.385 -22.574 1.00 98.38 368 PHE A C 1
ATOM 2699 O O . PHE A 1 368 ? 10.211 3.365 -23.711 1.00 98.38 368 PHE A O 1
ATOM 2706 N N . PRO A 1 369 ? 8.902 4.377 -22.191 1.00 97.44 369 PRO A N 1
ATOM 2707 C CA . PRO A 1 369 ? 8.567 5.470 -23.093 1.00 97.44 369 PRO A CA 1
ATOM 2708 C C . PRO A 1 369 ? 9.786 6.363 -23.344 1.00 97.44 369 PRO A C 1
ATOM 2710 O O . PRO A 1 369 ? 10.477 6.759 -22.405 1.00 97.44 369 PRO A O 1
ATOM 2713 N N . ALA A 1 370 ? 10.032 6.725 -24.605 1.00 96.00 370 ALA A N 1
ATOM 2714 C CA . ALA A 1 370 ? 11.184 7.553 -24.987 1.00 96.00 370 ALA A CA 1
ATOM 2715 C C . ALA A 1 370 ? 11.139 8.974 -24.395 1.00 96.00 370 ALA A C 1
ATOM 2717 O O . ALA A 1 370 ? 12.176 9.604 -24.207 1.00 96.00 370 ALA A O 1
ATOM 2718 N N . THR A 1 371 ? 9.939 9.481 -24.104 1.00 95.81 371 THR A N 1
ATOM 2719 C CA . THR A 1 371 ? 9.703 10.830 -23.570 1.00 95.81 371 THR A CA 1
ATOM 2720 C C . THR A 1 371 ? 9.835 10.913 -22.050 1.00 95.81 371 THR A C 1
ATOM 2722 O O . THR A 1 371 ? 9.847 12.011 -21.499 1.00 95.81 371 THR A O 1
ATOM 2725 N N . SER A 1 372 ? 9.920 9.774 -21.363 1.00 98.31 372 SER A N 1
ATOM 2726 C CA . SER A 1 372 ? 9.979 9.702 -19.904 1.00 98.31 372 SER A CA 1
ATOM 2727 C C . SER A 1 372 ? 11.421 9.644 -19.419 1.00 98.31 372 SER A C 1
ATOM 2729 O O . SER A 1 372 ? 12.254 8.949 -20.001 1.00 98.31 372 SER A O 1
ATOM 2731 N N . THR A 1 373 ? 11.711 10.290 -18.290 1.00 98.44 373 THR A N 1
ATOM 2732 C CA . THR A 1 373 ? 12.953 10.027 -17.551 1.00 98.44 373 THR A CA 1
ATOM 2733 C C . THR A 1 373 ? 12.799 8.745 -16.743 1.00 98.44 373 THR A C 1
ATOM 2735 O O . THR A 1 373 ? 11.912 8.656 -15.898 1.00 98.44 373 THR A O 1
ATOM 2738 N N . ILE A 1 374 ? 13.677 7.765 -16.954 1.00 98.62 374 ILE A N 1
ATOM 2739 C CA . ILE A 1 374 ? 13.614 6.466 -16.277 1.00 98.62 374 ILE A CA 1
ATOM 2740 C C . ILE A 1 374 ? 14.757 6.351 -15.268 1.00 98.62 374 ILE A C 1
ATOM 2742 O O . ILE A 1 374 ? 15.930 6.527 -15.606 1.00 98.62 374 ILE A O 1
ATOM 2746 N N . ARG A 1 375 ? 14.434 6.016 -14.019 1.00 98.56 375 ARG A N 1
ATOM 2747 C CA . ARG A 1 375 ? 15.406 5.745 -12.953 1.00 98.56 375 ARG A CA 1
ATOM 2748 C C . ARG A 1 375 ? 15.202 4.342 -12.410 1.00 98.56 375 ARG A C 1
ATOM 2750 O O . ARG A 1 375 ? 14.127 4.030 -11.910 1.00 98.56 375 ARG A O 1
ATOM 2757 N N . LEU A 1 376 ? 16.244 3.523 -12.485 1.00 98.69 376 LEU A N 1
ATOM 2758 C CA . LEU A 1 376 ? 16.253 2.143 -12.007 1.00 98.69 376 LEU A CA 1
ATOM 2759 C C . LEU A 1 376 ? 17.313 2.011 -10.911 1.00 98.69 376 LEU A C 1
ATOM 2761 O O . LEU A 1 376 ? 18.509 2.070 -11.189 1.00 98.69 376 LEU A O 1
ATOM 2765 N N . ASN A 1 377 ? 16.897 1.843 -9.663 1.00 98.44 377 ASN A N 1
ATOM 2766 C CA . ASN A 1 377 ? 17.799 1.822 -8.517 1.00 98.44 377 ASN A CA 1
ATOM 2767 C C . ASN A 1 377 ? 17.883 0.413 -7.926 1.00 98.44 377 ASN A C 1
ATOM 2769 O O . ASN A 1 377 ? 16.860 -0.157 -7.567 1.00 98.44 377 ASN A O 1
ATOM 2773 N N . SER A 1 378 ? 19.096 -0.129 -7.795 1.00 98.19 378 SER A N 1
ATOM 2774 C CA . SER A 1 378 ? 19.348 -1.446 -7.177 1.00 98.19 378 SER A CA 1
ATOM 2775 C C . SER A 1 378 ? 20.364 -1.369 -6.039 1.00 98.19 378 SER A C 1
ATOM 2777 O O . SER A 1 378 ? 21.045 -0.357 -5.917 1.00 98.19 378 SER A O 1
ATOM 2779 N N . LEU A 1 379 ? 20.532 -2.412 -5.220 1.00 97.50 379 LEU A N 1
ATOM 2780 C CA . LEU A 1 379 ? 21.497 -2.389 -4.104 1.00 97.50 379 LEU A CA 1
ATOM 2781 C C . LEU A 1 379 ? 22.941 -2.096 -4.564 1.00 97.50 379 LEU A C 1
ATOM 2783 O O . LEU A 1 379 ? 23.625 -1.221 -4.039 1.00 97.50 379 LEU A O 1
ATOM 2787 N N . LYS A 1 380 ? 23.418 -2.814 -5.583 1.00 96.50 380 LYS A N 1
ATOM 2788 C CA . LYS A 1 380 ? 24.784 -2.689 -6.123 1.00 96.50 380 LYS A CA 1
ATOM 2789 C C . LYS A 1 380 ? 24.898 -1.566 -7.153 1.00 96.50 380 LYS A C 1
ATOM 2791 O O . LYS A 1 380 ? 25.998 -1.049 -7.379 1.00 96.50 380 LYS A O 1
ATOM 2796 N N . GLY A 1 381 ? 23.777 -1.167 -7.748 1.00 96.12 381 GLY A N 1
ATOM 2797 C CA . GLY A 1 381 ? 23.719 -0.159 -8.797 1.00 96.12 381 GLY A CA 1
ATOM 2798 C C . GLY A 1 381 ? 24.334 -0.632 -10.118 1.00 96.12 381 GLY A C 1
ATOM 2799 O O . GLY A 1 381 ? 24.323 -1.835 -10.410 1.00 96.12 381 GLY A O 1
ATOM 2800 N N . PRO A 1 382 ? 24.838 0.301 -10.942 1.00 97.06 382 PRO A N 1
ATOM 2801 C CA . PRO A 1 382 ? 25.245 -0.009 -12.302 1.00 97.06 382 PRO A CA 1
ATOM 2802 C C . PRO A 1 382 ? 26.542 -0.822 -12.376 1.00 97.06 382 PRO A C 1
ATOM 2804 O O . PRO A 1 382 ? 27.427 -0.727 -11.524 1.00 97.06 382 PRO A O 1
ATOM 2807 N N . ILE A 1 383 ? 26.673 -1.587 -13.455 1.00 95.31 383 ILE A N 1
ATOM 2808 C CA . ILE A 1 383 ? 27.920 -2.211 -13.899 1.00 95.31 383 ILE A CA 1
ATOM 2809 C C . ILE A 1 383 ? 28.711 -1.170 -14.688 1.00 95.31 383 ILE A C 1
ATOM 2811 O O . ILE A 1 383 ? 28.153 -0.466 -15.531 1.00 95.31 383 ILE A O 1
ATOM 2815 N N . ASP A 1 384 ? 30.002 -1.047 -14.381 1.00 95.00 384 ASP A N 1
ATOM 2816 C CA . ASP A 1 384 ? 30.914 -0.062 -14.976 1.00 95.00 384 ASP A CA 1
ATOM 2817 C C . ASP A 1 384 ? 30.360 1.373 -14.943 1.00 95.00 384 ASP A C 1
ATOM 2819 O O . ASP A 1 384 ? 30.534 2.157 -15.871 1.00 95.00 384 ASP A O 1
ATOM 2823 N N . GLY A 1 385 ? 29.617 1.703 -13.882 1.00 95.06 385 GLY A N 1
ATOM 2824 C CA . GLY A 1 385 ? 29.045 3.034 -13.674 1.00 95.06 385 GLY A CA 1
ATOM 2825 C C . GLY A 1 385 ? 27.828 3.380 -14.540 1.00 95.06 385 GLY A C 1
ATOM 2826 O O . GLY A 1 385 ? 27.236 4.431 -14.307 1.00 95.06 385 GLY A O 1
ATOM 2827 N N . LYS A 1 386 ? 27.410 2.523 -15.487 1.00 97.06 386 LYS A N 1
ATOM 2828 C CA . LYS A 1 386 ? 26.291 2.827 -16.400 1.00 97.06 386 LYS A CA 1
ATOM 2829 C C . LYS A 1 386 ? 25.266 1.711 -16.624 1.00 97.06 386 LYS A C 1
ATOM 2831 O O . LYS A 1 386 ? 24.084 2.011 -16.764 1.00 97.06 386 LYS A O 1
ATOM 2836 N N . TYR A 1 387 ? 25.687 0.452 -16.694 1.00 97.88 387 TYR A N 1
ATOM 2837 C CA . TYR A 1 387 ? 24.901 -0.590 -17.366 1.00 97.88 387 TYR A CA 1
ATOM 2838 C C . TYR A 1 387 ? 24.116 -1.499 -16.415 1.00 97.88 387 TYR A C 1
ATOM 2840 O O . TYR A 1 387 ? 24.551 -1.736 -15.283 1.00 97.88 387 TYR A O 1
ATOM 2848 N N . PRO A 1 388 ? 22.988 -2.067 -16.876 1.00 97.44 388 PRO A N 1
ATOM 2849 C CA . PRO A 1 388 ? 22.376 -3.214 -16.234 1.00 97.44 388 PRO A CA 1
ATOM 2850 C C . PRO A 1 388 ? 23.116 -4.494 -16.641 1.00 97.44 388 PRO A C 1
ATOM 2852 O O . PRO A 1 388 ? 24.037 -4.509 -17.458 1.00 97.44 388 PRO A O 1
ATOM 2855 N N . ASN A 1 389 ? 22.652 -5.590 -16.071 1.00 96.50 389 ASN A N 1
ATOM 2856 C CA . ASN A 1 389 ? 22.884 -6.937 -16.559 1.00 96.50 389 ASN A CA 1
ATOM 2857 C C . ASN A 1 389 ? 22.009 -7.197 -17.806 1.00 96.50 389 ASN A C 1
ATOM 2859 O O . ASN A 1 389 ? 20.826 -6.861 -17.775 1.00 96.50 389 ASN A O 1
ATOM 2863 N N . PHE A 1 390 ? 22.554 -7.793 -18.876 1.00 95.88 390 PHE A N 1
ATOM 2864 C CA . PHE A 1 390 ? 21.830 -8.043 -20.136 1.00 95.88 390 PHE A CA 1
ATOM 2865 C C . PHE A 1 390 ? 21.643 -9.532 -20.467 1.00 95.88 390 PHE A C 1
ATOM 2867 O O . PHE A 1 390 ? 22.618 -10.279 -20.555 1.00 95.88 390 PHE A O 1
ATOM 2874 N N . GLY A 1 391 ? 20.399 -9.932 -20.733 1.00 90.00 391 GLY A N 1
ATOM 2875 C CA . GLY A 1 391 ? 20.026 -11.240 -21.268 1.00 90.00 391 GLY A CA 1
ATOM 2876 C C . GLY A 1 391 ? 19.714 -12.312 -20.221 1.00 90.00 391 GLY A C 1
ATOM 2877 O O . GLY A 1 391 ? 19.829 -12.116 -19.012 1.00 90.00 391 GLY A O 1
ATOM 2878 N N . THR A 1 392 ? 19.320 -13.484 -20.719 1.00 83.25 392 THR A N 1
ATOM 2879 C CA . THR A 1 392 ? 18.858 -14.635 -19.924 1.00 83.25 392 THR A CA 1
ATOM 2880 C C . THR A 1 392 ? 19.985 -15.552 -19.444 1.00 83.25 392 THR A C 1
ATOM 2882 O O . THR A 1 392 ? 19.788 -16.332 -18.519 1.00 83.25 392 THR A O 1
ATOM 2885 N N . ALA A 1 393 ? 21.182 -15.448 -20.028 1.00 85.75 393 ALA A N 1
ATOM 2886 C CA . ALA A 1 393 ? 22.331 -16.295 -19.693 1.00 85.75 393 ALA A CA 1
ATOM 2887 C C . ALA A 1 393 ? 23.059 -15.882 -18.396 1.00 85.75 393 ALA A C 1
ATOM 2889 O O . ALA A 1 393 ? 24.097 -16.447 -18.057 1.00 85.75 393 ALA A O 1
ATOM 2890 N N . ILE A 1 394 ? 22.547 -14.881 -17.674 1.00 80.69 394 ILE A N 1
ATOM 2891 C CA . ILE A 1 394 ? 23.183 -14.342 -16.471 1.00 80.69 394 ILE A CA 1
ATOM 2892 C C . ILE A 1 394 ? 22.896 -15.269 -15.289 1.00 80.69 394 ILE A C 1
ATOM 2894 O O . ILE A 1 394 ? 21.726 -15.412 -14.911 1.00 80.69 394 ILE A O 1
ATOM 2898 N N . PRO A 1 395 ? 23.926 -15.845 -14.642 1.00 88.06 395 PRO A N 1
ATOM 2899 C CA . PRO A 1 395 ? 23.735 -16.696 -13.476 1.00 88.06 395 PRO A CA 1
ATOM 2900 C C . PRO A 1 395 ? 22.930 -15.984 -12.384 1.00 88.06 395 PRO A C 1
ATOM 2902 O O . PRO A 1 395 ? 23.175 -14.810 -12.099 1.00 88.06 395 PRO A O 1
ATOM 2905 N N . ALA A 1 396 ? 22.025 -16.702 -11.712 1.00 85.50 396 ALA A N 1
ATOM 2906 C CA . ALA A 1 396 ? 21.165 -16.133 -10.667 1.00 85.50 396 ALA A CA 1
ATOM 2907 C C . ALA A 1 396 ? 21.963 -15.364 -9.596 1.00 85.50 396 ALA A C 1
ATOM 2909 O O . ALA A 1 396 ? 21.574 -14.268 -9.197 1.00 85.50 396 ALA A O 1
ATOM 2910 N N . ALA A 1 397 ? 23.136 -15.877 -9.210 1.00 89.12 397 ALA A N 1
ATOM 2911 C CA . ALA A 1 397 ? 24.038 -15.224 -8.260 1.00 89.12 397 ALA A CA 1
ATOM 2912 C C . ALA A 1 397 ? 24.526 -13.836 -8.723 1.00 89.12 397 ALA A C 1
ATOM 2914 O O . ALA A 1 397 ? 24.705 -12.934 -7.905 1.00 89.12 397 ALA A O 1
ATOM 2915 N N . GLN A 1 398 ? 24.718 -13.636 -10.031 1.00 89.19 398 GLN A N 1
ATOM 2916 C CA . GLN A 1 398 ? 25.131 -12.349 -10.596 1.00 89.19 398 GLN A CA 1
ATOM 2917 C C . GLN A 1 398 ? 23.970 -11.359 -10.718 1.00 89.19 398 GLN A C 1
ATOM 2919 O O . GLN A 1 398 ? 24.217 -10.153 -10.783 1.00 89.19 398 GLN A O 1
ATOM 2924 N N . GLN A 1 399 ? 22.724 -11.843 -10.714 1.00 93.44 399 GLN A N 1
ATOM 2925 C CA . GLN A 1 399 ? 21.543 -10.984 -10.740 1.00 93.44 399 GLN A CA 1
ATOM 2926 C C . GLN A 1 399 ? 21.288 -10.296 -9.396 1.00 93.44 399 GLN A C 1
ATOM 2928 O O . GLN A 1 399 ? 20.780 -9.174 -9.367 1.00 93.44 399 GLN A O 1
ATOM 2933 N N . VAL A 1 400 ? 21.652 -10.952 -8.288 1.00 95.12 400 VAL A N 1
ATOM 2934 C CA . VAL A 1 400 ? 21.369 -10.472 -6.929 1.00 95.12 400 VAL A CA 1
ATOM 2935 C C . VAL A 1 400 ? 21.987 -9.098 -6.690 1.00 95.12 400 VAL A C 1
ATOM 2937 O O . VAL A 1 400 ? 23.206 -8.901 -6.801 1.00 95.12 400 VAL A O 1
ATOM 2940 N N . GLY A 1 401 ? 21.136 -8.156 -6.294 1.00 96.12 401 GLY A N 1
ATOM 2941 C CA . GLY A 1 401 ? 21.509 -6.790 -5.963 1.00 96.12 401 GLY A CA 1
ATOM 2942 C C . GLY A 1 401 ? 21.581 -5.852 -7.168 1.00 96.12 401 GLY A C 1
ATOM 2943 O O . GLY A 1 401 ? 22.051 -4.732 -7.008 1.00 96.12 401 GLY A O 1
ATOM 2944 N N . ARG A 1 402 ? 21.224 -6.292 -8.381 1.00 97.31 402 ARG A N 1
ATOM 2945 C CA . ARG A 1 402 ? 21.415 -5.517 -9.620 1.00 97.31 402 ARG A CA 1
ATOM 2946 C C . ARG A 1 402 ? 20.105 -5.223 -10.341 1.00 97.31 402 ARG A C 1
ATOM 2948 O O . ARG A 1 402 ? 19.067 -5.811 -10.046 1.00 97.31 402 ARG A O 1
ATOM 2955 N N . VAL A 1 403 ? 20.190 -4.325 -11.321 1.00 98.31 403 VAL A N 1
ATOM 2956 C CA . VAL A 1 403 ? 19.193 -4.190 -12.387 1.00 98.31 403 VAL A CA 1
ATOM 2957 C C . VAL A 1 403 ? 19.508 -5.203 -13.482 1.00 98.31 403 VAL A C 1
ATOM 2959 O O . VAL A 1 403 ? 20.622 -5.211 -14.006 1.00 98.31 403 VAL A O 1
ATOM 2962 N N . ASN A 1 404 ? 18.534 -6.041 -13.824 1.00 98.31 404 ASN A N 1
ATOM 2963 C CA . ASN A 1 404 ? 18.677 -7.120 -14.795 1.00 98.31 404 ASN A CA 1
ATOM 2964 C C . ASN A 1 404 ? 17.631 -6.972 -15.901 1.00 98.31 404 ASN A C 1
ATOM 2966 O O . ASN A 1 404 ? 16.431 -7.043 -15.638 1.00 98.31 404 ASN A O 1
ATOM 2970 N N . PHE A 1 405 ? 18.091 -6.777 -17.133 1.00 97.88 405 PHE A N 1
ATOM 2971 C CA . PHE A 1 405 ? 17.262 -6.822 -18.333 1.00 97.88 405 PHE A CA 1
ATOM 2972 C C . PHE A 1 405 ? 17.274 -8.256 -18.842 1.00 97.88 405 PHE A C 1
ATOM 2974 O O . PHE A 1 405 ? 18.221 -8.673 -19.505 1.00 97.88 405 PHE A O 1
ATOM 2981 N N . ILE A 1 406 ? 16.245 -9.015 -18.478 1.00 96.12 406 ILE A N 1
ATOM 2982 C CA . ILE A 1 406 ? 16.176 -10.453 -18.728 1.00 96.12 406 ILE A CA 1
ATOM 2983 C C . ILE A 1 406 ? 15.818 -10.708 -20.190 1.00 96.12 406 ILE A C 1
ATOM 2985 O O . ILE A 1 406 ? 16.552 -11.400 -20.895 1.00 96.12 406 ILE A O 1
ATOM 2989 N N . GLN A 1 407 ? 14.721 -10.112 -20.662 1.00 95.81 407 GLN A N 1
ATOM 2990 C CA . GLN A 1 407 ? 14.190 -10.357 -22.001 1.00 95.81 407 GLN A CA 1
ATOM 2991 C C . GLN A 1 407 ? 13.384 -9.159 -22.513 1.00 95.81 407 GLN A C 1
ATOM 2993 O O . GLN A 1 407 ? 12.651 -8.544 -21.751 1.00 95.81 407 GLN A O 1
ATOM 2998 N N . ASN A 1 408 ? 13.483 -8.852 -23.812 1.00 96.62 408 ASN A N 1
ATOM 2999 C CA . ASN A 1 408 ? 12.613 -7.884 -24.501 1.00 96.62 408 ASN A CA 1
ATOM 3000 C C . ASN A 1 408 ? 12.453 -6.541 -23.762 1.00 96.62 408 ASN A C 1
ATOM 3002 O O . ASN A 1 408 ? 11.343 -6.044 -23.584 1.00 96.62 408 ASN A O 1
ATOM 3006 N N . VAL A 1 409 ? 13.570 -5.969 -23.305 1.00 98.00 409 VAL A N 1
ATOM 3007 C CA . VAL A 1 409 ? 13.591 -4.624 -22.718 1.00 98.00 409 VAL A CA 1
ATOM 3008 C C . VAL A 1 409 ? 13.975 -3.612 -23.795 1.00 98.00 409 VAL A C 1
ATOM 3010 O O . VAL A 1 409 ? 15.022 -3.746 -24.439 1.00 98.00 409 VAL A O 1
ATOM 3013 N N . SER A 1 410 ? 13.134 -2.598 -23.987 1.00 97.81 410 SER A N 1
ATOM 3014 C CA . SER A 1 410 ? 13.295 -1.557 -25.007 1.00 97.81 410 SER A CA 1
ATOM 3015 C C . SER A 1 410 ? 13.074 -0.147 -24.452 1.00 97.81 410 SER A C 1
ATOM 3017 O O . SER A 1 410 ? 12.462 0.032 -23.399 1.00 97.81 410 SER A O 1
ATOM 3019 N N . SER A 1 411 ? 13.563 0.861 -25.177 1.00 97.50 411 SER A N 1
ATOM 3020 C CA . SER A 1 411 ? 13.225 2.276 -24.982 1.00 97.50 411 SER A CA 1
ATOM 3021 C C . SER A 1 411 ? 12.705 2.857 -26.292 1.00 97.50 411 SER A C 1
ATOM 3023 O O . SER A 1 411 ? 13.364 2.753 -27.329 1.00 97.50 411 SER A O 1
ATOM 3025 N N . GLY A 1 412 ? 11.494 3.417 -26.281 1.00 95.62 412 GLY A N 1
ATOM 3026 C CA . GLY A 1 412 ? 10.862 3.954 -27.490 1.00 95.62 412 GLY A CA 1
ATOM 3027 C C . GLY A 1 412 ? 10.677 2.918 -28.601 1.00 95.62 412 GLY A C 1
ATOM 3028 O O . GLY A 1 412 ? 10.784 3.263 -29.772 1.00 95.62 412 GLY A O 1
ATOM 3029 N N . GLY A 1 413 ? 10.479 1.645 -28.243 1.00 95.62 413 GLY A N 1
ATOM 3030 C CA . GLY A 1 413 ? 10.395 0.527 -29.188 1.00 95.62 413 GLY A CA 1
ATOM 3031 C C . GLY A 1 413 ? 11.743 -0.028 -29.664 1.00 95.62 413 GLY A C 1
ATOM 3032 O O . GLY A 1 413 ? 11.768 -1.074 -30.306 1.00 95.62 413 GLY A O 1
ATOM 3033 N N . ASN A 1 414 ? 12.868 0.603 -29.317 1.00 97.88 414 ASN A N 1
ATOM 3034 C CA . ASN A 1 414 ? 14.196 0.121 -29.693 1.00 97.88 414 ASN A CA 1
ATOM 3035 C C . ASN A 1 414 ? 14.770 -0.791 -28.600 1.00 97.88 414 ASN A C 1
ATOM 3037 O O . ASN A 1 414 ? 14.844 -0.363 -27.443 1.00 97.88 414 ASN A O 1
ATOM 3041 N N . PRO A 1 415 ? 15.200 -2.026 -28.915 1.00 97.06 415 PRO A N 1
ATOM 3042 C CA . PRO A 1 415 ? 15.834 -2.907 -27.939 1.00 97.06 415 PRO A CA 1
ATOM 3043 C C . PRO A 1 415 ? 17.071 -2.259 -27.309 1.00 97.06 415 PRO A C 1
ATOM 3045 O O . PRO A 1 415 ? 17.915 -1.715 -28.013 1.00 97.06 415 PRO A O 1
ATOM 3048 N N . ILE A 1 416 ? 17.209 -2.363 -25.986 1.00 97.19 416 ILE A N 1
ATOM 3049 C CA . ILE A 1 416 ? 18.369 -1.858 -25.225 1.00 97.19 416 ILE A CA 1
ATOM 3050 C C . ILE A 1 416 ? 19.071 -3.003 -24.492 1.00 97.19 416 ILE A C 1
ATOM 3052 O O . ILE A 1 416 ? 19.424 -2.902 -23.324 1.00 97.19 416 ILE A O 1
ATOM 3056 N N . ASN A 1 417 ? 19.241 -4.129 -25.183 1.00 94.19 417 ASN A N 1
ATOM 3057 C CA . ASN A 1 417 ? 19.715 -5.407 -24.643 1.00 94.19 417 ASN A CA 1
ATOM 3058 C C . ASN A 1 417 ? 21.236 -5.629 -24.768 1.00 94.19 417 ASN A C 1
ATOM 3060 O O . ASN A 1 417 ? 21.726 -6.716 -24.478 1.00 94.19 417 ASN A O 1
ATOM 3064 N N . THR A 1 418 ? 21.990 -4.628 -25.215 1.00 95.62 418 THR A N 1
ATOM 3065 C CA . THR A 1 418 ? 23.459 -4.646 -25.282 1.00 95.62 418 THR A CA 1
ATOM 3066 C C . THR A 1 418 ? 23.998 -3.278 -24.882 1.00 95.62 418 THR A C 1
ATOM 3068 O O . THR A 1 418 ? 23.260 -2.297 -24.929 1.00 95.62 418 THR A O 1
ATOM 3071 N N . ARG A 1 419 ? 25.291 -3.172 -24.543 1.00 97.00 419 ARG A N 1
ATOM 3072 C CA . ARG A 1 419 ? 25.915 -1.873 -24.218 1.00 97.00 419 ARG A CA 1
ATOM 3073 C C . ARG A 1 419 ? 25.779 -0.863 -25.359 1.00 97.00 419 ARG A C 1
ATOM 3075 O O . ARG A 1 419 ? 25.296 0.233 -25.127 1.00 97.00 419 ARG A O 1
ATOM 3082 N N . HIS A 1 420 ? 26.105 -1.270 -26.588 1.00 97.25 420 HIS A N 1
ATOM 3083 C CA . HIS A 1 420 ? 25.975 -0.418 -27.774 1.00 97.25 420 HIS A CA 1
ATOM 3084 C C . HIS A 1 420 ? 24.535 0.083 -27.970 1.00 97.25 420 HIS A C 1
ATOM 3086 O O . HIS A 1 420 ? 24.308 1.273 -28.169 1.00 97.25 420 HIS A O 1
ATOM 3092 N N . ALA A 1 421 ? 23.546 -0.812 -27.871 1.00 97.44 421 ALA A N 1
ATOM 3093 C CA . ALA A 1 421 ? 22.144 -0.428 -28.014 1.00 97.44 421 ALA A CA 1
ATOM 3094 C C . ALA A 1 421 ? 21.661 0.460 -26.852 1.00 97.44 421 ALA A C 1
ATOM 3096 O O . ALA A 1 421 ? 20.940 1.429 -27.074 1.00 97.44 421 ALA A O 1
ATOM 3097 N N . PHE A 1 422 ? 22.095 0.175 -25.622 1.00 98.12 422 PHE A N 1
ATOM 3098 C CA . PHE A 1 422 ? 21.801 0.996 -24.448 1.00 98.12 422 PHE A CA 1
ATOM 3099 C C . PHE A 1 422 ? 22.400 2.403 -24.575 1.00 98.12 422 PHE A C 1
ATOM 3101 O O . PHE A 1 422 ? 21.747 3.380 -24.229 1.00 98.12 422 PHE A O 1
ATOM 3108 N N . ASP A 1 423 ? 23.612 2.531 -25.113 1.00 97.88 423 ASP A N 1
ATOM 3109 C CA . ASP A 1 423 ? 24.254 3.826 -25.340 1.00 97.88 423 ASP A CA 1
ATOM 3110 C C . ASP A 1 423 ? 23.530 4.659 -26.396 1.00 97.88 423 ASP A C 1
ATOM 3112 O O . ASP A 1 423 ? 23.416 5.874 -26.243 1.00 97.88 423 ASP A O 1
ATOM 3116 N N . HIS A 1 424 ? 23.033 4.005 -27.446 1.00 97.50 424 HIS A N 1
ATOM 3117 C CA . HIS A 1 424 ? 22.397 4.677 -28.571 1.00 97.50 424 HIS A CA 1
ATOM 3118 C C . HIS A 1 424 ? 20.919 5.018 -28.314 1.00 97.50 424 HIS A C 1
ATOM 3120 O O . HIS A 1 424 ? 20.475 6.111 -28.653 1.00 97.50 424 HIS A O 1
ATOM 3126 N N . PHE A 1 425 ? 20.160 4.114 -27.686 1.00 97.81 425 PHE A N 1
ATOM 3127 C CA . PHE A 1 425 ? 18.709 4.258 -27.498 1.00 97.81 425 PHE A CA 1
ATOM 3128 C C . PHE A 1 425 ? 18.282 4.457 -26.034 1.00 97.81 425 PHE A C 1
ATOM 3130 O O . PHE A 1 425 ? 17.160 4.879 -25.769 1.00 97.81 425 PHE A O 1
ATOM 3137 N N . GLY A 1 426 ? 19.152 4.162 -25.064 1.00 96.31 426 GLY A N 1
ATOM 3138 C CA . GLY A 1 426 ? 18.841 4.189 -23.630 1.00 96.31 426 GLY A CA 1
ATOM 3139 C C . GLY A 1 426 ? 19.158 5.508 -22.921 1.00 96.31 426 GLY A C 1
ATOM 3140 O O . GLY A 1 426 ? 19.274 5.524 -21.698 1.00 96.31 426 GLY A O 1
ATOM 3141 N N . GLY A 1 427 ? 19.315 6.616 -23.652 1.00 96.44 427 GLY A N 1
ATOM 3142 C CA . GLY A 1 427 ? 19.757 7.904 -23.093 1.00 96.44 427 GLY A CA 1
ATOM 3143 C C . GLY A 1 427 ? 18.841 8.496 -22.010 1.00 96.44 427 GLY A C 1
ATOM 3144 O O . GLY A 1 427 ? 19.296 9.277 -21.175 1.00 96.44 427 GLY A O 1
ATOM 3145 N N . ASN A 1 428 ? 17.569 8.098 -21.984 1.00 96.88 428 ASN A N 1
ATOM 3146 C CA . ASN A 1 428 ? 16.599 8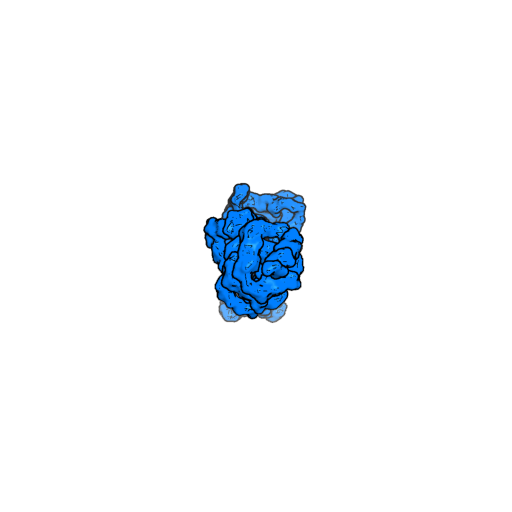.494 -20.965 1.00 96.88 428 ASN A CA 1
ATOM 3147 C C . ASN A 1 428 ? 16.609 7.598 -19.709 1.00 96.88 428 ASN A C 1
ATOM 3149 O O . ASN A 1 428 ? 15.928 7.924 -18.734 1.00 96.88 428 ASN A O 1
ATOM 3153 N N . LEU A 1 429 ? 17.382 6.501 -19.699 1.00 98.38 429 LEU A N 1
ATOM 3154 C CA . LEU A 1 429 ? 17.510 5.586 -18.565 1.00 98.38 429 LEU A CA 1
ATOM 3155 C C . LEU A 1 429 ? 18.757 5.875 -17.729 1.00 98.38 429 LEU A C 1
ATOM 3157 O O . LEU A 1 429 ? 19.870 6.006 -18.237 1.00 98.38 429 LEU A O 1
ATOM 3161 N N . LYS A 1 430 ? 18.580 5.891 -16.407 1.00 98.19 430 LYS A N 1
ATOM 3162 C CA . LYS A 1 430 ? 19.670 5.977 -15.432 1.00 98.19 430 LYS A CA 1
ATOM 3163 C C . LYS A 1 430 ? 19.582 4.839 -14.431 1.00 98.19 430 LYS A C 1
ATOM 3165 O O . LYS A 1 430 ? 18.530 4.617 -13.833 1.00 98.19 430 LYS A O 1
ATOM 3170 N N . ILE A 1 431 ? 20.708 4.165 -14.214 1.00 98.44 431 ILE A N 1
ATOM 3171 C CA . ILE A 1 431 ? 20.830 3.112 -13.208 1.00 98.44 431 ILE A CA 1
ATOM 3172 C C . ILE A 1 431 ? 21.561 3.668 -11.993 1.00 98.44 431 ILE A C 1
ATOM 3174 O O . ILE A 1 431 ? 22.682 4.161 -12.102 1.00 98.44 431 ILE A O 1
ATOM 3178 N N . GLY A 1 432 ? 20.907 3.599 -10.840 1.00 97.38 432 GLY A N 1
ATOM 3179 C CA . GLY A 1 432 ? 21.404 4.123 -9.576 1.00 97.38 432 GLY A CA 1
ATOM 3180 C C . GLY A 1 432 ? 21.516 3.057 -8.495 1.00 97.38 432 GLY A C 1
ATOM 3181 O O . GLY A 1 432 ? 21.183 1.885 -8.696 1.00 97.38 432 GLY A O 1
ATOM 3182 N N . ARG A 1 433 ? 21.987 3.490 -7.324 1.00 96.56 433 ARG A N 1
ATOM 3183 C CA . ARG A 1 433 ? 21.904 2.710 -6.088 1.00 96.56 433 ARG A CA 1
ATOM 3184 C C . ARG A 1 433 ? 20.652 3.096 -5.309 1.00 96.56 433 ARG A C 1
ATOM 3186 O O . ARG A 1 433 ? 20.282 4.270 -5.326 1.00 96.56 433 ARG A O 1
ATOM 3193 N N . THR A 1 434 ? 20.005 2.134 -4.656 1.00 90.06 434 THR A N 1
ATOM 3194 C CA . THR A 1 434 ? 18.978 2.467 -3.655 1.00 90.06 434 THR A CA 1
ATOM 3195 C C . THR A 1 434 ? 19.637 3.122 -2.438 1.00 90.06 434 THR A C 1
ATOM 3197 O O . THR A 1 434 ? 20.795 2.844 -2.122 1.00 90.06 434 THR A O 1
ATOM 3200 N N . GLY A 1 435 ? 18.907 4.038 -1.799 1.00 71.19 435 GLY A N 1
ATOM 3201 C CA . GLY A 1 435 ? 19.274 4.616 -0.505 1.00 71.19 435 GLY A CA 1
ATOM 3202 C C . GLY A 1 435 ? 18.769 3.801 0.688 1.00 71.19 435 GLY A C 1
ATOM 3203 O O . GLY A 1 435 ? 18.967 4.229 1.822 1.00 71.19 435 GLY A O 1
ATOM 3204 N N . GLN A 1 436 ? 18.091 2.673 0.452 1.00 58.81 436 GLN A N 1
ATOM 3205 C CA . GLN A 1 436 ? 17.661 1.762 1.508 1.00 58.81 436 GLN A CA 1
ATOM 3206 C C . GLN A 1 436 ? 18.790 0.758 1.814 1.00 58.81 436 GLN A C 1
ATOM 3208 O O . GLN A 1 436 ? 19.361 0.216 0.863 1.00 58.81 436 GLN A O 1
ATOM 3213 N N . PRO A 1 437 ? 19.167 0.584 3.097 1.00 37.59 437 PRO A N 1
ATOM 3214 C CA . PRO A 1 437 ? 20.271 -0.283 3.511 1.00 37.59 437 PRO A CA 1
ATOM 3215 C C . PRO A 1 437 ? 20.035 -1.769 3.227 1.00 37.59 437 PRO A C 1
ATOM 3217 O O . PRO A 1 437 ? 18.860 -2.206 3.255 1.00 37.59 437 PRO A O 1
#

Secondary structure (DSSP, 8-state):
--SHHHHHHHHGGG---HHHHHHHHHS-HHHHHHHHTS-HHHHHHHHT-TT--HHHHHHHTTS-HHHHHHHHTS-HHHHHHHHHTT--HHHHHHHS-HHHHHHTSGGGSTTTSPPPHHHHHHHHHHHHHHHHT-THHHHHHHHHTTTPPPPHHHHHHHHHHHHHHS-EE----TT-SPPPEEHHHHTT-TT-HHHHHHHHHHHHTTSS-SSEEEEEESSEEE-TT-GGGGGGTSS-SSPEEEEEESSEEEE-S-EEE--SGGG--EEEEEESSEEEE-TT-EEEESS-EEEEEESS-EEEES-EEE-SSEEEEEESS-EEEES-EEE-SSEEEEEESSEEEEES-EEEE--SEEEEE-SEEEEEEEEE-TTSEEEEEESS--BTTTB-EESTTS-HHHHTTSEEEEEEEEETTEE--SHHHHHHH-TTEEEEE-S--

=== Feature glossary ===
The features interleaved in this record are:

— What the protein is —

Sequence gives the chain of amino acids in standard one-letter code (A=alanine, C=cysteine, …, Y=tyrosine), read N→C. It is the only feature that is directly encoded by the gene; all structural features are derived from the folded form of this sequence.

Database cross-references. InterPro integrates a dozen domain/family signature databases into unified entries with residue-range hits. GO terms attach function/process/location labels with evidence codes. CATH codes position the fold in a four-level structural taxonomy. Organism is the NCBI-taxonomy species name.

— Where its atoms are —

Atomic coordinates in PDBx/mmCIF format — the same representation the Protein Data Bank distributes. Each line of the _atom_site loop places one backbone atom in Cartesian space (units: ångströms, origin: arbitrary).

The six renders are orthographic views along the three Cartesian axes in both directions. Representation (cartoon, sticks, or surface) and color scheme (sequence-rainbow or by-chain) vary across proteins so the training set covers all the common visualization conventions.

— Local backbone conformation —

Eight-state secondary structure (DSSP): H is the canonical α-helix, G the tighter 3₁₀-helix, I the wider π-helix; E/B are β-structure, T and S are turns and bends, and '-' is everything else. DSSP derives these from the pattern of main-chain N–H···O=C hydrogen bonds, not from the sequence.

P-SEA three-state annotation labels each residue as helix, strand, or coil based purely on the geometry of the Cα trace. It serves as a fallback when the full backbone (and thus DSSP) is unavailable.

The φ/ψ torsion pair specifies the backbone conformation at each residue. φ rotates about the N–Cα bond, ψ about the Cα–C bond. Steric clashes forbid most of the (φ, ψ) plane — the allowed regions (α-helix basin, β-sheet basin, left-handed helix) are the Ramachandran-allowed regions.

— Global shape and packing —

The geometric summary reports three shape descriptors. Rg (radius of gyration) measures how spread out the Cα atoms are about their centre of mass; compact globular proteins have small Rg, elongated or unfolded ones large. Cα contacts (<8 Å, |i−j|>4) count long-range residue pairs in spatial proximity — high for tightly packed folds, near zero for rods or random coil. The bounding-box extents give the protein's footprint along x, y, z in Å.

Solvent-accessible surface area (SASA) is the area in Å² traced out by the centre of a 1.4 Å probe sphere (a water molecule) rolled over the protein's van der Waals surface (Shrake–Rupley / Lee–Richards construction). Buried residues have near-zero SASA; fully exposed residues can exceed 200 Å². The total SASA scales roughly with the number of surface residues.

The contact map is a binary N×N matrix image: pixel (i, j) is dark where Cα_i and Cα_j are within 8 Å and |i−j|>4. Because the |i−j|>4 filter removes local helical contacts, off-diagonal stripes parallel to the main diagonal indicate parallel β-sheets; stripes perpendicular to it indicate antiparallel β-sheets. The Ramachandran plot scatters every residue's (φ, ψ) pair against the sterically allowed regions. The PAE heatmap renders the predicted-aligned-error matrix.

— Structural neighborhood —

3Di is Foldseek's structural alphabet. Each residue is assigned one of twenty discrete states based on how its Cα sits relative to its spatial (not sequential) neighbors. Aligning 3Di strings finds structural homologs roughly as well as full 3D superposition, but orders of magnitude faster.

Nearest PDB neighbors are the top structural matches found by Foldseek when searching this structure against the entire Protein Data Bank. Each hit reports a TM-score (0 to 1; >0.5 almost always implies the same fold) and an E-value. These are *structural* homologs — they may share no detectable sequence similarity.

— Confidence and disorder —

For AlphaFold models, the B-factor field carries pLDDT — the model's own estimate of local accuracy on a 0–100 scale. Regions with pLDDT<50 should be treated as essentially unmodeled; they often correspond to intrinsically disordered segments.

Crystallographic B-factors measure how much each atom's electron density is smeared out, in Å². They rise in mobile loops and surface residues and fall in the buried interior. In AlphaFold models this column is repurposed to hold pLDDT instead.

Predicted aligned error is AlphaFold's pairwise confidence. Unlike pLDDT (per-residue), PAE is per-residue-pair and captures whether two parts of the structure are correctly placed relative to each other. Units are ångströms of expected positional error.